Protein AF-A0A6A7VLB3-F1 (afdb_monomer_lite)

Structure (mmCIF, N/CA/C/O backbone):
data_AF-A0A6A7VLB3-F1
#
_entry.id   AF-A0A6A7VLB3-F1
#
loop_
_atom_site.group_PDB
_atom_site.id
_atom_site.type_symbol
_atom_site.label_atom_id
_atom_site.label_alt_id
_atom_site.label_comp_id
_atom_site.label_asym_id
_atom_site.label_entity_id
_atom_site.label_seq_id
_atom_site.pdbx_PDB_ins_code
_atom_site.Cartn_x
_atom_site.Cartn_y
_atom_site.Cartn_z
_atom_site.occupancy
_atom_site.B_iso_or_equiv
_atom_site.auth_seq_id
_atom_site.auth_comp_id
_atom_site.auth_asym_id
_atom_site.auth_atom_id
_atom_site.pdbx_PDB_model_num
ATOM 1 N N . MET A 1 1 ? 42.255 25.786 -32.259 1.00 39.03 1 MET A N 1
ATOM 2 C CA . MET A 1 1 ? 41.862 24.462 -32.783 1.00 39.03 1 MET A CA 1
ATOM 3 C C . MET A 1 1 ? 42.613 23.405 -31.991 1.00 39.03 1 MET A C 1
ATOM 5 O O . MET A 1 1 ? 43.789 23.193 -32.240 1.00 39.03 1 MET A O 1
ATOM 9 N N . ALA A 1 2 ? 41.969 22.838 -30.974 1.00 35.44 2 ALA A N 1
ATOM 10 C CA . ALA A 1 2 ? 42.473 21.702 -30.207 1.00 35.44 2 ALA A CA 1
ATOM 11 C C . ALA A 1 2 ? 41.486 20.549 -30.425 1.00 35.44 2 ALA A C 1
ATOM 13 O O . ALA A 1 2 ? 40.284 20.792 -30.507 1.00 35.44 2 ALA A O 1
ATOM 14 N N . ALA A 1 3 ? 42.020 19.347 -30.627 1.00 35.38 3 ALA A N 1
ATOM 15 C CA . ALA A 1 3 ? 41.351 18.173 -31.174 1.00 35.38 3 ALA A CA 1
ATOM 16 C C . ALA A 1 3 ? 39.937 17.922 -30.610 1.00 35.38 3 ALA A C 1
ATOM 18 O O . ALA A 1 3 ? 39.774 17.554 -29.449 1.00 35.38 3 ALA A O 1
ATOM 19 N N . GLN A 1 4 ? 38.926 18.060 -31.473 1.00 40.97 4 GLN A N 1
ATOM 20 C CA . GLN A 1 4 ? 37.639 17.384 -31.322 1.00 40.97 4 GLN A CA 1
ATOM 21 C C . GLN A 1 4 ? 37.931 15.878 -31.353 1.00 40.97 4 GLN A C 1
ATOM 23 O O . GLN A 1 4 ? 38.164 15.308 -32.418 1.00 40.97 4 GLN A O 1
ATOM 28 N N . GLN A 1 5 ? 37.986 15.229 -30.188 1.00 53.22 5 GLN A N 1
ATOM 29 C CA . GLN A 1 5 ? 37.805 13.779 -30.137 1.00 53.22 5 GLN A CA 1
ATOM 30 C C . GLN A 1 5 ? 36.470 13.474 -30.821 1.00 53.22 5 GLN A C 1
ATOM 32 O O . GLN A 1 5 ? 35.471 14.130 -30.527 1.00 53.22 5 GLN A O 1
ATOM 37 N N . ALA A 1 6 ? 36.466 12.536 -31.770 1.00 61.12 6 ALA A N 1
ATOM 38 C CA . ALA A 1 6 ? 35.252 12.137 -32.469 1.00 61.12 6 ALA A CA 1
ATOM 39 C C . ALA A 1 6 ? 34.168 11.781 -31.438 1.00 61.12 6 ALA A C 1
ATOM 41 O O . ALA A 1 6 ? 34.367 10.879 -30.633 1.00 61.12 6 ALA A O 1
ATOM 42 N N . SER A 1 7 ? 33.046 12.506 -31.426 1.00 76.00 7 SER A N 1
ATOM 43 C CA . SER A 1 7 ? 31.894 12.183 -30.572 1.00 76.00 7 SER A CA 1
ATOM 44 C C . SER A 1 7 ? 30.964 11.161 -31.226 1.00 76.00 7 SER A C 1
ATOM 46 O O . SER A 1 7 ? 30.091 10.614 -30.560 1.00 76.00 7 SER A O 1
ATOM 48 N N . SER A 1 8 ? 31.169 10.875 -32.514 1.00 86.44 8 SER A N 1
ATOM 49 C CA . SER A 1 8 ? 30.420 9.887 -33.281 1.00 86.44 8 SER A CA 1
ATOM 50 C C . SER A 1 8 ? 31.248 8.618 -33.461 1.00 86.44 8 SER A C 1
ATOM 52 O O . SER A 1 8 ? 32.363 8.662 -33.983 1.00 86.44 8 SER A O 1
ATOM 54 N N . PHE A 1 9 ? 30.692 7.493 -33.021 1.00 92.88 9 PHE A N 1
ATOM 55 C CA . PHE A 1 9 ? 31.268 6.159 -33.155 1.00 92.88 9 PHE A CA 1
ATOM 56 C C . PHE A 1 9 ? 30.286 5.250 -33.887 1.00 92.88 9 PHE A C 1
ATOM 58 O O . PHE A 1 9 ? 29.084 5.504 -33.914 1.00 92.88 9 PHE A O 1
ATOM 65 N N . VAL A 1 10 ? 30.794 4.160 -34.451 1.00 94.62 10 VAL A N 1
ATOM 66 C CA . VAL A 1 10 ? 29.963 3.054 -34.925 1.00 94.62 10 VAL A CA 1
ATOM 67 C C . VAL A 1 10 ? 30.229 1.870 -34.008 1.00 94.62 10 VAL A C 1
ATOM 69 O O . VAL A 1 10 ? 31.340 1.340 -33.991 1.00 94.62 10 VAL A O 1
ATOM 72 N N . PHE A 1 11 ? 29.222 1.486 -33.227 1.00 96.31 11 PHE A N 1
ATOM 73 C CA . PHE A 1 11 ? 29.283 0.311 -32.363 1.00 96.31 11 PHE A CA 1
ATOM 74 C C . PHE A 1 11 ? 28.680 -0.893 -33.072 1.00 96.31 11 PHE A C 1
ATOM 76 O O . PHE A 1 11 ? 27.760 -0.753 -33.878 1.00 96.31 11 PHE A O 1
ATOM 83 N N . SER A 1 12 ? 29.201 -2.080 -32.779 1.00 97.06 12 SER A N 1
ATOM 84 C CA . SER A 1 12 ? 28.728 -3.322 -33.392 1.00 97.06 12 SER A CA 1
ATOM 85 C C . SER A 1 12 ? 28.780 -4.497 -32.425 1.00 97.06 12 SER A C 1
ATOM 87 O O . SER A 1 12 ? 29.362 -4.414 -31.345 1.00 97.06 12 SER A O 1
ATOM 89 N N . GLY A 1 13 ? 28.198 -5.624 -32.812 1.00 97.50 13 GLY A N 1
ATOM 90 C CA . GLY A 1 13 ? 28.299 -6.845 -32.029 1.00 97.50 13 GLY A CA 1
ATOM 91 C C . GLY A 1 13 ? 27.290 -7.896 -32.437 1.00 97.50 13 GLY A C 1
ATOM 92 O O . GLY A 1 13 ? 26.743 -7.846 -33.541 1.00 97.50 13 GLY A O 1
ATOM 93 N N . LYS A 1 14 ? 27.058 -8.870 -31.554 1.00 98.38 14 LYS A N 1
ATOM 94 C CA . LYS A 1 14 ? 26.058 -9.924 -31.759 1.00 98.38 14 LYS A CA 1
ATOM 95 C C . LYS A 1 14 ? 25.090 -10.044 -30.593 1.00 98.38 14 LYS A C 1
ATOM 97 O O . LYS A 1 14 ? 25.489 -9.947 -29.442 1.00 98.38 14 LYS A O 1
ATOM 102 N N . VAL A 1 15 ? 23.834 -10.360 -30.878 1.00 98.75 15 VAL A N 1
ATOM 103 C CA . VAL A 1 15 ? 22.932 -10.976 -29.904 1.00 98.75 15 VAL A CA 1
ATOM 104 C C . VAL A 1 15 ? 22.951 -12.479 -30.157 1.00 98.75 15 VAL A C 1
ATOM 106 O O . VAL A 1 15 ? 22.655 -12.936 -31.263 1.00 98.75 15 VAL A O 1
ATOM 109 N N . LYS A 1 16 ? 23.354 -13.257 -29.154 1.00 98.44 16 LYS A N 1
ATOM 110 C CA . LYS A 1 16 ? 23.556 -14.705 -29.274 1.00 98.44 16 LYS A CA 1
ATOM 111 C C . LYS A 1 16 ? 23.031 -15.445 -28.054 1.00 98.44 16 LYS A C 1
ATOM 113 O O . LYS A 1 16 ? 22.911 -14.876 -26.974 1.00 98.44 16 LYS A O 1
ATOM 118 N N . ASP A 1 17 ? 22.708 -16.720 -28.218 1.00 97.75 17 ASP A N 1
ATOM 119 C CA . ASP A 1 17 ? 22.356 -17.563 -27.083 1.00 97.75 17 ASP A CA 1
ATOM 120 C C . ASP A 1 17 ? 23.602 -18.036 -26.309 1.00 97.75 17 ASP A C 1
ATOM 122 O O . ASP A 1 17 ? 24.740 -17.876 -26.759 1.00 97.75 17 ASP A O 1
ATOM 126 N N . ILE A 1 18 ? 23.397 -18.658 -25.145 1.00 97.44 18 ILE A N 1
ATOM 127 C CA . ILE A 1 18 ? 24.480 -19.236 -24.323 1.00 97.44 18 ILE A CA 1
ATOM 128 C C . ILE A 1 18 ? 25.306 -20.328 -25.035 1.00 97.44 18 ILE A C 1
ATOM 130 O O . ILE A 1 18 ? 26.364 -20.710 -24.542 1.00 97.44 18 ILE A O 1
ATOM 134 N N . LYS A 1 19 ? 24.846 -20.843 -26.186 1.00 96.50 19 LYS A N 1
ATOM 135 C CA . LYS A 1 19 ? 25.581 -21.797 -27.036 1.00 96.50 19 LYS A CA 1
ATOM 136 C C . LYS A 1 19 ? 26.331 -21.098 -28.176 1.00 96.50 19 LYS A C 1
ATOM 138 O O . LYS A 1 19 ? 26.948 -21.768 -29.000 1.00 96.50 19 LYS A O 1
ATOM 143 N N . GLY A 1 20 ? 26.274 -19.768 -28.239 1.00 96.62 20 GLY A N 1
ATOM 144 C CA . GLY A 1 20 ? 26.919 -18.944 -29.255 1.00 96.62 20 GLY A CA 1
ATOM 145 C C . GLY A 1 20 ? 26.132 -18.801 -30.560 1.00 96.62 20 GLY A C 1
ATOM 146 O O . GLY A 1 20 ? 26.648 -18.193 -31.497 1.00 96.62 20 GLY A O 1
ATOM 147 N N . LYS A 1 21 ? 24.898 -19.317 -30.653 1.00 97.69 21 LYS A N 1
ATOM 148 C CA . LYS A 1 21 ? 24.070 -19.174 -31.859 1.00 97.69 21 LYS A CA 1
ATOM 149 C C . LYS A 1 21 ? 23.486 -17.763 -31.926 1.00 97.69 21 LYS A C 1
ATOM 151 O O . LYS A 1 21 ? 22.831 -17.326 -30.985 1.00 97.69 21 LYS A O 1
ATOM 156 N N . GLY A 1 22 ? 23.680 -17.078 -33.052 1.00 98.38 22 GLY A N 1
ATOM 157 C CA . GLY A 1 22 ? 23.088 -15.762 -33.305 1.00 98.38 22 GLY A CA 1
ATOM 158 C C . GLY A 1 22 ? 21.557 -15.775 -33.270 1.00 98.38 22 GLY A C 1
ATOM 159 O O . GLY A 1 22 ? 20.923 -16.739 -33.708 1.00 98.38 22 GLY A O 1
ATOM 160 N N . ILE A 1 23 ? 20.972 -14.701 -32.742 1.00 98.56 23 ILE A N 1
ATOM 161 C CA . ILE A 1 23 ? 19.525 -14.516 -32.592 1.00 98.56 23 ILE A CA 1
ATOM 162 C C . ILE A 1 23 ? 19.098 -13.385 -33.525 1.00 98.56 23 ILE A C 1
ATOM 164 O O . ILE A 1 23 ? 19.522 -12.247 -33.347 1.00 98.56 23 ILE A O 1
ATOM 168 N N . ALA A 1 24 ? 18.280 -13.706 -34.525 1.00 98.38 24 ALA A N 1
ATOM 169 C CA . ALA A 1 24 ? 17.815 -12.761 -35.538 1.00 98.38 24 ALA A CA 1
ATOM 170 C C . ALA A 1 24 ? 16.607 -11.938 -35.070 1.00 98.38 24 ALA A C 1
ATOM 172 O O . ALA A 1 24 ? 15.829 -12.404 -34.237 1.00 98.38 24 ALA A O 1
ATOM 173 N N . GLY A 1 25 ? 16.429 -10.749 -35.651 1.00 98.25 25 GLY A N 1
ATOM 174 C CA . GLY A 1 25 ? 15.261 -9.894 -35.424 1.00 98.25 25 GLY A CA 1
ATOM 175 C C . GLY A 1 25 ? 15.205 -9.229 -34.046 1.00 98.25 25 GLY A C 1
ATOM 176 O O . GLY A 1 25 ? 14.179 -8.648 -33.700 1.00 98.25 25 GLY A O 1
ATOM 177 N N . VAL A 1 26 ? 16.276 -9.305 -33.251 1.00 98.75 26 VAL A N 1
ATOM 178 C CA . VAL A 1 26 ? 16.347 -8.636 -31.947 1.00 98.75 26 VAL A CA 1
ATOM 179 C C . VAL A 1 26 ? 16.522 -7.146 -32.181 1.00 98.75 26 VAL A C 1
ATOM 181 O O . VAL A 1 26 ? 17.458 -6.740 -32.870 1.00 98.75 26 VAL A O 1
ATOM 184 N N . VAL A 1 27 ? 15.632 -6.340 -31.609 1.00 98.75 27 VAL A N 1
ATOM 185 C CA . VAL A 1 27 ? 15.731 -4.881 -31.657 1.00 98.75 27 VAL A CA 1
ATOM 186 C C . VAL A 1 27 ? 16.874 -4.437 -30.747 1.00 98.75 27 VAL A C 1
ATOM 188 O O . VAL A 1 27 ? 16.901 -4.774 -29.563 1.00 98.75 27 VAL A O 1
ATOM 191 N N . VAL A 1 28 ? 17.821 -3.694 -31.313 1.00 98.75 28 VAL A N 1
ATOM 192 C CA . VAL A 1 28 ? 18.947 -3.059 -30.625 1.00 98.75 28 VAL A CA 1
ATOM 193 C C . VAL A 1 28 ? 18.815 -1.555 -30.817 1.00 98.75 28 VAL A C 1
ATOM 195 O O . VAL A 1 28 ? 18.634 -1.094 -31.945 1.00 98.75 28 VAL A O 1
ATOM 198 N N . ASN A 1 29 ? 18.915 -0.776 -29.743 1.00 98.25 29 ASN A N 1
ATOM 199 C CA . ASN A 1 29 ? 18.808 0.678 -29.815 1.00 98.25 29 ASN A CA 1
ATOM 200 C C . ASN A 1 29 ? 19.816 1.381 -28.903 1.00 98.25 29 ASN A C 1
ATOM 202 O O . ASN A 1 29 ? 20.297 0.805 -27.928 1.00 98.25 29 ASN A O 1
ATOM 206 N N . ASN A 1 30 ? 20.126 2.638 -29.213 1.00 96.94 30 ASN A N 1
ATOM 207 C CA . ASN A 1 30 ? 21.054 3.465 -28.433 1.00 96.94 30 ASN A CA 1
ATOM 208 C C . ASN A 1 30 ? 20.398 4.699 -27.780 1.00 96.94 30 ASN A C 1
ATOM 210 O O . ASN A 1 30 ? 21.075 5.675 -27.453 1.00 96.94 30 ASN A O 1
ATOM 214 N N . GLY A 1 31 ? 19.069 4.674 -27.632 1.00 95.12 31 GLY A N 1
ATOM 215 C CA . GLY A 1 31 ? 18.267 5.809 -27.163 1.00 95.12 31 GLY A CA 1
ATOM 216 C C . GLY A 1 31 ? 17.918 6.841 -28.245 1.00 95.12 31 GLY A C 1
ATOM 217 O O . GLY A 1 31 ? 17.114 7.730 -27.989 1.00 95.12 31 GLY A O 1
ATOM 218 N N . ARG A 1 32 ? 18.487 6.737 -29.455 1.00 94.00 32 ARG A N 1
ATOM 219 C CA . ARG A 1 32 ? 18.187 7.627 -30.598 1.00 94.00 32 ARG A CA 1
ATOM 220 C C . ARG A 1 32 ? 17.905 6.879 -31.895 1.00 94.00 32 ARG A C 1
ATOM 222 O O . ARG A 1 32 ? 17.080 7.308 -32.692 1.00 94.00 32 ARG A O 1
ATOM 229 N N . SER A 1 33 ? 18.595 5.768 -32.113 1.00 95.56 33 SER A N 1
ATOM 230 C CA . SER A 1 33 ? 18.516 4.963 -33.329 1.00 95.56 33 SER A CA 1
ATOM 231 C C . SER A 1 33 ? 18.292 3.497 -32.987 1.00 95.56 33 SER A C 1
ATOM 233 O O . SER A 1 33 ? 18.722 3.034 -31.929 1.00 95.56 33 SER A O 1
ATOM 235 N N . PHE A 1 34 ? 17.646 2.781 -33.907 1.00 98.38 34 PHE A N 1
ATOM 236 C CA . PHE A 1 34 ? 17.233 1.388 -33.765 1.00 98.38 34 PHE A CA 1
ATOM 237 C C . PHE A 1 34 ? 17.725 0.561 -34.957 1.00 98.38 34 PHE A C 1
ATOM 239 O O . PHE A 1 34 ? 17.803 1.057 -36.081 1.00 98.38 34 PHE A O 1
ATOM 246 N N . VAL A 1 35 ? 18.034 -0.711 -34.717 1.00 98.31 35 VAL A N 1
ATOM 247 C CA . VAL A 1 35 ? 18.340 -1.712 -35.746 1.00 98.31 35 VAL A CA 1
ATOM 248 C C . VAL A 1 35 ? 17.824 -3.076 -35.291 1.00 98.31 35 VAL A C 1
ATOM 250 O O . VAL A 1 35 ? 17.759 -3.344 -34.094 1.00 98.31 35 VAL A O 1
ATOM 253 N N . GLN A 1 36 ? 17.478 -3.959 -36.225 1.00 98.62 36 GLN A N 1
ATOM 254 C CA . GLN A 1 36 ? 17.228 -5.368 -35.921 1.00 98.62 36 GLN A CA 1
ATOM 255 C C . GLN A 1 36 ? 18.448 -6.212 -36.272 1.00 98.62 36 GLN A C 1
ATOM 257 O O . GLN A 1 36 ? 19.087 -5.997 -37.304 1.00 98.62 36 GLN A O 1
ATOM 262 N N . THR A 1 37 ? 18.763 -7.198 -35.435 1.00 98.81 37 THR A N 1
ATOM 263 C CA . THR A 1 37 ? 19.845 -8.134 -35.739 1.00 98.81 37 THR A CA 1
ATOM 264 C C . THR A 1 37 ? 19.563 -8.941 -37.006 1.00 98.81 37 THR A C 1
ATOM 266 O O . THR A 1 37 ? 18.436 -9.380 -37.255 1.00 98.81 37 THR A O 1
ATOM 269 N N . ASN A 1 38 ? 20.607 -9.191 -37.799 1.00 98.50 38 ASN A N 1
ATOM 270 C CA . ASN A 1 38 ? 20.507 -10.032 -38.995 1.00 98.50 38 ASN A CA 1
ATOM 271 C C . ASN A 1 38 ? 20.369 -11.534 -38.644 1.00 98.50 38 ASN A C 1
ATOM 273 O O . ASN A 1 38 ? 20.333 -11.928 -37.477 1.00 98.50 38 ASN A O 1
ATOM 277 N N . SER A 1 39 ? 20.350 -12.412 -39.653 1.00 97.81 39 SER A N 1
ATOM 278 C CA . SER A 1 39 ? 20.241 -13.871 -39.466 1.00 97.81 39 SER A CA 1
ATOM 279 C C . SER A 1 39 ? 21.375 -14.506 -38.644 1.00 97.81 39 SER A C 1
ATOM 281 O O . SER A 1 39 ? 21.207 -15.608 -38.123 1.00 97.81 39 SER A O 1
ATOM 283 N N . LEU A 1 40 ? 22.525 -13.835 -38.530 1.00 98.12 40 LEU A N 1
ATOM 284 C CA . LEU A 1 40 ? 23.681 -14.247 -37.725 1.00 98.12 40 LEU A CA 1
ATOM 285 C C . LEU A 1 40 ? 23.700 -13.591 -36.335 1.00 98.12 40 LEU A C 1
ATOM 287 O O . LEU A 1 40 ? 24.665 -13.770 -35.585 1.00 98.12 40 LEU A O 1
ATOM 291 N N . GLY A 1 41 ? 22.648 -12.847 -35.986 1.00 98.56 41 GLY A N 1
ATOM 292 C CA . GLY A 1 41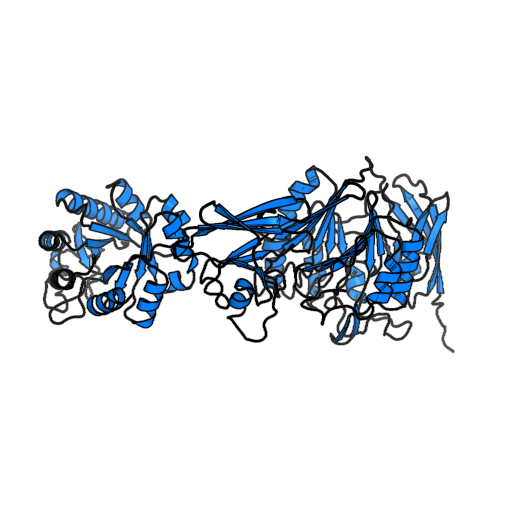 ? 22.529 -12.098 -34.743 1.00 98.56 41 GLY A CA 1
ATOM 293 C C . GLY A 1 41 ? 23.336 -10.804 -34.706 1.00 98.56 41 GLY A C 1
ATOM 294 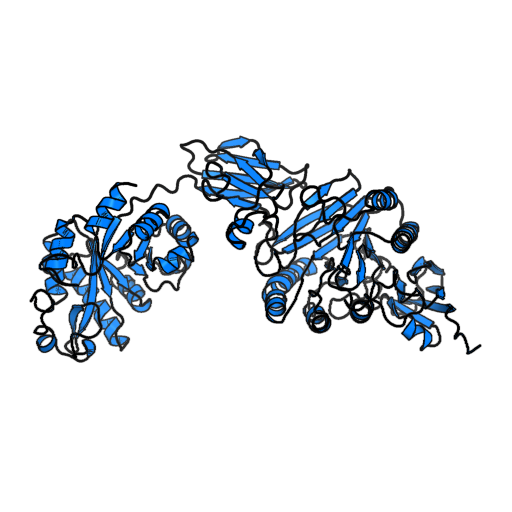O O . GLY A 1 41 ? 23.479 -10.229 -33.636 1.00 98.56 41 GLY A O 1
ATOM 295 N N . GLU A 1 42 ? 23.892 -10.348 -35.826 1.00 98.69 42 GLU A N 1
ATOM 296 C CA . GLU A 1 42 ? 24.782 -9.183 -35.864 1.00 98.69 42 GLU A CA 1
ATOM 297 C C . GLU A 1 42 ? 24.003 -7.870 -35.903 1.00 98.69 42 GLU A C 1
ATOM 299 O O . GLU A 1 42 ? 22.973 -7.777 -36.572 1.00 98.69 42 GLU A O 1
ATOM 304 N N . TRP A 1 43 ? 24.530 -6.855 -35.220 1.00 98.31 43 TRP A N 1
ATOM 305 C CA . TRP A 1 43 ? 24.014 -5.489 -35.210 1.00 98.31 43 TRP A CA 1
ATOM 306 C C . TRP A 1 43 ? 25.154 -4.478 -35.369 1.00 98.31 43 TRP A C 1
ATOM 308 O O . TRP A 1 43 ? 26.284 -4.728 -34.943 1.00 98.31 43 TRP A O 1
ATOM 318 N N . THR A 1 44 ? 24.826 -3.323 -35.950 1.00 97.75 44 THR A N 1
ATOM 319 C CA . THR A 1 44 ? 25.716 -2.164 -36.090 1.00 97.75 44 THR A CA 1
ATOM 320 C C . THR A 1 44 ? 24.887 -0.892 -35.942 1.00 97.75 44 THR A C 1
ATOM 322 O O . THR A 1 44 ? 23.844 -0.771 -36.582 1.00 97.75 44 THR A O 1
ATOM 325 N N . LEU A 1 45 ? 25.339 0.054 -35.116 1.00 95.69 45 LEU A N 1
ATOM 326 C CA . LEU A 1 45 ? 24.645 1.315 -34.850 1.00 95.69 45 LEU A CA 1
ATOM 327 C C . LEU A 1 45 ? 25.616 2.505 -34.874 1.00 95.69 45 LEU A C 1
ATOM 329 O O . LEU A 1 45 ? 26.626 2.473 -34.166 1.00 95.69 45 LEU A O 1
ATOM 333 N N . PRO A 1 46 ? 25.310 3.579 -35.624 1.00 94.31 46 PRO A N 1
ATOM 334 C CA . PRO A 1 46 ? 25.962 4.865 -35.420 1.00 94.31 46 PRO A CA 1
ATOM 335 C C . PRO A 1 46 ? 25.490 5.471 -34.093 1.00 94.31 46 PRO A C 1
ATOM 337 O O . PRO A 1 46 ? 24.299 5.465 -33.777 1.00 94.31 46 PRO A O 1
ATOM 340 N N . THR A 1 47 ? 26.422 5.998 -33.306 1.00 94.81 47 THR A N 1
ATOM 341 C CA . THR A 1 47 ? 26.160 6.499 -31.957 1.00 94.81 47 THR A CA 1
ATOM 342 C C . THR A 1 47 ? 26.878 7.817 -31.715 1.00 94.81 47 THR A C 1
ATOM 344 O O . THR A 1 47 ? 28.105 7.881 -31.736 1.00 94.81 47 THR A O 1
ATOM 347 N N . ASP A 1 48 ? 26.100 8.866 -31.438 1.00 93.38 48 ASP A N 1
ATOM 348 C CA . ASP A 1 48 ? 26.610 10.129 -30.904 1.00 93.38 48 ASP A CA 1
ATOM 349 C C . ASP A 1 48 ? 26.679 10.050 -29.375 1.00 93.38 48 ASP A C 1
ATOM 351 O O . ASP A 1 48 ? 25.656 10.055 -28.682 1.00 93.38 48 ASP A O 1
ATOM 355 N N . THR A 1 49 ? 27.897 9.978 -28.846 1.00 91.50 49 THR A N 1
ATOM 356 C CA . THR A 1 49 ? 28.175 9.809 -27.412 1.00 91.50 49 THR A CA 1
ATOM 357 C C . THR A 1 49 ? 27.773 11.028 -26.578 1.00 91.50 49 THR A C 1
ATOM 359 O O . THR A 1 49 ? 27.636 10.926 -25.352 1.00 91.50 49 THR A O 1
ATOM 362 N N . ASN A 1 50 ? 27.503 12.172 -27.218 1.00 90.94 50 ASN A N 1
ATOM 363 C CA . ASN A 1 50 ? 26.999 13.356 -26.531 1.00 90.94 50 ASN A CA 1
ATOM 364 C C . ASN A 1 50 ? 25.596 13.128 -25.955 1.00 90.94 50 ASN A C 1
ATOM 366 O O . ASN A 1 50 ? 25.333 13.564 -24.833 1.00 90.94 50 ASN A O 1
ATOM 370 N N . VAL A 1 51 ? 24.738 12.388 -26.666 1.00 90.81 51 VAL A N 1
ATOM 371 C CA . VAL A 1 51 ? 23.331 12.148 -26.288 1.00 90.81 51 VAL A CA 1
ATOM 372 C C . VAL A 1 51 ? 23.021 10.684 -25.985 1.00 90.81 51 VAL A C 1
ATOM 374 O O . VAL A 1 51 ? 22.166 10.406 -25.151 1.00 90.81 51 VAL A O 1
ATOM 377 N N . CYS A 1 52 ? 23.729 9.740 -26.603 1.00 94.69 52 CYS A N 1
ATOM 378 C CA . CYS A 1 52 ? 23.523 8.312 -26.384 1.00 94.69 52 CYS A CA 1
ATOM 379 C C . CYS A 1 52 ? 24.434 7.833 -25.251 1.00 94.69 52 CYS A C 1
ATOM 381 O O . CYS A 1 52 ? 25.659 7.930 -25.351 1.00 94.69 52 CYS A O 1
ATOM 383 N N . LYS A 1 53 ? 23.853 7.308 -24.167 1.00 95.69 53 LYS A N 1
ATOM 384 C CA . LYS A 1 53 ? 24.620 6.824 -23.000 1.00 95.69 53 LYS A CA 1
ATOM 385 C C . LYS A 1 53 ? 24.666 5.302 -22.885 1.00 95.69 53 LYS A C 1
ATOM 387 O O . LYS A 1 53 ? 25.544 4.775 -22.204 1.00 95.69 53 LYS A O 1
ATOM 392 N N . PHE A 1 54 ? 23.788 4.604 -23.600 1.00 97.69 54 PHE A N 1
ATOM 393 C CA . PHE A 1 54 ? 23.691 3.148 -23.597 1.00 97.69 54 PHE A CA 1
ATOM 394 C C . PHE A 1 54 ? 23.411 2.610 -24.994 1.00 97.69 54 PHE A C 1
ATOM 396 O O . PHE A 1 54 ? 22.834 3.309 -25.821 1.00 97.69 54 PHE A O 1
ATOM 403 N N . VAL A 1 55 ? 23.779 1.351 -25.212 1.00 98.38 55 VAL A N 1
ATOM 404 C CA . VAL A 1 55 ? 23.179 0.481 -26.228 1.00 98.38 55 VAL A CA 1
ATOM 405 C C . VAL A 1 55 ? 22.414 -0.606 -25.479 1.00 98.38 55 VAL A C 1
ATOM 407 O O . VAL A 1 55 ? 22.940 -1.167 -24.520 1.00 98.38 55 VAL A O 1
ATOM 410 N N . SER A 1 56 ? 21.179 -0.889 -25.876 1.00 98.44 56 SER A N 1
ATOM 411 C CA . SER A 1 56 ? 20.295 -1.849 -25.211 1.00 98.44 56 SER A CA 1
ATOM 412 C C . SER A 1 56 ? 19.521 -2.698 -26.209 1.00 98.44 56 SER A C 1
ATOM 414 O O . SER A 1 56 ? 19.437 -2.351 -27.389 1.00 98.44 56 SER A O 1
ATOM 416 N N . ILE A 1 57 ? 18.975 -3.816 -25.733 1.00 98.81 57 ILE A N 1
ATOM 417 C CA . ILE A 1 57 ? 18.158 -4.730 -26.530 1.00 98.81 57 ILE A CA 1
ATOM 418 C C . ILE A 1 57 ? 16.756 -4.883 -25.953 1.00 98.81 57 ILE A C 1
ATOM 420 O O . ILE A 1 57 ? 16.585 -4.975 -24.735 1.00 98.81 57 ILE A O 1
ATOM 424 N N . SER A 1 58 ? 15.774 -5.034 -26.837 1.00 98.62 58 SER A N 1
ATOM 425 C CA . SER A 1 58 ? 14.451 -5.525 -26.458 1.00 98.62 58 SER A CA 1
ATOM 426 C C . SER A 1 58 ? 14.502 -7.046 -26.407 1.00 98.62 58 SER A C 1
ATOM 428 O O . SER A 1 58 ? 14.511 -7.722 -27.440 1.00 98.62 58 SER A O 1
ATOM 430 N N . THR A 1 59 ? 14.590 -7.605 -25.196 1.00 98.50 59 THR A N 1
ATOM 431 C CA . THR A 1 59 ? 14.730 -9.061 -25.019 1.00 98.50 59 THR A CA 1
ATOM 432 C C . THR A 1 59 ? 13.549 -9.783 -25.690 1.00 98.50 59 THR A C 1
ATOM 434 O O . THR A 1 59 ? 12.401 -9.427 -25.414 1.00 98.50 59 THR A O 1
ATOM 437 N N . PRO A 1 60 ? 13.773 -10.777 -26.574 1.00 98.25 60 PRO A N 1
ATOM 438 C CA . PRO A 1 60 ? 12.674 -11.505 -27.207 1.00 98.25 60 PRO A CA 1
ATOM 439 C C . PRO A 1 60 ? 11.975 -12.438 -26.214 1.00 98.25 60 PRO A C 1
ATOM 441 O O . PRO A 1 60 ? 12.636 -13.075 -25.393 1.00 98.25 60 PRO A O 1
ATOM 444 N N . SER A 1 61 ? 10.659 -12.620 -26.350 1.00 97.56 61 SER A N 1
ATOM 445 C CA . SER A 1 61 ? 9.848 -13.389 -25.390 1.00 97.56 61 SER A CA 1
ATOM 446 C C . SER A 1 61 ? 10.254 -14.860 -25.259 1.00 97.56 61 SER A C 1
ATOM 448 O O . SER A 1 61 ? 10.017 -15.481 -24.224 1.00 97.56 61 SER A O 1
ATOM 450 N N . SER A 1 62 ? 10.939 -15.424 -26.261 1.00 97.69 62 SER A N 1
ATOM 451 C CA . SER A 1 62 ? 11.485 -16.785 -26.212 1.00 97.69 62 SER A CA 1
ATOM 452 C C . SER A 1 62 ? 12.749 -16.944 -25.355 1.00 97.69 62 SER A C 1
ATOM 454 O O . SER A 1 62 ? 13.264 -18.061 -25.232 1.00 97.69 62 SER A O 1
ATOM 456 N N . TYR A 1 63 ? 13.268 -15.857 -24.784 1.00 98.38 63 TYR A N 1
ATOM 457 C CA . TYR A 1 63 ? 14.467 -15.828 -23.949 1.00 98.38 63 TYR A CA 1
ATOM 458 C C . TYR A 1 63 ? 14.139 -15.336 -22.537 1.00 98.38 63 TYR A C 1
ATOM 460 O O . TYR A 1 63 ? 13.194 -14.578 -22.321 1.00 98.38 63 TYR A O 1
ATOM 468 N N . VAL A 1 64 ? 14.897 -15.837 -21.563 1.00 98.06 64 VAL A N 1
ATOM 469 C CA . VAL A 1 64 ? 14.809 -15.425 -20.161 1.00 98.06 64 VAL A CA 1
ATOM 470 C C . VAL A 1 64 ? 15.252 -13.968 -20.064 1.00 98.06 64 VAL A C 1
ATOM 472 O O . VAL A 1 64 ? 16.252 -13.589 -20.677 1.00 98.06 64 VAL A O 1
ATOM 475 N N . LEU A 1 65 ? 14.514 -13.155 -19.305 1.00 98.44 65 LEU A N 1
ATOM 476 C CA . LEU A 1 65 ? 14.881 -11.760 -19.071 1.00 98.44 65 LEU A CA 1
ATOM 477 C C . LEU A 1 65 ? 16.216 -11.705 -18.300 1.00 98.44 65 LEU A C 1
ATOM 479 O O . LEU A 1 65 ? 16.314 -12.322 -17.236 1.00 98.44 65 LEU A O 1
ATOM 483 N N . PRO A 1 66 ? 17.251 -11.006 -18.810 1.00 97.44 66 PRO A N 1
ATOM 484 C CA . PRO A 1 66 ? 18.545 -10.923 -18.141 1.00 97.44 66 PRO A CA 1
ATOM 485 C C . PRO A 1 66 ? 18.426 -10.321 -16.739 1.00 97.44 66 PRO A C 1
ATOM 487 O O . PRO A 1 66 ? 17.912 -9.214 -16.561 1.00 97.44 66 PRO A O 1
ATOM 490 N N . CYS A 1 67 ? 18.912 -11.047 -15.734 1.00 96.75 67 CYS A N 1
ATOM 491 C CA . CYS A 1 67 ? 18.751 -10.684 -14.333 1.00 96.75 67 CYS A CA 1
ATOM 492 C C . CYS A 1 67 ? 20.003 -11.012 -13.511 1.00 96.75 67 CYS A C 1
ATOM 494 O O . CYS A 1 67 ? 20.639 -12.051 -13.695 1.00 96.75 67 CYS A O 1
ATOM 496 N N . GLN A 1 68 ? 20.331 -10.142 -12.557 1.00 97.06 68 GLN A N 1
ATOM 497 C CA . GLN A 1 68 ? 21.352 -10.361 -11.540 1.00 97.06 68 GLN A CA 1
ATOM 498 C C . GLN A 1 68 ? 20.821 -9.884 -10.184 1.00 97.06 68 GLN A C 1
ATOM 500 O O . GLN A 1 68 ? 20.467 -8.716 -10.040 1.00 97.06 68 GLN A O 1
ATOM 505 N N . LYS A 1 69 ? 20.806 -10.772 -9.177 1.00 97.00 69 LYS A N 1
ATOM 506 C CA . LYS A 1 69 ? 20.288 -10.476 -7.823 1.00 97.00 69 LYS A CA 1
ATOM 507 C C . LYS A 1 69 ? 18.889 -9.843 -7.855 1.00 97.00 69 LYS A C 1
ATOM 509 O O . LYS A 1 69 ? 18.651 -8.805 -7.244 1.00 97.00 69 LYS A O 1
ATOM 514 N N . SER A 1 70 ? 17.998 -10.450 -8.639 1.00 98.00 70 SER A N 1
ATOM 515 C CA . SER A 1 70 ? 16.603 -10.020 -8.829 1.00 98.00 70 SER A CA 1
ATOM 516 C C . SER A 1 70 ? 16.415 -8.670 -9.536 1.00 98.00 70 SER A C 1
ATOM 518 O O . SER A 1 70 ? 15.280 -8.231 -9.710 1.00 98.00 70 SER A O 1
ATOM 520 N N . LEU A 1 71 ? 17.491 -8.011 -9.977 1.00 98.25 71 LEU A N 1
ATOM 521 C CA . LEU A 1 71 ? 17.446 -6.785 -10.776 1.00 98.25 71 LEU A CA 1
ATOM 522 C C . LEU A 1 71 ? 17.718 -7.101 -12.244 1.00 98.25 71 LEU A C 1
ATOM 524 O O . LEU A 1 71 ? 18.602 -7.903 -12.553 1.00 98.25 71 LEU A O 1
ATOM 528 N N . ALA A 1 72 ? 16.983 -6.466 -13.151 1.00 98.19 72 ALA A N 1
ATOM 529 C CA . ALA A 1 72 ? 17.216 -6.603 -14.581 1.00 98.19 72 ALA A CA 1
ATOM 530 C C . ALA A 1 72 ? 18.597 -6.037 -14.957 1.00 98.19 72 ALA A C 1
ATOM 532 O O . ALA A 1 72 ? 18.871 -4.854 -14.758 1.00 98.19 72 ALA A O 1
ATOM 533 N N . LYS A 1 73 ? 19.485 -6.892 -15.475 1.00 96.50 73 LYS A N 1
ATOM 534 C CA . LYS A 1 73 ? 20.865 -6.544 -15.855 1.00 96.50 73 LYS A CA 1
ATOM 535 C C . LYS A 1 73 ? 21.354 -7.442 -16.982 1.00 96.50 73 LYS A C 1
ATOM 537 O O . LYS A 1 73 ? 21.051 -8.628 -16.995 1.00 96.50 73 LYS A O 1
ATOM 542 N N . GLY A 1 74 ? 22.158 -6.884 -17.888 1.00 96.12 74 GLY A N 1
ATOM 543 C CA . GLY A 1 74 ? 22.726 -7.607 -19.036 1.00 96.12 74 GLY A CA 1
ATOM 544 C C . GLY A 1 74 ? 21.959 -7.432 -20.351 1.00 96.12 74 GLY A C 1
ATOM 545 O O . GLY A 1 74 ? 22.347 -8.014 -21.357 1.00 96.12 74 GLY A O 1
ATOM 546 N N . PHE A 1 75 ? 20.904 -6.612 -20.365 1.00 98.25 75 PHE A N 1
ATOM 547 C CA . PHE A 1 75 ? 20.192 -6.203 -21.585 1.00 98.25 75 PHE A CA 1
ATOM 548 C C . PHE A 1 75 ? 20.686 -4.855 -22.147 1.00 98.25 75 PHE A C 1
ATOM 550 O O . PHE A 1 75 ? 20.164 -4.370 -23.147 1.00 98.25 75 PHE A O 1
ATOM 557 N N . TYR A 1 76 ? 21.683 -4.239 -21.508 1.00 98.25 76 TYR A N 1
ATOM 558 C CA . TYR A 1 76 ? 22.299 -2.986 -21.933 1.00 98.25 76 TYR A CA 1
ATOM 559 C C . TYR A 1 76 ? 23.807 -2.994 -21.665 1.00 98.25 76 TYR A C 1
ATOM 561 O O . TYR A 1 76 ? 24.294 -3.726 -20.803 1.00 98.25 76 TYR A O 1
ATOM 569 N N . VAL A 1 77 ? 24.522 -2.122 -22.369 1.00 97.56 77 VAL A N 1
ATOM 570 C CA . VAL A 1 77 ? 25.932 -1.791 -22.150 1.00 97.56 77 VAL A CA 1
ATOM 571 C C . VAL A 1 77 ? 26.103 -0.276 -22.204 1.00 97.56 77 VAL A C 1
ATOM 573 O O . VAL A 1 77 ? 25.408 0.412 -22.961 1.00 97.56 77 VAL A O 1
ATOM 576 N N . ARG A 1 78 ? 27.001 0.275 -21.383 1.00 96.56 78 ARG A N 1
ATOM 577 C CA . ARG A 1 78 ? 27.273 1.713 -21.401 1.00 96.56 78 ARG A CA 1
ATOM 578 C C . ARG A 1 78 ? 28.135 2.094 -22.598 1.00 96.56 78 ARG A C 1
ATOM 580 O O . ARG A 1 78 ? 29.089 1.405 -22.951 1.00 96.56 78 ARG A O 1
ATOM 587 N N . VAL A 1 79 ? 27.846 3.251 -23.180 1.00 95.44 79 VAL A N 1
ATOM 588 C CA . VAL A 1 79 ? 28.607 3.780 -24.319 1.00 95.44 79 VAL A CA 1
ATOM 589 C C . VAL A 1 79 ? 30.059 4.094 -23.944 1.00 95.44 79 VAL A C 1
ATOM 591 O O . VAL A 1 79 ? 30.960 3.843 -24.735 1.00 95.44 79 VAL A O 1
ATOM 594 N N . ASP A 1 80 ? 30.327 4.581 -22.732 1.00 92.25 80 ASP A N 1
ATOM 595 C CA . ASP A 1 80 ? 31.701 4.859 -22.289 1.00 92.25 80 ASP A CA 1
ATOM 596 C C . ASP A 1 80 ? 32.528 3.591 -22.012 1.00 92.25 80 ASP A C 1
ATOM 598 O O . ASP A 1 80 ? 33.758 3.642 -22.054 1.00 92.25 80 ASP A O 1
ATOM 602 N N . GLU A 1 81 ? 31.874 2.458 -21.750 1.00 93.44 81 GLU A N 1
ATOM 603 C CA . GLU A 1 81 ? 32.508 1.137 -21.697 1.00 93.44 81 GLU A CA 1
ATOM 604 C C . GLU A 1 81 ? 32.786 0.614 -23.110 1.00 93.44 81 GLU A C 1
ATOM 606 O O . GLU A 1 81 ? 33.908 0.199 -23.389 1.00 93.44 81 GLU A O 1
ATOM 611 N N . LEU A 1 82 ? 31.825 0.745 -24.031 1.00 93.25 82 LEU A N 1
ATOM 612 C CA . LEU A 1 82 ? 31.989 0.383 -25.446 1.00 93.25 82 LEU A CA 1
ATOM 613 C C . LEU A 1 82 ? 33.157 1.108 -26.126 1.00 93.25 82 LEU A C 1
ATOM 615 O O . LEU A 1 82 ? 33.914 0.490 -26.871 1.00 93.25 82 LEU A O 1
ATOM 619 N N . VAL A 1 83 ? 33.328 2.408 -25.862 1.00 91.88 83 VAL A N 1
ATOM 620 C CA . VAL A 1 83 ? 34.462 3.187 -26.398 1.00 91.88 83 VAL A CA 1
ATOM 621 C C . VAL A 1 83 ? 35.804 2.611 -25.932 1.00 91.88 83 VAL A C 1
ATOM 623 O O . VAL A 1 83 ? 36.781 2.651 -26.678 1.00 91.88 83 VAL A O 1
ATOM 626 N N . LYS A 1 84 ? 35.866 2.066 -24.710 1.00 89.31 84 LYS A N 1
ATOM 627 C CA . LYS A 1 84 ? 37.079 1.436 -24.165 1.00 89.31 84 LYS A CA 1
ATOM 628 C C . LYS A 1 84 ? 37.280 0.018 -24.701 1.00 89.31 84 LYS A C 1
ATOM 630 O O . LYS A 1 84 ? 38.422 -0.395 -24.870 1.00 89.31 84 LYS A O 1
ATOM 635 N N . ASP A 1 85 ? 36.194 -0.698 -24.984 1.00 85.69 85 ASP A N 1
ATOM 636 C CA . ASP A 1 85 ? 36.187 -2.101 -25.415 1.00 85.69 85 ASP A CA 1
ATOM 637 C C . ASP A 1 85 ? 36.058 -2.255 -26.941 1.00 85.69 85 ASP A C 1
ATOM 639 O O . ASP A 1 85 ? 35.157 -2.906 -27.470 1.00 85.69 85 ASP A O 1
ATOM 643 N N . HIS A 1 86 ? 36.952 -1.592 -27.681 1.00 84.88 86 HIS A N 1
ATOM 644 C CA . HIS A 1 86 ? 37.074 -1.718 -29.142 1.00 84.88 86 HIS A CA 1
ATOM 645 C C . HIS A 1 86 ? 35.765 -1.525 -29.937 1.00 84.88 86 HIS A C 1
ATOM 647 O O . HIS A 1 86 ? 35.629 -2.057 -31.041 1.00 84.88 86 HIS A O 1
ATOM 653 N N . SER A 1 87 ? 34.807 -0.758 -29.405 1.00 89.88 87 SER A N 1
ATOM 654 C CA . SER A 1 87 ? 33.515 -0.484 -30.042 1.00 89.88 87 SER A CA 1
ATOM 655 C C . SER A 1 87 ? 32.663 -1.733 -30.327 1.00 89.88 87 SER A C 1
ATOM 657 O O . SER A 1 87 ? 31.835 -1.714 -31.249 1.00 89.88 87 SER A O 1
ATOM 659 N N . ARG A 1 88 ? 32.841 -2.819 -29.557 1.00 94.75 88 ARG A N 1
ATOM 660 C CA . ARG A 1 88 ? 32.120 -4.082 -29.765 1.00 94.75 88 ARG A CA 1
ATOM 661 C C . ARG A 1 88 ? 31.482 -4.625 -28.489 1.00 94.75 88 ARG A C 1
ATOM 663 O O . ARG A 1 88 ? 32.117 -4.646 -27.448 1.00 94.75 88 ARG A O 1
ATOM 670 N N . HIS A 1 89 ? 30.255 -5.140 -28.578 1.00 97.00 89 HIS A N 1
ATOM 671 C CA . HIS A 1 89 ? 29.624 -5.843 -27.456 1.00 97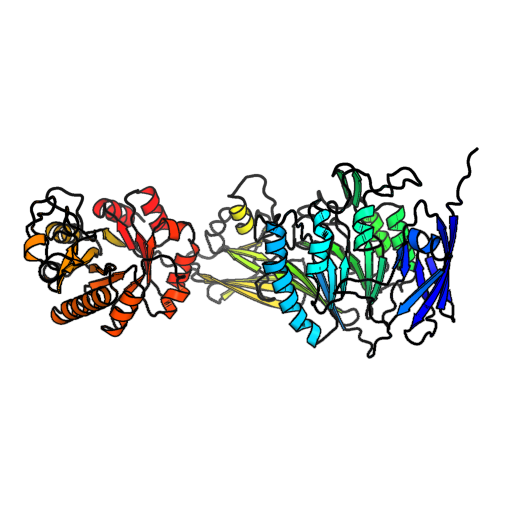.00 89 HIS A CA 1
ATOM 672 C C . HIS A 1 89 ? 28.681 -6.956 -27.904 1.00 97.00 89 HIS A C 1
ATOM 674 O O . HIS A 1 89 ? 27.820 -6.754 -28.756 1.00 97.00 89 HIS A O 1
ATOM 680 N N . ASP A 1 90 ? 28.800 -8.129 -27.287 1.00 97.75 90 ASP A N 1
ATOM 681 C CA . ASP A 1 90 ? 27.889 -9.238 -27.546 1.00 97.75 90 ASP A CA 1
ATOM 682 C C . ASP A 1 90 ? 26.895 -9.405 -26.386 1.00 97.75 90 ASP A C 1
ATOM 684 O O . ASP A 1 90 ? 27.298 -9.683 -25.258 1.00 97.75 90 ASP A O 1
ATOM 688 N N . PHE A 1 91 ? 25.598 -9.326 -26.680 1.00 98.50 91 PHE A N 1
ATOM 689 C CA . PHE A 1 91 ? 24.538 -9.665 -25.731 1.00 98.50 91 PHE A CA 1
ATOM 690 C C . PHE A 1 91 ? 24.309 -11.178 -25.732 1.00 98.50 91 PHE A C 1
ATOM 692 O O . PHE A 1 91 ? 24.116 -11.785 -26.790 1.00 98.50 91 PHE A O 1
ATOM 699 N N . ILE A 1 92 ? 24.315 -11.794 -24.549 1.00 98.38 92 ILE A N 1
ATOM 700 C CA . ILE A 1 92 ? 24.165 -13.244 -24.386 1.00 98.38 92 ILE A CA 1
ATOM 701 C C . ILE A 1 92 ? 22.847 -13.538 -23.673 1.00 98.38 92 ILE A C 1
ATOM 703 O O . ILE A 1 92 ? 22.641 -13.086 -22.550 1.00 98.38 92 ILE A O 1
ATOM 707 N N . LEU A 1 93 ? 21.971 -14.316 -24.310 1.00 98.50 93 LEU A N 1
ATOM 708 C CA . LEU A 1 93 ? 20.642 -14.639 -23.790 1.00 98.50 93 LEU A CA 1
ATOM 709 C C . LEU A 1 93 ? 20.467 -16.138 -23.520 1.00 98.50 93 LEU A C 1
ATOM 711 O O . LEU A 1 93 ? 20.869 -16.997 -24.309 1.00 98.50 93 LEU A O 1
ATOM 715 N N . GLU A 1 94 ? 19.792 -16.474 -22.423 1.00 98.00 94 GLU A N 1
ATOM 716 C CA . GLU A 1 94 ? 19.365 -17.846 -22.151 1.00 98.00 94 GLU A CA 1
ATOM 717 C C . GLU A 1 94 ? 18.003 -18.108 -22.795 1.00 98.00 94 GLU A C 1
ATOM 719 O O . GLU A 1 94 ? 17.033 -17.387 -22.564 1.00 98.00 94 GLU A O 1
ATOM 724 N N . LYS A 1 95 ? 17.907 -19.152 -23.622 1.00 97.62 95 LYS A N 1
ATOM 725 C CA . LYS A 1 95 ? 16.630 -19.544 -24.226 1.00 97.62 95 LYS A CA 1
ATOM 726 C C . LYS A 1 95 ? 15.721 -20.165 -23.165 1.00 97.62 95 LYS A C 1
ATOM 728 O O . LYS A 1 95 ? 16.156 -21.046 -22.423 1.00 97.62 95 LYS A O 1
ATOM 733 N N . ARG A 1 96 ? 14.442 -19.779 -23.138 1.00 96.69 96 ARG A N 1
ATOM 734 C CA . ARG A 1 96 ? 13.464 -20.376 -22.217 1.00 96.69 96 ARG A CA 1
ATOM 735 C C . ARG A 1 96 ? 13.322 -21.872 -22.481 1.00 96.69 96 ARG A C 1
ATOM 737 O O . ARG A 1 96 ? 13.196 -22.306 -23.627 1.00 96.69 96 ARG A O 1
ATOM 744 N N . LYS A 1 97 ? 13.281 -22.661 -21.405 1.00 94.38 97 LYS A N 1
ATOM 745 C CA . LYS A 1 97 ? 13.037 -24.113 -21.477 1.00 94.38 97 LYS A CA 1
ATOM 746 C C . LYS A 1 97 ? 11.609 -24.431 -21.920 1.00 94.38 97 LYS A C 1
ATOM 748 O O . LYS A 1 97 ? 11.389 -25.408 -22.627 1.00 94.38 97 LYS A O 1
ATOM 753 N N . LYS A 1 98 ? 10.652 -23.597 -21.508 1.00 93.38 98 LYS A N 1
ATOM 754 C CA . LYS A 1 98 ? 9.236 -23.682 -21.864 1.00 93.38 98 LYS A CA 1
ATOM 755 C C . LYS A 1 98 ? 8.734 -22.279 -22.189 1.00 93.38 98 LYS A C 1
ATOM 757 O O . LYS A 1 98 ? 8.952 -21.362 -21.403 1.00 93.38 98 LYS A O 1
ATOM 762 N N . LEU A 1 99 ? 8.088 -22.125 -23.340 1.00 94.88 99 LEU A N 1
ATOM 763 C CA . LEU A 1 99 ? 7.387 -20.890 -23.682 1.00 94.88 99 LEU A CA 1
ATOM 764 C C . LEU A 1 99 ? 6.088 -20.813 -22.875 1.00 94.88 99 LEU A C 1
ATOM 766 O O . LEU A 1 99 ? 5.406 -21.824 -22.694 1.00 94.88 99 LEU A O 1
ATOM 770 N N . SER A 1 100 ? 5.776 -19.623 -22.378 1.00 95.94 100 SER A N 1
ATOM 771 C CA . SER A 1 100 ? 4.555 -19.336 -21.636 1.00 95.94 100 SER A CA 1
ATOM 772 C C . SER A 1 100 ? 4.102 -17.933 -21.989 1.00 95.94 100 SER A C 1
ATOM 774 O O . SER A 1 100 ? 4.908 -17.006 -21.963 1.00 95.94 100 SER A O 1
ATOM 776 N N . ASP A 1 101 ? 2.810 -17.796 -22.257 1.00 97.56 101 ASP A N 1
ATOM 777 C CA . ASP A 1 101 ? 2.149 -16.497 -22.364 1.00 97.56 101 ASP A CA 1
ATOM 778 C C . ASP A 1 101 ? 1.560 -16.046 -21.020 1.00 97.56 101 ASP A C 1
ATOM 780 O O . ASP A 1 101 ? 0.936 -14.992 -20.942 1.00 97.56 101 ASP A O 1
ATOM 784 N N . LYS A 1 102 ? 1.752 -16.856 -19.966 1.00 98.44 102 LYS A N 1
ATOM 785 C CA . LYS A 1 102 ? 1.272 -16.590 -18.611 1.00 98.44 102 LYS A CA 1
ATOM 786 C C . LYS A 1 102 ? 2.411 -16.211 -17.680 1.00 98.44 102 LYS A C 1
ATOM 788 O O . LYS A 1 102 ? 3.387 -16.965 -17.586 1.00 98.44 102 LYS A O 1
ATOM 793 N N . PHE A 1 103 ? 2.251 -15.102 -16.968 1.00 98.62 103 PHE A N 1
ATOM 794 C CA . PHE A 1 103 ? 3.196 -14.587 -15.977 1.00 98.62 103 PHE A CA 1
ATOM 795 C C . PHE A 1 103 ? 2.486 -13.617 -15.025 1.00 98.62 103 PHE A C 1
ATOM 797 O O . PHE A 1 103 ? 1.368 -13.185 -15.298 1.00 98.62 103 PHE A O 1
ATOM 804 N N . TYR A 1 104 ? 3.137 -13.282 -13.914 1.00 98.81 104 TYR A N 1
ATOM 805 C CA . TYR A 1 104 ? 2.686 -12.214 -13.025 1.00 98.81 104 TYR A CA 1
ATOM 806 C C . TYR A 1 104 ? 3.541 -10.967 -13.238 1.00 98.81 104 TYR A C 1
ATOM 808 O O . TYR A 1 104 ? 4.771 -11.061 -13.310 1.00 98.81 104 TYR A O 1
ATOM 816 N N . TYR A 1 105 ? 2.893 -9.808 -13.312 1.00 98.88 105 TYR A N 1
ATOM 817 C CA . TYR A 1 105 ? 3.544 -8.506 -13.378 1.00 98.88 105 TYR A CA 1
ATOM 818 C C . TYR A 1 105 ? 3.265 -7.714 -12.101 1.00 98.88 105 TYR A C 1
ATOM 820 O O . TYR A 1 105 ? 2.115 -7.607 -11.687 1.00 98.88 105 TYR A O 1
ATOM 828 N N . ILE A 1 106 ? 4.297 -7.174 -11.458 1.00 98.88 106 ILE A N 1
ATOM 829 C CA . ILE A 1 106 ? 4.161 -6.384 -10.230 1.00 98.88 106 ILE A CA 1
ATOM 830 C C . ILE A 1 106 ? 4.654 -4.965 -10.478 1.00 98.88 106 ILE A C 1
ATOM 832 O O . ILE A 1 106 ? 5.798 -4.766 -10.879 1.00 98.88 106 ILE A O 1
ATOM 836 N N . ALA A 1 107 ? 3.826 -3.975 -10.173 1.00 98.75 107 ALA A N 1
ATOM 837 C CA . ALA A 1 107 ? 4.200 -2.574 -10.289 1.00 98.75 107 ALA A CA 1
ATOM 838 C C . ALA A 1 107 ? 4.245 -1.908 -8.907 1.00 98.75 107 ALA A C 1
ATOM 840 O O . ALA A 1 107 ? 3.296 -1.990 -8.122 1.00 98.75 107 ALA A O 1
ATOM 841 N N . ILE A 1 108 ? 5.390 -1.292 -8.596 1.00 98.75 108 ILE A N 1
ATOM 842 C CA . ILE A 1 108 ? 5.709 -0.751 -7.267 1.00 98.75 108 ILE A CA 1
ATOM 843 C C . ILE A 1 108 ? 6.034 0.735 -7.404 1.00 98.75 108 ILE A C 1
ATOM 845 O O . ILE A 1 108 ? 7.109 1.096 -7.879 1.00 98.75 108 ILE A O 1
ATOM 849 N N . SER A 1 109 ? 5.127 1.602 -6.974 1.00 97.88 109 SER A N 1
ATOM 850 C CA . SER A 1 109 ? 5.340 3.052 -6.997 1.00 97.88 109 SER A CA 1
ATOM 851 C C . SER A 1 109 ? 5.996 3.538 -5.701 1.00 97.88 109 SER A C 1
ATOM 853 O O . SER A 1 109 ? 5.714 3.027 -4.615 1.00 97.88 109 SER A O 1
ATOM 855 N N . ASP A 1 110 ? 6.889 4.519 -5.833 1.00 98.50 110 ASP A N 1
ATOM 856 C CA . ASP A 1 110 ? 7.351 5.415 -4.771 1.00 98.50 110 ASP A CA 1
ATOM 857 C C . ASP A 1 110 ? 7.772 4.727 -3.451 1.00 98.50 110 ASP A C 1
ATOM 859 O O . ASP A 1 110 ? 7.183 4.976 -2.388 1.00 98.50 110 ASP A O 1
ATOM 863 N N . PRO A 1 111 ? 8.822 3.875 -3.452 1.00 98.19 111 PRO A N 1
ATOM 864 C CA . PRO A 1 111 ? 9.468 3.448 -2.210 1.00 98.19 111 PRO A CA 1
ATOM 865 C C . PRO A 1 111 ? 9.990 4.629 -1.377 1.00 98.19 111 PRO A C 1
ATOM 867 O O . PRO A 1 111 ? 10.007 4.546 -0.149 1.00 98.19 111 PRO A O 1
ATOM 870 N N . GLN A 1 112 ? 10.431 5.712 -2.033 1.00 97.25 112 GLN A N 1
ATOM 871 C CA . GLN A 1 112 ? 10.851 6.997 -1.459 1.00 97.25 112 GLN A CA 1
ATOM 872 C C . GLN A 1 112 ? 11.651 6.885 -0.159 1.00 97.25 112 GLN A C 1
ATOM 874 O O . GLN A 1 112 ? 11.391 7.549 0.850 1.00 97.25 112 GLN A O 1
ATOM 879 N N . VAL A 1 113 ? 12.667 6.028 -0.167 1.00 97.94 113 VAL A N 1
ATOM 880 C CA . VAL A 1 113 ? 13.497 5.835 1.017 1.00 97.94 113 VAL A CA 1
ATOM 881 C C . VAL A 1 113 ? 14.410 7.047 1.198 1.00 97.94 113 VAL A C 1
ATOM 883 O O . VAL A 1 113 ? 15.270 7.317 0.359 1.00 97.94 113 VAL A O 1
ATOM 886 N N . LYS A 1 114 ? 14.238 7.806 2.286 1.00 97.19 114 LYS A N 1
ATOM 887 C CA . LYS A 1 114 ? 15.003 9.044 2.515 1.00 97.19 114 LYS A CA 1
ATOM 888 C C . LYS A 1 114 ? 16.214 8.861 3.421 1.00 97.19 114 LYS A C 1
ATOM 890 O O . LYS A 1 114 ? 17.183 9.613 3.313 1.00 97.19 114 LYS A O 1
ATOM 895 N N . ASN A 1 115 ? 16.139 7.927 4.360 1.00 97.56 115 ASN A N 1
ATOM 896 C CA . ASN A 1 115 ? 17.108 7.747 5.439 1.00 97.56 115 ASN A CA 1
ATOM 897 C C . ASN A 1 115 ? 17.081 6.294 5.954 1.00 97.56 115 ASN A C 1
ATOM 899 O O . ASN A 1 115 ? 16.306 5.469 5.474 1.00 97.56 115 ASN A O 1
ATOM 903 N N . GLU A 1 116 ? 17.922 5.990 6.944 1.00 97.25 116 GLU A N 1
ATOM 904 C CA . GLU A 1 116 ? 18.042 4.651 7.537 1.00 97.25 116 GLU A CA 1
ATOM 905 C C . GLU A 1 116 ? 16.736 4.142 8.171 1.00 97.25 116 GLU A C 1
ATOM 907 O O . GLU A 1 116 ? 16.409 2.962 8.045 1.00 97.25 116 GLU A O 1
ATOM 912 N N . HIS A 1 117 ? 15.952 5.018 8.810 1.00 97.19 117 HIS A N 1
ATOM 913 C CA . HIS A 1 117 ? 14.657 4.642 9.379 1.00 97.19 117 HIS A CA 1
ATOM 914 C C . HIS A 1 117 ? 13.692 4.175 8.282 1.00 97.19 117 HIS A C 1
ATOM 916 O O . HIS A 1 117 ? 13.101 3.101 8.396 1.00 97.19 117 HIS A O 1
ATOM 922 N N . ASP A 1 118 ? 13.583 4.936 7.194 1.00 98.19 118 ASP A N 1
ATOM 923 C CA . ASP A 1 118 ? 12.714 4.583 6.069 1.00 98.19 118 ASP A CA 1
ATOM 924 C C . ASP A 1 118 ? 13.214 3.308 5.373 1.00 98.19 118 ASP A C 1
ATOM 926 O O . ASP A 1 118 ? 12.419 2.444 5.015 1.00 98.19 118 ASP A O 1
ATOM 930 N N . MET A 1 119 ? 14.537 3.127 5.267 1.00 98.44 119 MET A N 1
ATOM 931 C CA . MET A 1 119 ? 15.142 1.918 4.699 1.00 98.44 119 MET A CA 1
ATOM 932 C C . MET A 1 119 ? 14.834 0.679 5.542 1.00 98.44 119 MET A C 1
ATOM 934 O O . MET A 1 119 ? 14.564 -0.402 5.010 1.00 98.44 119 MET A O 1
ATOM 938 N N . LYS A 1 120 ? 14.832 0.827 6.871 1.00 98.06 120 LYS A N 1
ATOM 939 C CA . LYS A 1 120 ? 14.428 -0.238 7.788 1.00 98.06 120 LYS A CA 1
ATOM 940 C C . LYS A 1 120 ? 12.968 -0.621 7.563 1.00 98.06 120 LYS A C 1
ATOM 942 O O . LYS A 1 120 ? 12.687 -1.813 7.453 1.00 98.06 120 LYS A O 1
ATOM 947 N N . ARG A 1 121 ? 12.063 0.357 7.450 1.00 97.56 121 ARG A N 1
ATOM 948 C CA . ARG A 1 121 ? 10.642 0.108 7.159 1.00 97.56 121 ARG A CA 1
ATOM 949 C C . ARG A 1 121 ? 10.451 -0.551 5.794 1.00 97.56 121 ARG A C 1
ATOM 951 O O . ARG A 1 121 ? 9.835 -1.608 5.728 1.00 97.56 121 ARG A O 1
ATOM 958 N N . TRP A 1 122 ? 11.083 -0.029 4.743 1.00 98.31 122 TRP A N 1
ATOM 959 C CA . TRP A 1 122 ? 11.094 -0.630 3.405 1.00 98.31 122 TRP A CA 1
ATOM 960 C C . TRP A 1 122 ? 11.482 -2.113 3.434 1.00 98.31 122 TRP A C 1
ATOM 962 O O . TRP A 1 122 ? 10.766 -2.958 2.898 1.00 98.31 122 TRP A O 1
ATOM 972 N N . LYS A 1 123 ? 12.579 -2.456 4.120 1.00 98.38 123 LYS A N 1
ATOM 973 C CA . LYS A 1 123 ? 13.058 -3.841 4.231 1.00 98.38 123 LYS A CA 1
ATOM 974 C C . LYS A 1 123 ? 12.148 -4.735 5.080 1.00 98.38 123 LYS A C 1
ATOM 976 O O . LYS A 1 123 ? 11.951 -5.900 4.740 1.00 98.38 123 LYS A O 1
ATOM 981 N N . GLN A 1 124 ? 11.653 -4.228 6.209 1.00 97.38 124 GLN A N 1
ATOM 982 C CA . GLN A 1 124 ? 10.950 -5.034 7.217 1.00 97.38 124 GLN A CA 1
ATOM 983 C C . GLN A 1 124 ? 9.442 -5.148 6.976 1.00 97.38 124 GLN A C 1
ATOM 985 O O . GLN A 1 124 ? 8.843 -6.122 7.435 1.00 97.38 124 GLN A O 1
ATOM 990 N N . GLU A 1 125 ? 8.855 -4.192 6.257 1.00 96.94 125 GLU A N 1
ATOM 991 C CA . GLU A 1 125 ? 7.431 -4.128 5.928 1.00 96.94 125 GLU A CA 1
ATOM 992 C C . GLU A 1 125 ? 7.229 -4.521 4.455 1.00 96.94 125 GLU A C 1
ATOM 994 O O . GLU A 1 125 ? 6.847 -5.657 4.172 1.00 96.94 125 GLU A O 1
ATOM 999 N N . SER A 1 126 ? 7.564 -3.633 3.513 1.00 97.69 126 SER A N 1
ATOM 1000 C CA . SER A 1 126 ? 7.230 -3.787 2.087 1.00 97.69 126 SER A CA 1
ATOM 1001 C C . SER A 1 126 ? 7.984 -4.926 1.396 1.00 97.69 126 SER A C 1
ATOM 1003 O O . SER A 1 126 ? 7.360 -5.795 0.795 1.00 97.69 126 SER A O 1
ATOM 1005 N N . ILE A 1 127 ? 9.317 -4.982 1.505 1.00 98.50 127 ILE A N 1
ATOM 1006 C CA . ILE A 1 127 ? 10.131 -6.054 0.901 1.00 98.50 127 ILE A CA 1
ATOM 1007 C C . ILE A 1 127 ? 9.826 -7.409 1.534 1.00 98.50 127 ILE A C 1
ATOM 1009 O O . ILE A 1 127 ? 9.812 -8.426 0.841 1.00 98.50 127 ILE A O 1
ATOM 1013 N N . ARG A 1 128 ? 9.570 -7.444 2.847 1.00 98.25 128 ARG A N 1
ATOM 1014 C CA . ARG A 1 128 ? 9.209 -8.682 3.543 1.00 98.25 128 ARG A CA 1
ATOM 1015 C C . ARG A 1 128 ? 7.873 -9.232 3.042 1.00 98.25 128 ARG A C 1
ATOM 1017 O O . ARG A 1 128 ? 7.800 -10.430 2.765 1.00 98.25 128 ARG A O 1
ATOM 1024 N N . ASP A 1 129 ? 6.853 -8.380 2.922 1.00 98.44 129 ASP A N 1
ATOM 1025 C CA . ASP A 1 129 ? 5.548 -8.750 2.359 1.00 98.44 129 ASP A CA 1
ATOM 1026 C C . ASP A 1 129 ? 5.683 -9.194 0.897 1.00 98.44 129 ASP A C 1
ATOM 1028 O O . ASP A 1 129 ? 5.282 -10.309 0.558 1.00 98.44 129 ASP A O 1
ATOM 1032 N N . LEU A 1 130 ? 6.347 -8.380 0.067 1.00 98.56 130 LEU A N 1
ATOM 1033 C CA . LEU A 1 130 ? 6.588 -8.664 -1.347 1.00 98.56 130 LEU A CA 1
ATOM 1034 C C . LEU A 1 130 ? 7.290 -10.008 -1.538 1.00 98.56 130 LEU A C 1
ATOM 1036 O O . LEU A 1 130 ? 6.849 -10.824 -2.341 1.00 98.56 130 LEU A O 1
ATOM 1040 N N . LYS A 1 131 ? 8.352 -10.279 -0.771 1.00 98.25 131 LYS A N 1
ATOM 1041 C CA . LYS A 1 131 ? 9.069 -11.556 -0.836 1.00 98.25 131 LYS A CA 1
ATOM 1042 C C . LYS A 1 131 ? 8.154 -12.732 -0.505 1.00 98.25 131 LYS A C 1
ATOM 1044 O O . LYS A 1 131 ? 8.143 -13.708 -1.250 1.00 98.25 131 LYS A O 1
ATOM 1049 N N . GLY A 1 132 ? 7.379 -12.634 0.578 1.00 97.50 132 GLY A N 1
ATOM 1050 C CA . GLY A 1 132 ? 6.444 -13.689 0.975 1.00 97.50 132 GLY A CA 1
ATOM 1051 C C . GLY A 1 132 ? 5.377 -13.964 -0.088 1.00 97.50 132 GLY A C 1
ATOM 1052 O O . GLY A 1 132 ? 5.067 -15.122 -0.376 1.00 97.50 132 GLY A O 1
ATOM 1053 N N . TYR A 1 133 ? 4.857 -12.910 -0.719 1.00 98.12 133 TYR A N 1
ATOM 1054 C CA . TYR A 1 133 ? 3.852 -13.041 -1.769 1.00 98.12 133 TYR A CA 1
ATOM 1055 C C . TYR A 1 133 ? 4.446 -13.588 -3.078 1.00 98.12 133 TYR A C 1
ATOM 1057 O O . TYR A 1 133 ? 3.928 -14.556 -3.639 1.00 98.12 133 TYR A O 1
ATOM 1065 N N . VAL A 1 134 ? 5.598 -13.071 -3.516 1.00 98.56 134 VAL A N 1
ATOM 1066 C CA . VAL A 1 134 ? 6.325 -13.563 -4.701 1.00 98.56 134 VAL A CA 1
ATOM 1067 C C . VAL A 1 134 ? 6.761 -15.020 -4.537 1.00 98.56 134 VAL A C 1
ATOM 1069 O O . VAL A 1 134 ? 6.707 -15.784 -5.500 1.00 98.56 134 VAL A O 1
ATOM 1072 N N . ASP A 1 135 ? 7.135 -15.464 -3.335 1.00 97.88 135 ASP A N 1
ATOM 1073 C CA . ASP A 1 135 ? 7.440 -16.876 -3.063 1.00 97.88 135 ASP A CA 1
ATOM 1074 C C . ASP A 1 135 ? 6.236 -17.809 -3.286 1.00 97.88 135 ASP A C 1
ATOM 1076 O O . ASP A 1 135 ? 6.430 -19.012 -3.494 1.00 97.88 135 ASP A O 1
ATOM 1080 N N . THR A 1 136 ? 5.012 -17.273 -3.252 1.00 97.06 136 THR A N 1
ATOM 1081 C CA . THR A 1 136 ? 3.782 -17.991 -3.613 1.00 97.06 136 THR A CA 1
ATOM 1082 C C . THR A 1 136 ? 3.586 -17.978 -5.128 1.00 97.06 136 THR A C 1
ATOM 1084 O O . THR A 1 136 ? 3.533 -19.045 -5.738 1.00 97.06 136 THR A O 1
ATOM 1087 N N . LEU A 1 137 ? 3.592 -16.792 -5.749 1.00 98.19 137 LEU A N 1
ATOM 1088 C CA . LEU A 1 137 ? 3.376 -16.619 -7.194 1.00 98.19 137 LEU A CA 1
ATOM 1089 C C . LEU A 1 137 ? 4.412 -17.367 -8.054 1.00 98.19 137 LEU A C 1
ATOM 1091 O O . LEU A 1 137 ? 4.070 -18.046 -9.024 1.00 98.19 137 LEU A O 1
ATOM 1095 N N . SER A 1 138 ? 5.686 -17.297 -7.658 1.00 97.44 138 SER A N 1
ATOM 1096 C CA . SER A 1 138 ? 6.822 -17.875 -8.392 1.00 97.44 138 SER A CA 1
ATOM 1097 C C . SER A 1 138 ? 6.835 -19.407 -8.443 1.00 97.44 138 SER A C 1
ATOM 1099 O O . SER A 1 138 ? 7.628 -19.994 -9.180 1.00 97.44 138 SER A O 1
ATOM 1101 N N . ARG A 1 139 ? 5.969 -20.079 -7.671 1.00 97.00 139 ARG A N 1
ATOM 1102 C CA . ARG A 1 139 ? 5.772 -21.537 -7.761 1.00 97.00 139 ARG A CA 1
ATOM 1103 C C . ARG A 1 139 ? 4.951 -21.927 -8.982 1.00 97.00 139 ARG A C 1
ATOM 1105 O O . ARG A 1 139 ? 5.079 -23.051 -9.458 1.00 97.00 139 ARG A O 1
ATOM 1112 N N . GLU A 1 140 ? 4.115 -21.016 -9.466 1.00 96.12 140 GLU A N 1
ATOM 1113 C CA . GLU A 1 140 ? 3.211 -21.269 -10.581 1.00 96.12 140 GLU A CA 1
ATOM 1114 C C . GLU A 1 140 ? 3.768 -20.727 -11.893 1.00 96.12 140 GLU A C 1
ATOM 1116 O O . GLU A 1 140 ? 3.719 -21.409 -12.920 1.00 96.12 140 GLU A O 1
ATOM 1121 N N . ARG A 1 141 ? 4.258 -19.480 -11.874 1.00 96.88 141 ARG A N 1
ATOM 1122 C CA . ARG A 1 141 ? 4.614 -18.726 -13.081 1.00 96.88 141 ARG A CA 1
ATOM 1123 C C . ARG A 1 141 ? 5.790 -17.795 -12.819 1.00 96.88 141 ARG A C 1
ATOM 1125 O O . ARG A 1 141 ? 6.136 -17.498 -11.681 1.00 96.88 141 ARG A O 1
ATOM 1132 N N . GLU A 1 142 ? 6.409 -17.331 -13.895 1.00 97.69 142 GLU A N 1
ATOM 1133 C CA . GLU A 1 142 ? 7.428 -16.286 -13.823 1.00 97.69 142 GLU A CA 1
ATOM 1134 C C . GLU A 1 142 ? 6.829 -14.993 -13.259 1.00 97.69 142 GLU A C 1
ATOM 1136 O O . GLU A 1 142 ? 5.692 -14.643 -13.577 1.00 97.69 142 GLU A O 1
ATOM 1141 N N . VAL A 1 143 ? 7.606 -14.299 -12.426 1.00 98.75 143 VAL A N 1
ATOM 1142 C CA . VAL A 1 143 ? 7.233 -13.007 -11.850 1.00 98.75 143 VAL A CA 1
ATOM 1143 C C . VAL A 1 143 ? 8.199 -11.950 -12.368 1.00 98.75 143 VAL A C 1
ATOM 1145 O O . VAL A 1 143 ? 9.421 -12.074 -12.223 1.00 98.75 143 VAL A O 1
ATOM 1148 N N . VAL A 1 144 ? 7.645 -10.908 -12.971 1.00 98.75 144 VAL A N 1
ATOM 1149 C CA . VAL A 1 144 ? 8.373 -9.718 -13.413 1.00 98.75 144 VAL A CA 1
ATOM 1150 C C . VAL A 1 144 ? 7.847 -8.536 -12.624 1.00 98.75 144 VAL A C 1
ATOM 1152 O O . VAL A 1 144 ? 6.656 -8.458 -12.340 1.00 98.75 144 VAL A O 1
ATOM 1155 N N . ALA A 1 145 ? 8.732 -7.629 -12.240 1.00 98.75 145 ALA A N 1
ATOM 1156 C CA . ALA A 1 145 ? 8.358 -6.432 -11.517 1.00 98.75 145 ALA A CA 1
ATOM 1157 C C . ALA A 1 145 ? 8.960 -5.191 -12.172 1.00 98.75 145 ALA A C 1
ATOM 1159 O O . ALA A 1 145 ? 10.021 -5.268 -12.792 1.00 98.75 145 ALA A O 1
ATOM 1160 N N . ASN A 1 146 ? 8.310 -4.047 -11.996 1.00 98.69 146 ASN A N 1
ATOM 1161 C CA . ASN A 1 146 ? 8.865 -2.751 -12.343 1.00 98.69 146 ASN A CA 1
ATOM 1162 C C . ASN A 1 146 ? 8.550 -1.737 -11.244 1.00 98.69 146 ASN A C 1
ATOM 1164 O O . ASN A 1 146 ? 7.407 -1.601 -10.804 1.00 98.69 146 ASN A O 1
ATOM 1168 N N . THR A 1 147 ? 9.574 -1.037 -10.772 1.00 98.50 147 THR A N 1
ATOM 1169 C CA . THR A 1 147 ? 9.370 0.100 -9.874 1.00 98.50 147 THR A CA 1
ATOM 1170 C C . THR A 1 147 ? 9.072 1.335 -10.714 1.00 98.50 147 THR A C 1
ATOM 1172 O O . THR A 1 147 ? 9.658 1.517 -11.778 1.00 98.50 147 THR A O 1
ATOM 1175 N N . LEU A 1 148 ? 8.158 2.187 -10.263 1.00 98.69 148 LEU A N 1
ATOM 1176 C CA . LEU A 1 148 ? 7.658 3.323 -11.042 1.00 98.69 148 LEU A CA 1
ATOM 1177 C C . LEU A 1 148 ? 8.333 4.642 -10.660 1.00 98.69 148 LEU A C 1
ATOM 1179 O O . LEU A 1 148 ? 7.711 5.690 -10.732 1.00 98.69 148 LEU A O 1
ATOM 1183 N N . GLY A 1 149 ? 9.604 4.593 -10.254 1.00 97.88 149 GLY A N 1
ATOM 1184 C CA . GLY A 1 149 ? 10.387 5.770 -9.879 1.00 97.88 149 GLY A CA 1
ATOM 1185 C C . GLY A 1 149 ? 10.282 6.153 -8.406 1.00 97.88 149 GLY A C 1
ATOM 1186 O O . GLY A 1 149 ? 9.615 5.490 -7.607 1.00 97.88 149 GLY A O 1
ATOM 1187 N N . ASP A 1 150 ? 11.014 7.209 -8.061 1.00 98.31 150 ASP A N 1
ATOM 1188 C CA . ASP A 1 150 ? 11.170 7.747 -6.715 1.00 98.31 150 ASP A CA 1
ATOM 1189 C C . ASP A 1 150 ? 11.674 6.685 -5.734 1.00 98.31 150 ASP A C 1
ATOM 1191 O O . ASP A 1 150 ? 11.103 6.406 -4.674 1.00 98.31 150 ASP A O 1
ATOM 1195 N N . LEU A 1 151 ? 12.787 6.061 -6.118 1.00 98.12 151 LEU A N 1
ATOM 1196 C CA . LEU A 1 151 ? 13.357 4.912 -5.421 1.00 98.12 151 LEU A CA 1
ATOM 1197 C C . LEU A 1 151 ? 13.952 5.340 -4.072 1.00 98.12 151 LEU A C 1
ATOM 1199 O O . LEU A 1 151 ? 13.719 4.702 -3.038 1.00 98.12 151 LEU A O 1
ATOM 1203 N N . VAL A 1 152 ? 14.705 6.447 -4.075 1.00 94.75 152 VAL A N 1
ATOM 1204 C CA . VAL A 1 152 ? 15.295 7.056 -2.874 1.00 94.75 152 VAL A CA 1
ATOM 1205 C C . VAL A 1 152 ? 15.100 8.572 -2.921 1.00 94.75 152 VAL A C 1
ATOM 1207 O O . VAL A 1 152 ? 15.453 9.222 -3.893 1.00 94.75 152 VAL A O 1
ATOM 1210 N N . PHE A 1 153 ? 14.547 9.159 -1.862 1.00 95.31 153 PHE A N 1
ATOM 1211 C CA . PHE A 1 153 ? 14.069 10.551 -1.814 1.00 95.31 153 PHE A CA 1
ATOM 1212 C C . PHE A 1 153 ? 15.223 11.579 -1.905 1.00 95.31 153 PHE A C 1
ATOM 1214 O O . PHE A 1 153 ? 15.691 12.089 -0.885 1.00 95.31 153 PHE A O 1
ATOM 1221 N N . ASP A 1 154 ? 15.760 11.837 -3.102 1.00 95.75 154 ASP A N 1
ATOM 1222 C CA . ASP A 1 154 ? 17.005 12.580 -3.375 1.00 95.75 154 ASP A CA 1
ATOM 1223 C C . ASP A 1 154 ? 18.273 12.009 -2.687 1.00 95.75 154 ASP A C 1
ATOM 1225 O O . ASP A 1 154 ? 19.365 12.583 -2.786 1.00 95.75 154 ASP A O 1
ATOM 1229 N N . SER A 1 155 ? 18.148 10.896 -1.959 1.00 96.00 155 SER A N 1
ATOM 1230 C CA . SER A 1 155 ? 19.179 10.301 -1.097 1.00 96.00 155 SER A CA 1
ATOM 1231 C C . SER A 1 155 ? 19.940 9.203 -1.831 1.00 96.00 155 SER A C 1
ATOM 1233 O O . SER A 1 155 ? 19.987 8.051 -1.405 1.00 96.00 155 SER A O 1
ATOM 1235 N N . MET A 1 156 ? 20.540 9.553 -2.966 1.00 93.94 156 MET A N 1
ATOM 1236 C CA . MET A 1 156 ? 21.158 8.591 -3.888 1.00 93.94 156 MET A CA 1
ATOM 1237 C C . MET A 1 156 ? 22.236 7.696 -3.279 1.00 93.94 156 MET A C 1
ATOM 1239 O O . MET A 1 156 ? 22.466 6.589 -3.758 1.00 93.94 156 MET A O 1
ATOM 1243 N N . ASN A 1 157 ? 22.876 8.132 -2.195 1.00 95.50 157 ASN A N 1
ATOM 1244 C CA . ASN A 1 157 ? 23.795 7.296 -1.425 1.00 95.50 157 ASN A CA 1
ATOM 1245 C C . ASN A 1 157 ? 23.144 5.991 -0.918 1.00 95.50 157 ASN A C 1
ATOM 1247 O O . ASN A 1 157 ? 23.863 5.052 -0.588 1.00 95.50 157 ASN A O 1
ATOM 1251 N N . LEU A 1 158 ? 21.810 5.915 -0.885 1.00 97.56 158 LEU A N 1
ATOM 1252 C CA . LEU A 1 158 ? 21.042 4.734 -0.498 1.00 97.56 158 LEU A CA 1
ATOM 1253 C C . LEU A 1 158 ? 20.777 3.755 -1.654 1.00 97.56 158 LEU A C 1
ATOM 1255 O O . LEU A 1 158 ? 20.326 2.645 -1.381 1.00 97.56 158 LEU A O 1
ATOM 1259 N N . TYR A 1 159 ? 21.084 4.085 -2.919 1.00 97.62 159 TYR A N 1
ATOM 1260 C CA . TYR A 1 159 ? 20.812 3.187 -4.056 1.00 97.62 159 TYR A CA 1
ATOM 1261 C C . TYR A 1 159 ? 21.447 1.806 -3.911 1.00 97.62 159 TYR A C 1
ATOM 1263 O O . TYR A 1 159 ? 20.825 0.814 -4.276 1.00 97.62 159 TYR A O 1
ATOM 1271 N N . GLY A 1 160 ? 22.663 1.715 -3.364 1.00 97.81 160 GLY A N 1
ATOM 1272 C CA . GLY A 1 160 ? 23.315 0.420 -3.151 1.00 97.81 160 GLY A CA 1
ATOM 1273 C C . GLY A 1 160 ? 22.539 -0.468 -2.179 1.00 97.81 160 GLY A C 1
ATOM 1274 O O . GLY A 1 160 ? 22.335 -1.652 -2.442 1.00 97.81 160 GLY A O 1
ATOM 1275 N N . GLU A 1 161 ? 22.059 0.115 -1.082 1.00 98.19 161 GLU A N 1
ATOM 1276 C CA . GLU A 1 161 ? 21.277 -0.601 -0.077 1.00 98.19 161 GLU A CA 1
ATOM 1277 C C . GLU A 1 161 ? 19.855 -0.918 -0.567 1.00 98.19 161 GLU A C 1
ATOM 1279 O O . GLU A 1 161 ? 19.352 -2.017 -0.324 1.00 98.19 161 GLU A O 1
ATOM 1284 N N . TYR A 1 162 ? 19.242 0.009 -1.306 1.00 98.50 162 TYR A N 1
ATOM 1285 C CA . TYR A 1 162 ? 17.968 -0.191 -1.990 1.00 98.50 162 TYR A CA 1
ATOM 1286 C C . TYR A 1 162 ? 18.053 -1.349 -2.994 1.00 98.50 162 TYR A C 1
ATOM 1288 O O . TYR A 1 162 ? 17.284 -2.303 -2.905 1.00 98.50 162 TYR A O 1
ATOM 1296 N N . ALA A 1 163 ? 19.037 -1.330 -3.894 1.00 98.19 163 ALA A N 1
ATOM 1297 C CA . ALA A 1 163 ? 19.249 -2.377 -4.890 1.00 98.19 163 ALA A CA 1
ATOM 1298 C C . ALA A 1 163 ? 19.471 -3.750 -4.234 1.00 98.19 163 ALA A C 1
ATOM 1300 O O . ALA A 1 163 ? 18.898 -4.749 -4.662 1.00 98.19 163 ALA A O 1
ATOM 1301 N N . ALA A 1 164 ? 20.255 -3.797 -3.152 1.00 98.25 164 ALA A N 1
ATOM 1302 C CA . ALA A 1 164 ? 20.499 -5.024 -2.399 1.00 98.25 164 ALA A CA 1
ATOM 1303 C C . ALA A 1 164 ? 19.244 -5.574 -1.697 1.00 98.25 164 ALA A C 1
ATOM 1305 O O . ALA A 1 164 ? 19.205 -6.761 -1.382 1.00 98.25 164 ALA A O 1
ATOM 1306 N N . SER A 1 165 ? 18.216 -4.751 -1.455 1.00 98.25 165 SER A N 1
ATOM 1307 C CA . SER A 1 165 ? 16.988 -5.195 -0.781 1.00 98.25 165 SER A CA 1
ATOM 1308 C C . SER A 1 165 ? 16.163 -6.200 -1.596 1.00 98.25 165 SER A C 1
ATOM 1310 O O . SER A 1 165 ? 15.409 -6.970 -1.007 1.00 98.25 165 SER A O 1
ATOM 1312 N N . PHE A 1 166 ? 16.350 -6.252 -2.919 1.00 98.25 166 PHE A N 1
ATOM 1313 C CA . PHE A 1 166 ? 15.683 -7.217 -3.797 1.00 98.25 166 PHE A CA 1
ATOM 1314 C C . PHE A 1 166 ? 16.382 -8.583 -3.863 1.00 98.25 166 PHE A C 1
ATOM 1316 O O . PHE A 1 166 ? 15.815 -9.535 -4.409 1.00 98.25 166 PHE A O 1
ATOM 1323 N N . ASP A 1 167 ? 17.606 -8.706 -3.338 1.00 97.56 167 ASP A N 1
ATOM 1324 C CA . ASP A 1 167 ? 18.398 -9.930 -3.460 1.00 97.56 167 ASP A CA 1
ATOM 1325 C C . ASP A 1 167 ? 17.661 -11.135 -2.842 1.00 97.56 167 ASP A C 1
ATOM 1327 O O . ASP A 1 167 ? 17.131 -11.088 -1.728 1.00 97.56 167 ASP A O 1
ATOM 1331 N N . GLY A 1 168 ? 17.598 -12.232 -3.596 1.00 95.75 168 GLY A N 1
ATOM 1332 C CA . GLY A 1 168 ? 16.918 -13.462 -3.191 1.00 95.75 168 GLY A CA 1
ATOM 1333 C C . GLY A 1 168 ? 15.387 -13.458 -3.304 1.00 95.75 168 GLY A C 1
ATOM 1334 O O . GLY A 1 168 ? 14.766 -14.417 -2.842 1.00 95.75 168 GLY A O 1
ATOM 1335 N N . ILE A 1 169 ? 14.767 -12.432 -3.897 1.00 98.12 169 ILE A N 1
ATOM 1336 C CA . ILE A 1 169 ? 13.353 -12.466 -4.308 1.00 98.12 169 ILE A CA 1
ATOM 1337 C C . ILE A 1 169 ? 13.250 -13.115 -5.697 1.00 98.12 169 ILE A C 1
ATOM 1339 O O . ILE A 1 169 ? 13.976 -12.751 -6.615 1.00 98.12 169 ILE A O 1
ATOM 1343 N N . LYS A 1 170 ? 12.346 -14.082 -5.887 1.00 97.88 170 LYS A N 1
ATOM 1344 C CA . LYS A 1 170 ? 12.210 -14.844 -7.146 1.00 97.88 170 LYS A CA 1
ATOM 1345 C C . LYS A 1 170 ? 11.445 -14.082 -8.237 1.00 97.88 170 LYS A C 1
ATOM 1347 O O . LYS A 1 170 ? 10.421 -14.552 -8.727 1.00 97.88 170 LYS A O 1
ATOM 1352 N N . MET A 1 171 ? 11.951 -12.914 -8.612 1.00 98.12 171 MET A N 1
ATOM 1353 C CA . MET A 1 171 ? 11.412 -12.081 -9.686 1.00 98.12 171 MET A CA 1
ATOM 1354 C C . MET A 1 171 ? 12.528 -11.338 -10.425 1.00 98.12 171 MET A C 1
ATOM 1356 O O . MET A 1 171 ? 13.612 -11.140 -9.877 1.00 98.12 171 MET A O 1
ATOM 1360 N N . THR A 1 172 ? 12.252 -10.895 -11.652 1.00 98.69 172 THR A N 1
ATOM 1361 C CA . THR A 1 172 ? 13.130 -9.954 -12.370 1.00 98.69 172 THR A CA 1
ATOM 1362 C C . THR A 1 172 ? 12.564 -8.546 -12.248 1.00 98.69 172 THR A C 1
ATOM 1364 O O . THR A 1 172 ? 11.470 -8.290 -12.741 1.00 98.69 172 THR A O 1
ATOM 1367 N N . THR A 1 173 ? 13.299 -7.644 -11.598 1.00 98.69 173 THR A N 1
ATOM 1368 C CA . THR A 1 173 ? 12.831 -6.289 -11.274 1.00 98.69 173 THR A CA 1
ATOM 1369 C C . THR A 1 173 ? 13.516 -5.248 -12.150 1.00 98.69 173 THR A C 1
ATOM 1371 O O . THR A 1 173 ? 14.729 -5.037 -12.057 1.00 98.69 173 THR A O 1
ATOM 1374 N N . PHE A 1 174 ? 12.726 -4.583 -12.976 1.00 98.81 174 PHE A N 1
ATOM 1375 C CA . PHE A 1 174 ? 13.088 -3.418 -13.768 1.00 98.81 174 PHE A CA 1
ATOM 1376 C C . PHE A 1 174 ? 12.817 -2.128 -12.978 1.00 98.81 174 PHE A C 1
ATOM 1378 O O . PHE A 1 174 ? 12.180 -2.160 -11.922 1.00 98.81 174 PHE A O 1
ATOM 1385 N N . GLN A 1 175 ? 13.373 -1.006 -13.432 1.00 98.44 175 GLN A N 1
ATOM 1386 C CA . GLN A 1 175 ? 13.316 0.263 -12.706 1.00 98.44 175 GLN A CA 1
ATOM 1387 C C . GLN A 1 175 ? 12.905 1.398 -13.642 1.00 98.44 175 GLN A C 1
ATOM 1389 O O . GLN A 1 175 ? 13.450 1.528 -14.737 1.00 98.44 175 GLN A O 1
ATOM 1394 N N . CYS A 1 176 ? 11.976 2.236 -13.200 1.00 98.56 176 CYS A N 1
ATOM 1395 C CA . CYS A 1 176 ? 11.692 3.544 -13.784 1.00 98.56 176 CYS A CA 1
ATOM 1396 C C . CYS A 1 176 ? 12.409 4.628 -12.965 1.00 98.56 176 CYS A C 1
ATOM 1398 O O . CYS A 1 176 ? 12.771 4.397 -11.809 1.00 98.56 176 CYS A O 1
ATOM 1400 N N . ILE A 1 177 ? 12.675 5.780 -13.575 1.00 98.44 177 ILE A N 1
ATOM 1401 C CA . ILE A 1 177 ? 13.276 6.941 -12.911 1.00 98.44 177 ILE A CA 1
ATOM 1402 C C . ILE A 1 177 ? 12.164 7.916 -12.507 1.00 98.44 177 ILE A C 1
ATOM 1404 O O . ILE A 1 177 ? 11.325 8.260 -13.338 1.00 98.44 177 ILE A O 1
ATOM 1408 N N . GLY A 1 178 ? 12.154 8.358 -11.249 1.00 98.06 178 GLY A N 1
ATOM 1409 C CA . GLY A 1 178 ? 11.235 9.387 -10.757 1.00 98.06 178 GLY A CA 1
ATOM 1410 C C . GLY A 1 178 ? 11.896 10.743 -10.546 1.00 98.06 178 GLY A C 1
ATOM 1411 O O . GLY A 1 178 ? 13.109 10.905 -10.715 1.00 98.06 178 GLY A O 1
ATOM 1412 N N . ASN A 1 179 ? 11.109 11.756 -10.182 1.00 97.50 179 ASN A N 1
ATOM 1413 C CA . ASN A 1 179 ? 11.616 13.122 -10.027 1.00 97.50 179 ASN A CA 1
ATOM 1414 C C . ASN A 1 179 ? 12.624 13.287 -8.874 1.00 97.50 179 ASN A C 1
ATOM 1416 O O . ASN A 1 179 ? 13.386 14.258 -8.870 1.00 97.50 179 ASN A O 1
ATOM 1420 N N . HIS A 1 180 ? 12.664 12.354 -7.920 1.00 97.56 180 HIS A N 1
ATOM 1421 C CA . HIS A 1 180 ? 13.644 12.316 -6.830 1.00 97.56 180 HIS A CA 1
ATOM 1422 C C . HIS A 1 180 ? 14.910 11.504 -7.146 1.00 97.56 180 HIS A C 1
ATOM 1424 O O . HIS A 1 180 ? 15.847 11.479 -6.344 1.00 97.56 180 HIS A O 1
ATOM 1430 N N . ASP A 1 181 ? 14.985 10.904 -8.333 1.00 97.75 181 ASP A N 1
ATOM 1431 C CA . ASP A 1 181 ? 16.090 10.033 -8.736 1.00 97.75 181 ASP A CA 1
ATOM 1432 C C . ASP A 1 181 ? 17.160 10.752 -9.591 1.00 97.75 181 ASP A C 1
ATOM 1434 O O . ASP A 1 181 ? 18.116 10.122 -10.064 1.00 97.75 181 ASP A O 1
ATOM 1438 N N . PHE A 1 182 ? 17.047 12.082 -9.741 1.00 97.75 182 PHE A N 1
ATOM 1439 C CA . PHE A 1 182 ? 17.982 12.954 -10.470 1.00 97.75 182 PHE A CA 1
ATOM 1440 C C . PHE A 1 182 ? 18.986 13.650 -9.554 1.00 97.75 182 PHE A C 1
ATOM 1442 O O . PHE A 1 182 ? 18.657 14.149 -8.474 1.00 97.75 182 PHE A O 1
ATOM 1449 N N . ASP A 1 183 ? 20.247 13.711 -9.988 1.00 95.81 183 ASP A N 1
ATOM 1450 C CA . ASP A 1 183 ? 21.304 14.407 -9.267 1.00 95.81 183 ASP A CA 1
ATOM 1451 C C . ASP A 1 183 ? 20.971 15.896 -9.249 1.00 95.81 183 ASP A C 1
ATOM 1453 O O . ASP A 1 183 ? 21.196 16.611 -10.222 1.00 95.81 183 ASP A O 1
ATOM 1457 N N . LYS A 1 184 ? 20.444 16.360 -8.113 1.00 94.69 184 LYS A N 1
ATOM 1458 C CA . LYS A 1 184 ? 19.894 17.710 -7.917 1.00 94.69 184 LYS A CA 1
ATOM 1459 C C . LYS A 1 184 ? 20.817 18.870 -8.297 1.00 94.69 184 LYS A C 1
ATOM 1461 O O . LYS A 1 184 ? 20.367 20.016 -8.332 1.00 94.69 184 LYS A O 1
ATOM 1466 N N . ARG A 1 185 ? 22.111 18.606 -8.491 1.00 93.88 185 ARG A N 1
ATOM 1467 C CA . ARG A 1 185 ? 23.107 19.594 -8.927 1.00 93.88 185 ARG A CA 1
ATOM 1468 C C . ARG A 1 185 ? 23.003 19.916 -10.415 1.00 93.88 185 ARG A C 1
ATOM 1470 O O . ARG A 1 185 ? 23.497 20.963 -10.820 1.00 93.88 185 ARG A O 1
ATOM 1477 N N . TYR A 1 186 ? 22.407 19.030 -11.205 1.00 97.00 186 TYR A N 1
ATOM 1478 C CA . TYR A 1 186 ? 22.380 19.106 -12.659 1.00 97.00 186 TYR A CA 1
ATOM 1479 C C . TYR A 1 186 ? 20.948 19.020 -13.177 1.00 97.00 186 TYR A C 1
ATOM 1481 O O . TYR A 1 186 ? 20.051 18.528 -12.496 1.00 97.00 186 TYR A O 1
ATOM 1489 N N . GLN A 1 187 ? 20.748 19.519 -14.389 1.00 97.94 187 GLN A N 1
ATOM 1490 C CA . GLN A 1 187 ? 19.528 19.284 -15.155 1.00 97.94 187 GLN A CA 1
ATOM 1491 C C . GLN A 1 187 ? 19.615 17.893 -15.791 1.00 97.94 187 GLN A C 1
ATOM 1493 O O . GLN A 1 187 ? 20.696 17.288 -15.807 1.00 97.94 187 GLN A O 1
ATOM 1498 N N . ASP A 1 188 ? 18.506 17.369 -16.296 1.00 97.00 188 ASP A N 1
ATOM 1499 C CA . ASP A 1 188 ? 18.551 16.135 -17.070 1.00 97.00 188 ASP A CA 1
ATOM 1500 C C . ASP A 1 188 ? 19.395 16.284 -18.347 1.00 97.00 188 ASP A C 1
ATOM 1502 O O . ASP A 1 188 ? 19.731 17.385 -18.791 1.00 97.00 188 ASP A O 1
ATOM 1506 N N . LEU A 1 189 ? 19.775 15.155 -18.942 1.00 95.50 189 LEU A N 1
ATOM 1507 C CA . LEU A 1 189 ? 20.630 15.143 -20.126 1.00 95.50 189 LEU A CA 1
ATOM 1508 C C . LEU A 1 189 ? 20.036 15.949 -21.294 1.00 95.50 189 LEU A C 1
ATOM 1510 O O . LEU A 1 189 ? 20.797 16.479 -22.099 1.00 95.50 189 LEU A O 1
ATOM 1514 N N . HIS A 1 190 ? 18.706 16.035 -21.382 1.00 94.50 190 HIS A N 1
ATOM 1515 C CA . HIS A 1 190 ? 18.004 16.790 -22.416 1.00 94.50 190 HIS A CA 1
ATOM 1516 C C . HIS A 1 190 ? 18.258 18.299 -22.309 1.00 94.50 190 HIS A C 1
ATOM 1518 O O . HIS A 1 190 ? 18.501 18.940 -23.331 1.00 94.50 190 HIS A O 1
ATOM 1524 N N . ASN A 1 191 ? 18.250 18.853 -21.094 1.00 96.12 191 ASN A N 1
ATOM 1525 C CA . ASN A 1 191 ? 18.428 20.290 -20.884 1.00 96.12 191 ASN A CA 1
ATOM 1526 C C . ASN A 1 191 ? 19.892 20.724 -20.704 1.00 96.12 191 ASN A C 1
ATOM 1528 O O . ASN A 1 191 ? 20.212 21.914 -20.764 1.00 96.12 191 ASN A O 1
ATOM 1532 N N . MET A 1 192 ? 20.804 19.785 -20.461 1.00 95.44 192 MET A N 1
ATOM 1533 C CA . MET A 1 192 ? 22.218 20.109 -20.317 1.00 95.44 192 MET A CA 1
ATOM 1534 C C . MET A 1 192 ? 22.885 20.470 -21.654 1.00 95.44 192 MET A C 1
ATOM 1536 O O . MET A 1 192 ? 22.537 19.961 -22.717 1.00 95.44 192 MET A O 1
ATOM 1540 N N . THR A 1 193 ? 23.942 21.288 -21.593 1.00 93.75 193 THR A N 1
ATOM 1541 C CA . THR A 1 193 ? 24.795 21.569 -22.756 1.00 93.75 193 THR A CA 1
ATOM 1542 C C . THR A 1 193 ? 25.326 20.275 -23.371 1.00 93.75 193 THR A C 1
ATOM 1544 O O . THR A 1 193 ? 25.918 19.441 -22.679 1.00 93.75 193 THR A O 1
ATOM 1547 N N . LEU A 1 194 ? 25.162 20.137 -24.687 1.00 90.88 194 LEU A N 1
ATOM 1548 C CA . LEU A 1 194 ? 25.599 18.973 -25.450 1.00 90.88 194 LEU A CA 1
ATOM 1549 C C . LEU A 1 194 ? 27.066 18.611 -25.152 1.00 90.88 194 LEU A C 1
ATOM 1551 O O . LEU A 1 194 ? 27.949 19.468 -25.185 1.00 90.88 194 LEU A O 1
ATOM 1555 N N . GLY A 1 195 ? 27.319 17.331 -24.866 1.00 84.88 195 GLY A N 1
ATOM 1556 C CA . GLY A 1 195 ? 28.663 16.816 -24.577 1.00 84.88 195 GLY A CA 1
ATOM 1557 C C . GLY A 1 195 ? 29.157 17.043 -23.143 1.00 84.88 195 GLY A C 1
ATOM 1558 O O . GLY A 1 195 ? 30.296 16.696 -22.833 1.00 84.88 195 GLY A O 1
ATOM 1559 N N . THR A 1 196 ? 28.324 17.582 -22.245 1.00 90.00 196 THR A N 1
ATOM 1560 C CA . THR A 1 196 ? 28.669 17.686 -20.820 1.00 90.00 196 THR A CA 1
ATOM 1561 C C . THR A 1 196 ? 29.029 16.315 -20.210 1.00 90.00 196 THR A C 1
ATOM 1563 O O . THR A 1 196 ? 28.375 15.307 -20.506 1.00 90.00 196 THR A O 1
ATOM 1566 N N . PRO A 1 197 ? 30.032 16.242 -19.311 1.00 88.12 197 PRO A N 1
ATOM 1567 C CA . PRO A 1 197 ? 30.348 15.011 -18.586 1.00 88.12 197 PRO A CA 1
ATOM 1568 C C . PRO A 1 197 ? 29.387 14.732 -17.419 1.00 88.12 197 PRO A C 1
ATOM 1570 O O . PRO A 1 197 ? 29.450 13.654 -16.831 1.00 88.12 197 PRO A O 1
ATOM 1573 N N . VAL A 1 198 ? 28.533 15.697 -17.060 1.00 93.62 198 VAL A N 1
ATOM 1574 C CA . VAL A 1 198 ? 27.631 15.635 -15.902 1.00 93.62 198 VAL A CA 1
ATOM 1575 C C . VAL A 1 198 ? 26.201 15.977 -16.294 1.00 93.62 198 VAL A C 1
ATOM 1577 O O . VAL A 1 198 ? 25.985 16.900 -17.072 1.00 93.62 198 VAL A O 1
ATOM 1580 N N . TYR A 1 199 ? 25.237 15.235 -15.758 1.00 96.56 199 TYR A N 1
ATOM 1581 C CA . TYR A 1 199 ? 23.800 15.383 -16.013 1.00 96.56 199 TYR A CA 1
ATOM 1582 C C . TYR A 1 199 ? 23.009 14.657 -14.909 1.00 96.56 199 TYR A C 1
ATOM 1584 O O . TYR A 1 199 ? 23.581 13.855 -14.166 1.00 96.56 199 TYR A O 1
ATOM 1592 N N . GLY A 1 200 ? 21.716 14.944 -14.768 1.00 97.12 200 GLY A N 1
ATOM 1593 C CA . GLY A 1 200 ? 20.884 14.507 -13.642 1.00 97.12 200 GLY A CA 1
ATOM 1594 C C . GLY A 1 200 ? 20.764 12.985 -13.506 1.00 97.12 200 GLY A C 1
ATOM 1595 O O . GLY A 1 200 ? 20.901 12.447 -12.410 1.00 97.12 200 GLY A O 1
ATOM 1596 N N . GLU A 1 201 ? 20.601 12.263 -14.611 1.00 97.25 201 GLU A N 1
ATOM 1597 C CA . GLU A 1 201 ? 20.401 10.806 -14.617 1.00 97.25 201 GLU A CA 1
ATOM 1598 C C . GLU A 1 201 ? 21.689 10.012 -14.322 1.00 97.25 201 GLU A C 1
ATOM 1600 O O . GLU A 1 201 ? 21.650 8.804 -14.088 1.00 97.25 201 GLU A O 1
ATOM 1605 N N . GLN A 1 202 ? 22.859 10.664 -14.320 1.00 95.25 202 GLN A N 1
ATOM 1606 C CA . GLN A 1 202 ? 24.166 9.995 -14.354 1.00 95.25 202 GLN A CA 1
ATOM 1607 C C . GLN A 1 202 ? 24.406 8.995 -13.218 1.00 95.25 202 GLN A C 1
ATOM 1609 O O . GLN A 1 202 ? 25.198 8.062 -13.373 1.00 95.25 202 GLN A O 1
ATOM 1614 N N . TYR A 1 203 ? 23.799 9.221 -12.050 1.00 95.94 203 TYR A N 1
ATOM 1615 C CA . TYR A 1 203 ? 23.982 8.353 -10.894 1.00 95.94 203 TYR A CA 1
ATOM 1616 C C . TYR A 1 203 ? 22.993 7.186 -10.924 1.00 95.94 203 TYR A C 1
ATOM 1618 O O . TYR A 1 203 ? 23.417 6.054 -10.713 1.00 95.94 203 TYR A O 1
ATOM 1626 N N . TYR A 1 204 ? 21.735 7.431 -11.308 1.00 97.88 204 TYR A N 1
ATOM 1627 C CA . TYR A 1 204 ? 20.748 6.389 -11.614 1.00 97.88 204 TYR A CA 1
ATOM 1628 C C . TYR A 1 204 ? 21.290 5.397 -12.658 1.00 97.88 204 TYR A C 1
ATOM 1630 O O . TYR A 1 204 ? 21.329 4.186 -12.426 1.00 97.88 204 TYR A O 1
ATOM 1638 N N . HIS A 1 205 ? 21.856 5.924 -13.749 1.00 97.31 205 HIS A N 1
ATOM 1639 C CA . HIS A 1 205 ? 22.486 5.163 -14.832 1.00 97.31 205 HIS A CA 1
ATOM 1640 C C . HIS A 1 205 ? 23.540 4.148 -14.355 1.00 97.31 205 HIS A C 1
ATOM 1642 O O . HIS A 1 205 ? 23.698 3.085 -14.956 1.00 97.31 205 HIS A O 1
ATOM 1648 N N . ARG A 1 206 ? 24.270 4.442 -13.269 1.00 94.94 206 ARG A N 1
ATOM 1649 C CA . ARG A 1 206 ? 25.305 3.539 -12.729 1.00 94.94 206 ARG A CA 1
ATOM 1650 C C . ARG A 1 206 ? 24.720 2.286 -12.084 1.00 94.94 206 ARG A C 1
ATOM 1652 O O . ARG A 1 206 ? 25.398 1.263 -12.052 1.00 94.94 206 ARG A O 1
ATOM 1659 N N . PHE A 1 207 ? 23.502 2.371 -11.556 1.00 96.12 207 PHE A N 1
ATOM 1660 C CA . PHE A 1 207 ? 22.861 1.271 -10.839 1.00 96.12 207 PHE A CA 1
ATOM 1661 C C . PHE A 1 207 ? 21.887 0.495 -11.721 1.00 96.12 207 PHE A C 1
ATOM 1663 O O . PHE A 1 207 ? 21.891 -0.739 -11.665 1.00 96.12 207 PHE A O 1
ATOM 1670 N N . PHE A 1 208 ? 21.100 1.210 -12.530 1.00 97.62 208 PHE A N 1
ATOM 1671 C CA . PHE A 1 208 ? 19.887 0.668 -13.147 1.00 97.62 208 PHE A CA 1
ATOM 1672 C C . PHE A 1 208 ? 19.870 0.721 -14.682 1.00 97.62 208 PHE A C 1
ATOM 1674 O O . PHE A 1 208 ? 19.037 0.061 -15.292 1.00 97.62 208 PHE A O 1
ATOM 1681 N N . GLY A 1 209 ? 20.823 1.418 -15.312 1.00 97.44 209 GLY A N 1
ATOM 1682 C CA . GLY A 1 209 ? 20.950 1.453 -16.771 1.00 97.44 209 GLY A CA 1
ATOM 1683 C C . GLY A 1 209 ? 20.159 2.587 -17.438 1.00 97.44 209 GLY A C 1
ATOM 1684 O O . GLY A 1 209 ? 20.066 3.667 -16.851 1.00 97.44 209 GLY A O 1
ATOM 1685 N N . PRO A 1 210 ? 19.678 2.401 -18.683 1.00 98.06 210 PRO A N 1
ATOM 1686 C CA . PRO A 1 210 ? 18.969 3.441 -19.428 1.00 98.06 210 PRO A CA 1
ATOM 1687 C C . PRO A 1 210 ? 17.605 3.772 -18.806 1.00 98.06 210 PRO A C 1
ATOM 1689 O O . PRO A 1 210 ? 16.983 2.928 -18.171 1.00 98.06 210 PRO A O 1
ATOM 1692 N N . VAL A 1 211 ? 17.128 4.998 -19.034 1.00 97.94 211 VAL A N 1
ATOM 1693 C CA . VAL A 1 211 ? 15.812 5.473 -18.557 1.00 97.94 211 VAL A CA 1
ATOM 1694 C C . VAL A 1 211 ? 14.656 5.142 -19.505 1.00 97.94 211 VAL A C 1
ATOM 1696 O O . VAL A 1 211 ? 13.514 5.090 -19.063 1.00 97.94 211 VAL A O 1
ATOM 1699 N N . ASN A 1 212 ? 14.968 4.869 -20.777 1.00 98.62 212 ASN A N 1
ATOM 1700 C CA . ASN A 1 212 ? 14.024 4.377 -21.776 1.00 98.62 212 ASN A CA 1
ATOM 1701 C C . ASN A 1 212 ? 14.503 3.010 -22.270 1.00 98.62 212 ASN A C 1
ATOM 1703 O O . ASN A 1 212 ? 15.652 2.882 -22.709 1.00 98.62 212 ASN A O 1
ATOM 1707 N N . TYR A 1 213 ? 13.656 1.991 -22.170 1.00 98.81 213 TYR A N 1
ATOM 1708 C CA . TYR A 1 213 ? 13.951 0.637 -22.643 1.00 98.81 213 TYR A CA 1
ATOM 1709 C C . TYR A 1 213 ? 12.669 -0.180 -22.798 1.00 98.81 213 TYR A C 1
ATOM 1711 O O . TYR A 1 213 ? 11.620 0.174 -22.260 1.00 98.81 213 TYR A O 1
ATOM 1719 N N . SER A 1 214 ? 12.771 -1.305 -23.503 1.00 98.81 214 SER A N 1
ATOM 1720 C CA . SER A 1 214 ? 11.660 -2.231 -23.693 1.00 98.81 214 SER A CA 1
ATOM 1721 C C . SER A 1 214 ? 12.105 -3.690 -23.637 1.00 98.81 214 SER A C 1
ATOM 1723 O O . SER A 1 214 ? 13.295 -4.006 -23.708 1.00 98.81 214 SER A O 1
ATOM 1725 N N . TYR A 1 215 ? 11.154 -4.605 -23.468 1.00 98.88 215 TYR A N 1
ATOM 1726 C CA . TYR A 1 215 ? 11.363 -6.050 -23.561 1.00 98.88 215 TYR A CA 1
ATOM 1727 C C . TYR A 1 215 ? 10.048 -6.773 -23.851 1.00 98.88 215 TYR A C 1
ATOM 1729 O O . TYR A 1 215 ? 8.963 -6.230 -23.670 1.00 98.88 215 TYR A O 1
ATOM 1737 N N . ASN A 1 216 ? 10.144 -8.028 -24.287 1.00 98.75 216 ASN A N 1
ATOM 1738 C CA . ASN A 1 216 ? 8.984 -8.859 -24.584 1.00 98.75 216 ASN A CA 1
ATOM 1739 C C . ASN A 1 216 ? 8.904 -10.033 -23.605 1.00 98.75 216 ASN A C 1
ATOM 1741 O O . ASN A 1 216 ? 9.899 -10.723 -23.364 1.00 98.75 216 ASN A O 1
ATOM 1745 N N . ILE A 1 217 ? 7.708 -10.306 -23.087 1.00 98.19 217 ILE A N 1
ATOM 1746 C CA . ILE A 1 217 ? 7.415 -11.483 -22.261 1.00 98.19 217 ILE A CA 1
ATOM 1747 C C . ILE A 1 217 ? 6.014 -12.009 -22.589 1.00 98.19 217 ILE A C 1
ATOM 1749 O O . ILE A 1 217 ? 5.045 -11.257 -22.633 1.00 98.19 217 ILE A O 1
ATOM 1753 N N . GLY A 1 218 ? 5.908 -13.311 -22.871 1.00 97.06 218 GLY A N 1
ATOM 1754 C CA . GLY A 1 218 ? 4.682 -13.877 -23.436 1.00 97.06 218 GLY A CA 1
ATOM 1755 C C . GLY A 1 218 ? 4.275 -13.141 -24.717 1.00 97.06 218 GLY A C 1
ATOM 1756 O O . GLY A 1 218 ? 5.078 -13.030 -25.650 1.00 97.06 218 GLY A O 1
ATOM 1757 N N . LYS A 1 219 ? 3.054 -12.594 -24.719 1.00 97.88 219 LYS A N 1
ATOM 1758 C CA . LYS A 1 219 ? 2.502 -11.737 -25.784 1.00 97.88 219 LYS A CA 1
ATOM 1759 C C . LYS A 1 219 ? 2.575 -10.236 -25.486 1.00 97.88 219 LYS A C 1
ATOM 1761 O O . LYS A 1 219 ? 2.076 -9.445 -26.281 1.00 97.88 219 LYS A O 1
ATOM 1766 N N . VAL A 1 220 ? 3.169 -9.850 -24.359 1.00 98.69 220 VAL A N 1
ATOM 1767 C CA . VAL A 1 220 ? 3.199 -8.463 -23.892 1.00 98.69 220 VAL A CA 1
ATOM 1768 C C . VAL A 1 220 ? 4.512 -7.804 -24.280 1.00 98.69 220 VAL A C 1
ATOM 1770 O O . VAL A 1 220 ? 5.595 -8.356 -24.049 1.00 98.69 220 VAL A O 1
ATOM 1773 N N . HIS A 1 221 ? 4.397 -6.603 -24.838 1.00 98.88 221 HIS A N 1
ATOM 1774 C CA . HIS A 1 221 ? 5.515 -5.690 -25.002 1.00 98.88 221 HIS A CA 1
ATOM 1775 C C . HIS A 1 221 ? 5.541 -4.719 -23.818 1.00 98.88 221 HIS A C 1
ATOM 1777 O O . HIS A 1 221 ? 4.568 -4.015 -23.561 1.00 98.88 221 HIS A O 1
ATOM 1783 N N . VAL A 1 222 ? 6.627 -4.713 -23.053 1.00 98.94 222 VAL A N 1
ATOM 1784 C CA . VAL A 1 222 ? 6.764 -3.853 -21.876 1.00 98.94 222 VAL A CA 1
ATOM 1785 C C . VAL A 1 222 ? 7.744 -2.744 -22.196 1.00 98.94 222 VAL A C 1
ATOM 1787 O O . VAL A 1 222 ? 8.870 -3.020 -22.603 1.00 98.94 222 VAL A O 1
ATOM 1790 N N . VAL A 1 223 ? 7.319 -1.509 -21.964 1.00 98.94 223 VAL A N 1
ATOM 1791 C CA . VAL A 1 223 ? 8.100 -0.291 -22.149 1.00 98.94 223 VAL A CA 1
ATOM 1792 C C . VAL A 1 223 ? 8.248 0.404 -20.801 1.00 98.94 223 VAL A C 1
ATOM 1794 O O . VAL A 1 223 ? 7.301 0.461 -20.014 1.00 98.94 223 VAL A O 1
ATOM 1797 N N . THR A 1 224 ? 9.426 0.953 -20.535 1.00 98.88 224 THR A N 1
ATOM 1798 C CA . THR A 1 224 ? 9.638 1.943 -19.477 1.00 98.88 224 THR A CA 1
ATOM 1799 C C . THR A 1 224 ? 10.121 3.226 -20.130 1.00 98.88 224 THR A C 1
ATOM 1801 O O . THR A 1 224 ? 11.048 3.185 -20.940 1.00 98.88 224 THR A O 1
ATOM 1804 N N . LEU A 1 225 ? 9.484 4.346 -19.791 1.00 98.62 225 LEU A N 1
ATOM 1805 C CA . LEU A 1 225 ? 9.721 5.648 -20.407 1.00 98.62 225 LEU A CA 1
ATOM 1806 C C . LEU A 1 225 ? 9.879 6.730 -19.334 1.00 98.62 225 LEU A C 1
ATOM 1808 O O . LEU A 1 225 ? 9.063 6.836 -18.415 1.00 98.62 225 LEU A O 1
ATOM 1812 N N . LYS A 1 226 ? 10.911 7.569 -19.467 1.00 97.88 226 LYS A N 1
ATOM 1813 C CA . LYS A 1 226 ? 11.056 8.785 -18.660 1.00 97.88 226 LYS A CA 1
ATOM 1814 C C . LYS A 1 226 ? 9.983 9.801 -19.059 1.00 97.88 226 LYS A C 1
ATOM 1816 O O . LYS A 1 226 ? 9.920 10.211 -20.214 1.00 97.88 226 LYS A O 1
ATOM 1821 N N . ASN A 1 227 ? 9.204 10.276 -18.090 1.00 98.12 227 ASN A N 1
ATOM 1822 C CA . ASN A 1 227 ? 8.212 11.340 -18.294 1.00 98.12 227 ASN A CA 1
ATOM 1823 C C . ASN A 1 227 ? 8.384 12.539 -17.345 1.00 98.12 227 ASN A C 1
ATOM 1825 O O . ASN A 1 227 ? 7.447 13.298 -17.100 1.00 98.12 227 ASN A O 1
ATOM 1829 N N . ILE A 1 228 ? 9.601 12.707 -16.821 1.00 98.12 228 ILE A N 1
ATOM 1830 C CA . ILE A 1 228 ? 10.013 13.854 -16.016 1.00 98.12 228 ILE A CA 1
ATOM 1831 C C . ILE A 1 228 ? 11.066 14.644 -16.790 1.00 98.12 228 ILE A C 1
ATOM 1833 O O . ILE A 1 228 ? 12.180 14.162 -17.015 1.00 98.12 228 ILE A O 1
ATOM 1837 N N . ASN A 1 229 ? 10.727 15.882 -17.142 1.00 97.69 229 ASN A N 1
ATOM 1838 C CA . ASN A 1 229 ? 11.657 16.867 -17.672 1.00 97.69 229 ASN A CA 1
ATOM 1839 C C . ASN A 1 229 ? 12.294 17.624 -16.493 1.00 97.69 229 ASN A C 1
ATOM 1841 O O . ASN A 1 229 ? 11.702 18.545 -15.922 1.00 97.69 229 ASN A O 1
ATOM 1845 N N . TYR A 1 230 ? 13.484 17.188 -16.072 1.00 98.00 230 TYR A N 1
ATOM 1846 C CA . TYR A 1 230 ? 14.133 17.699 -14.865 1.00 98.00 230 TYR A CA 1
ATOM 1847 C C . TYR A 1 230 ? 15.021 18.910 -15.169 1.00 98.00 230 TYR A C 1
ATOM 1849 O O . TYR A 1 230 ? 16.061 18.794 -15.817 1.00 98.00 230 TYR A O 1
ATOM 1857 N N . VAL A 1 231 ? 14.666 20.071 -14.615 1.00 96.69 231 VAL A N 1
ATOM 1858 C CA . VAL A 1 231 ? 15.339 21.357 -14.885 1.00 96.69 231 VAL A CA 1
ATOM 1859 C C . VAL A 1 231 ? 16.350 21.749 -13.797 1.00 96.69 231 VAL A C 1
ATOM 1861 O O . VAL A 1 231 ? 16.819 22.887 -13.738 1.00 96.69 231 VAL A O 1
ATOM 1864 N N . GLY A 1 232 ? 16.720 20.800 -12.933 1.00 94.06 232 GLY A N 1
ATOM 1865 C CA . GLY A 1 232 ? 17.726 20.979 -11.888 1.00 94.06 232 GLY A CA 1
ATOM 1866 C C . GLY A 1 232 ? 17.165 21.490 -10.562 1.00 94.06 232 GLY A C 1
ATOM 1867 O O . GLY A 1 232 ? 16.044 21.984 -10.469 1.00 94.06 232 GLY A O 1
ATOM 1868 N N . HIS A 1 233 ? 17.960 21.378 -9.495 1.00 93.44 233 HIS A N 1
ATOM 1869 C CA . HIS A 1 233 ? 17.628 21.908 -8.166 1.00 93.44 233 HIS A CA 1
ATOM 1870 C C . HIS A 1 233 ? 16.257 21.463 -7.621 1.00 93.44 233 HIS A C 1
ATOM 1872 O O . HIS A 1 233 ? 15.572 22.244 -6.960 1.00 93.44 233 HIS A O 1
ATOM 1878 N N . LYS A 1 234 ? 15.880 20.200 -7.870 1.00 93.94 234 LYS A N 1
ATOM 1879 C CA . LYS A 1 234 ? 14.581 19.600 -7.500 1.00 93.94 234 LYS A CA 1
ATOM 1880 C C . LYS A 1 234 ? 13.366 20.222 -8.184 1.00 93.94 234 LYS A C 1
ATOM 1882 O O . LYS A 1 234 ? 12.248 20.050 -7.712 1.00 93.94 234 LYS A O 1
ATOM 1887 N N . LYS A 1 235 ? 13.582 20.950 -9.275 1.00 96.12 235 LYS A N 1
ATOM 1888 C CA . LYS A 1 235 ? 12.519 21.464 -10.129 1.00 96.12 235 LYS A CA 1
ATOM 1889 C C . LYS A 1 235 ? 12.413 20.590 -11.364 1.00 96.12 235 LYS A C 1
ATOM 1891 O O . LYS A 1 235 ? 13.424 20.163 -11.924 1.00 96.12 235 LYS A O 1
ATOM 1896 N N . TYR A 1 236 ? 11.186 20.357 -11.786 1.00 96.88 236 TYR A N 1
ATOM 1897 C CA . TYR A 1 236 ? 10.871 19.546 -12.943 1.00 96.88 236 TYR A CA 1
ATOM 1898 C C . TYR A 1 236 ? 9.547 19.992 -13.548 1.00 96.88 236 TYR A C 1
ATOM 1900 O O . TYR A 1 236 ? 8.830 20.820 -12.983 1.00 96.88 236 TYR A O 1
ATOM 1908 N N . ILE A 1 237 ? 9.292 19.464 -14.734 1.00 97.12 237 ILE A N 1
ATOM 1909 C CA . ILE A 1 237 ? 8.024 19.531 -15.429 1.00 97.12 237 ILE A CA 1
ATOM 1910 C C . ILE A 1 237 ? 7.614 18.087 -15.708 1.00 97.12 237 ILE A C 1
ATOM 1912 O O . ILE A 1 237 ? 8.401 17.307 -16.247 1.00 97.12 237 ILE A O 1
ATOM 1916 N N . GLU A 1 238 ? 6.387 17.744 -15.355 1.00 97.38 238 GLU A N 1
ATOM 1917 C CA . GLU A 1 238 ? 5.718 16.503 -15.718 1.00 97.38 238 GLU A CA 1
ATOM 1918 C C . GLU A 1 238 ? 5.450 16.561 -17.227 1.00 97.38 238 GLU A C 1
ATOM 1920 O O . GLU A 1 238 ? 4.489 17.167 -17.702 1.00 97.38 238 GLU A O 1
ATOM 1925 N N . ALA A 1 239 ? 6.387 16.042 -18.013 1.00 97.25 239 ALA A N 1
ATOM 1926 C CA . ALA A 1 239 ? 6.338 16.088 -19.464 1.00 97.25 239 ALA A CA 1
ATOM 1927 C C . ALA A 1 239 ? 7.278 15.044 -20.058 1.00 97.25 239 ALA A C 1
ATOM 1929 O O . ALA A 1 239 ? 8.416 14.870 -19.613 1.00 97.25 239 ALA A O 1
ATOM 1930 N N . ILE A 1 240 ? 6.812 14.410 -21.126 1.00 98.06 240 ILE A N 1
ATOM 1931 C CA . ILE A 1 240 ? 7.639 13.572 -21.992 1.00 98.06 240 ILE A CA 1
ATOM 1932 C C . ILE A 1 240 ? 8.357 14.510 -22.970 1.00 98.06 240 ILE A C 1
ATOM 1934 O O . ILE A 1 240 ? 7.726 15.396 -23.540 1.00 98.06 240 ILE A O 1
ATOM 1938 N N . THR A 1 241 ? 9.666 14.378 -23.165 1.00 96.75 241 THR A N 1
ATOM 1939 C CA . THR A 1 241 ? 10.348 15.207 -24.176 1.00 96.75 241 THR A CA 1
ATOM 1940 C C . THR A 1 241 ? 10.023 14.695 -25.583 1.00 96.75 241 THR A C 1
ATOM 1942 O O . THR A 1 241 ? 9.784 13.500 -25.750 1.00 96.75 241 THR A O 1
ATOM 1945 N N . ASP A 1 242 ? 10.073 15.545 -26.616 1.00 95.94 242 ASP A N 1
ATOM 1946 C CA . ASP A 1 242 ? 9.874 15.108 -28.017 1.00 95.94 242 ASP A CA 1
ATOM 1947 C C . ASP A 1 242 ? 10.798 13.935 -28.373 1.00 95.94 242 ASP A C 1
ATOM 1949 O O . ASP A 1 242 ? 10.405 12.936 -28.964 1.00 95.94 242 ASP A O 1
ATOM 1953 N N . ALA A 1 243 ? 12.033 14.037 -27.891 1.00 95.12 243 ALA A N 1
ATOM 1954 C CA . ALA A 1 243 ? 13.079 13.035 -27.962 1.00 95.12 243 ALA A CA 1
ATOM 1955 C C . ALA A 1 243 ? 12.673 11.662 -27.389 1.00 95.12 243 ALA A C 1
ATOM 1957 O O . ALA A 1 243 ? 13.039 10.632 -27.959 1.00 95.12 243 ALA A O 1
ATOM 1958 N N . ASP A 1 244 ? 11.990 11.653 -26.245 1.00 97.69 244 ASP A N 1
ATOM 1959 C CA . ASP A 1 244 ? 11.533 10.439 -25.565 1.00 97.69 244 ASP A CA 1
ATOM 1960 C C . ASP A 1 244 ? 10.249 9.896 -26.219 1.00 97.69 244 ASP A C 1
ATOM 1962 O O . ASP A 1 244 ? 10.090 8.683 -26.368 1.00 97.69 244 ASP A O 1
ATOM 1966 N N . LEU A 1 245 ? 9.366 10.778 -26.701 1.00 98.12 245 LEU A N 1
ATOM 1967 C CA . LEU A 1 245 ? 8.164 10.390 -27.440 1.00 98.12 245 LEU A CA 1
ATOM 1968 C C . LEU A 1 245 ? 8.501 9.766 -28.806 1.00 98.12 245 LEU A C 1
ATOM 1970 O O . LEU A 1 245 ? 7.898 8.766 -29.196 1.00 98.12 245 LEU A O 1
ATOM 1974 N N . ASP A 1 246 ? 9.489 10.308 -29.518 1.00 98.00 246 ASP A N 1
ATOM 1975 C CA . ASP A 1 246 ? 10.005 9.728 -30.762 1.00 98.00 246 ASP A CA 1
ATOM 1976 C C . ASP A 1 246 ? 10.650 8.361 -30.516 1.00 98.00 246 ASP A C 1
ATOM 1978 O O . ASP A 1 246 ? 10.474 7.433 -31.311 1.00 98.00 246 ASP A O 1
ATOM 1982 N N . TRP A 1 247 ? 11.355 8.207 -29.390 1.00 98.56 247 TRP A N 1
ATOM 1983 C CA . TRP A 1 247 ? 11.891 6.913 -28.977 1.00 98.56 247 TRP A CA 1
ATOM 1984 C C . TRP A 1 247 ? 10.766 5.887 -28.778 1.00 98.56 247 TRP A C 1
ATOM 1986 O O . TRP A 1 247 ? 10.859 4.791 -29.330 1.00 98.56 247 TRP A O 1
ATOM 1996 N N . LEU A 1 248 ? 9.680 6.258 -28.082 1.00 98.75 248 LEU A N 1
ATOM 1997 C CA . LEU A 1 248 ? 8.510 5.391 -27.887 1.00 98.75 248 LEU A CA 1
ATOM 1998 C C . LEU A 1 248 ? 7.879 4.989 -29.228 1.00 98.75 248 LEU A C 1
ATOM 2000 O O . LEU A 1 248 ? 7.634 3.809 -29.467 1.00 98.75 248 LEU A O 1
ATOM 2004 N N . LYS A 1 249 ? 7.646 5.954 -30.127 1.00 98.62 249 LYS A N 1
ATOM 2005 C CA . LYS A 1 249 ? 7.059 5.693 -31.453 1.00 98.62 249 LYS A CA 1
ATOM 2006 C C . LYS A 1 249 ? 7.924 4.742 -32.286 1.00 98.62 249 LYS A C 1
ATOM 2008 O O . LYS A 1 249 ? 7.391 3.859 -32.957 1.00 98.62 249 LYS A O 1
ATOM 2013 N N . HIS A 1 250 ? 9.249 4.898 -32.243 1.00 98.50 250 HIS A N 1
ATOM 2014 C CA . HIS A 1 250 ? 10.171 3.999 -32.937 1.00 98.50 250 HIS A CA 1
ATOM 2015 C C . HIS A 1 250 ? 10.204 2.598 -32.324 1.00 98.50 250 HIS A C 1
ATOM 2017 O O . HIS A 1 250 ? 10.180 1.626 -33.075 1.00 98.50 250 HIS A O 1
ATOM 2023 N N . ASP A 1 251 ? 10.217 2.475 -30.999 1.00 98.75 251 ASP A N 1
ATOM 2024 C CA . ASP A 1 251 ? 10.173 1.177 -30.320 1.00 98.75 251 ASP A CA 1
ATOM 2025 C C . ASP A 1 251 ? 8.884 0.410 -30.667 1.00 98.75 251 ASP A C 1
ATOM 2027 O O . ASP A 1 251 ? 8.933 -0.722 -31.157 1.00 98.75 251 ASP A O 1
ATOM 2031 N N . LEU A 1 252 ? 7.734 1.087 -30.573 1.00 98.69 252 LEU A N 1
ATOM 2032 C CA . LEU A 1 252 ? 6.434 0.530 -30.948 1.00 98.69 252 LEU A CA 1
ATOM 2033 C C . LEU A 1 252 ? 6.336 0.178 -32.438 1.00 98.69 252 LEU A C 1
ATOM 2035 O O . LEU A 1 252 ? 5.588 -0.725 -32.794 1.00 98.69 252 LEU A O 1
ATOM 2039 N N . SER A 1 253 ? 7.114 0.807 -33.325 1.00 98.25 253 SER A N 1
ATOM 2040 C CA . SER A 1 253 ? 7.098 0.468 -34.759 1.00 98.25 253 SER A CA 1
ATOM 2041 C C . SER A 1 253 ? 7.528 -0.977 -35.062 1.00 98.25 253 SER A C 1
ATOM 2043 O O . SER A 1 253 ? 7.196 -1.509 -36.124 1.00 98.25 253 SER A O 1
ATOM 2045 N N . PHE A 1 254 ? 8.223 -1.633 -34.125 1.00 98.25 254 PHE A N 1
ATOM 2046 C CA . PHE A 1 254 ? 8.592 -3.050 -34.207 1.00 98.25 254 PHE A CA 1
ATOM 2047 C C . PHE A 1 254 ? 7.536 -3.992 -33.608 1.00 98.25 254 PHE A C 1
ATOM 2049 O O . PHE A 1 254 ? 7.692 -5.215 -33.679 1.00 98.25 254 PHE A O 1
ATOM 2056 N N . VAL A 1 255 ? 6.471 -3.448 -33.017 1.00 98.25 255 VAL A N 1
ATOM 2057 C CA . VAL A 1 255 ? 5.412 -4.188 -32.330 1.00 98.25 255 VAL A CA 1
ATOM 2058 C C . VAL A 1 255 ? 4.181 -4.271 -33.238 1.00 98.25 255 VAL A C 1
ATOM 2060 O O . VAL A 1 255 ? 3.747 -3.262 -33.793 1.00 98.25 255 VAL A O 1
ATOM 2063 N N . PRO A 1 256 ? 3.569 -5.455 -33.420 1.00 97.75 256 PRO A N 1
ATOM 2064 C CA . PRO A 1 256 ? 2.336 -5.558 -34.190 1.00 97.75 256 PRO A CA 1
ATOM 2065 C C . PRO A 1 256 ? 1.218 -4.706 -33.576 1.00 97.75 256 PRO A C 1
ATOM 2067 O O . PRO A 1 256 ? 0.986 -4.760 -32.366 1.00 97.75 256 PRO A O 1
ATOM 2070 N N . LYS A 1 257 ? 0.473 -3.976 -34.410 1.00 97.81 257 LYS A N 1
ATOM 2071 C CA . LYS A 1 257 ? -0.737 -3.261 -33.975 1.00 97.81 257 LYS A CA 1
ATOM 2072 C C . LYS A 1 257 ? -1.726 -4.217 -33.293 1.00 97.81 257 LYS A C 1
ATOM 2074 O O . LYS A 1 257 ? -1.848 -5.378 -33.687 1.00 97.81 257 LYS A O 1
ATOM 2079 N N . GLY A 1 258 ? -2.423 -3.730 -32.271 1.00 96.75 258 GLY A N 1
ATOM 2080 C CA . GLY A 1 258 ? -3.365 -4.478 -31.435 1.00 96.75 258 GLY A CA 1
ATOM 2081 C C . GLY A 1 258 ? -2.717 -5.311 -30.322 1.00 96.75 258 GLY A C 1
ATOM 2082 O O . GLY A 1 258 ? -3.443 -5.942 -29.550 1.00 96.75 258 GLY A O 1
ATOM 2083 N N . SER A 1 259 ? -1.380 -5.326 -30.228 1.00 97.81 259 SER A N 1
ATOM 2084 C CA . SER A 1 259 ? -0.654 -6.002 -29.143 1.00 97.81 259 SER A CA 1
ATOM 2085 C C . SER A 1 259 ? -0.952 -5.376 -27.780 1.00 97.81 259 SER A C 1
ATOM 2087 O O . SER A 1 259 ? -1.255 -4.185 -27.692 1.00 97.81 259 SER A O 1
ATOM 2089 N N . LEU A 1 260 ? -0.826 -6.186 -26.725 1.00 98.56 260 LEU A N 1
ATOM 2090 C CA . LEU A 1 260 ? -0.875 -5.718 -25.344 1.00 98.56 260 LEU A CA 1
ATOM 2091 C C . LEU A 1 260 ? 0.463 -5.059 -24.978 1.00 98.56 260 LEU A C 1
ATOM 2093 O O . LEU A 1 260 ? 1.523 -5.680 -25.108 1.00 98.56 260 LEU A O 1
ATOM 2097 N N . VAL A 1 261 ? 0.402 -3.812 -24.518 1.00 98.81 261 VAL A N 1
ATOM 2098 C CA . VAL A 1 261 ? 1.547 -2.992 -24.122 1.00 98.81 261 VAL A CA 1
ATOM 2099 C C . VAL A 1 261 ? 1.400 -2.578 -22.662 1.00 98.81 261 VAL A C 1
ATOM 2101 O O . VAL A 1 261 ? 0.374 -2.030 -22.262 1.00 98.81 261 VAL A O 1
ATOM 2104 N N . PHE A 1 262 ? 2.441 -2.806 -21.865 1.00 98.88 262 PHE A N 1
ATOM 2105 C CA . PHE A 1 262 ? 2.568 -2.181 -20.547 1.00 98.88 262 PHE A CA 1
ATOM 2106 C C . PHE A 1 262 ? 3.535 -1.011 -20.660 1.00 98.88 262 PHE A C 1
ATOM 2108 O O . PHE A 1 262 ? 4.691 -1.213 -21.028 1.00 98.88 262 PHE A O 1
ATOM 2115 N N . LEU A 1 263 ? 3.073 0.196 -20.344 1.00 98.94 263 LEU A N 1
ATOM 2116 C CA . LEU A 1 263 ? 3.892 1.403 -20.367 1.00 98.94 263 LEU A CA 1
ATOM 2117 C C . LEU A 1 263 ? 4.130 1.888 -18.937 1.00 98.94 263 LEU A C 1
ATOM 2119 O O . LEU A 1 263 ? 3.229 2.419 -18.299 1.00 98.94 263 LEU A O 1
ATOM 2123 N N . ASN A 1 264 ? 5.351 1.725 -18.444 1.00 98.94 264 ASN A N 1
ATOM 2124 C CA . ASN A 1 264 ? 5.759 2.180 -17.122 1.00 98.94 264 ASN A CA 1
ATOM 2125 C C . ASN A 1 264 ? 6.318 3.594 -17.190 1.00 98.94 264 ASN A C 1
ATOM 2127 O O . ASN A 1 264 ? 7.269 3.855 -17.932 1.00 98.94 264 ASN A O 1
ATOM 2131 N N . MET A 1 265 ? 5.779 4.476 -16.361 1.00 98.62 265 MET A N 1
ATOM 2132 C CA . MET A 1 265 ? 6.248 5.846 -16.202 1.00 98.62 265 MET A CA 1
ATOM 2133 C C . MET A 1 265 ? 6.157 6.266 -14.734 1.00 98.62 265 MET A C 1
ATOM 2135 O O . MET A 1 265 ? 5.628 5.528 -13.905 1.00 98.62 265 MET A O 1
ATOM 2139 N N . HIS A 1 266 ? 6.681 7.446 -14.405 1.00 98.38 266 HIS A N 1
ATOM 2140 C CA . HIS A 1 266 ? 6.627 7.954 -13.041 1.00 98.38 266 HIS A CA 1
ATOM 2141 C C . HIS A 1 266 ? 5.433 8.884 -12.812 1.00 98.38 266 HIS A C 1
ATOM 2143 O O . HIS A 1 266 ? 4.547 8.544 -12.032 1.00 98.38 266 HIS A O 1
ATOM 2149 N N . ALA A 1 267 ? 5.376 10.030 -13.499 1.00 97.69 267 ALA A N 1
ATOM 2150 C CA . ALA A 1 267 ? 4.256 10.963 -13.359 1.00 97.69 267 ALA A CA 1
ATOM 2151 C C . ALA A 1 267 ? 2.965 10.385 -13.950 1.00 97.69 267 ALA A C 1
ATOM 2153 O O . ALA A 1 267 ? 3.005 9.638 -14.932 1.00 97.69 267 ALA A O 1
ATOM 2154 N N . ALA A 1 268 ? 1.836 10.759 -13.355 1.00 96.44 268 ALA A N 1
ATOM 2155 C CA . ALA A 1 268 ? 0.511 10.409 -13.842 1.00 96.44 268 ALA A CA 1
ATOM 2156 C C . ALA A 1 268 ? 0.225 11.053 -15.203 1.00 96.44 268 ALA A C 1
ATOM 2158 O O . ALA A 1 268 ? 0.901 11.999 -15.606 1.00 96.44 268 ALA A O 1
ATOM 2159 N N . VAL A 1 269 ? -0.798 10.584 -15.907 1.00 96.88 269 VAL A N 1
ATOM 2160 C CA . VAL A 1 269 ? -1.213 11.146 -17.197 1.00 96.88 269 VAL A CA 1
ATOM 2161 C C . VAL A 1 269 ? -2.635 11.686 -17.148 1.00 96.88 269 VAL A C 1
ATOM 2163 O O . VAL A 1 269 ? -2.881 12.788 -17.635 1.00 96.88 269 VAL A O 1
ATOM 2166 N N . TRP A 1 270 ? -3.564 10.955 -16.531 1.00 96.44 270 TRP A N 1
ATOM 2167 C CA . TRP A 1 270 ? -4.991 11.266 -16.591 1.00 96.44 270 TRP A CA 1
ATOM 2168 C C . TRP A 1 270 ? -5.699 11.171 -15.235 1.00 96.44 270 TRP A C 1
ATOM 2170 O O . TRP A 1 270 ? -6.909 10.930 -15.189 1.00 96.44 270 TRP A O 1
ATOM 2180 N N . ASN A 1 271 ? -5.000 11.391 -14.114 1.00 93.62 271 ASN A N 1
ATOM 2181 C CA . ASN A 1 271 ? -5.682 11.475 -12.821 1.00 93.62 271 ASN A CA 1
ATOM 2182 C C . ASN A 1 271 ? -6.734 12.585 -12.844 1.00 93.62 271 ASN A C 1
ATOM 2184 O O . ASN A 1 271 ? -6.440 13.731 -13.187 1.00 93.62 271 ASN A O 1
ATOM 2188 N N . SER A 1 272 ? -7.954 12.247 -12.430 1.00 88.38 272 SER A N 1
ATOM 2189 C CA . SER A 1 272 ? -9.076 13.192 -12.410 1.00 88.38 272 SER A CA 1
ATOM 2190 C C . SER A 1 272 ? -9.212 13.953 -11.090 1.00 88.38 272 SER A C 1
ATOM 2192 O O . SER A 1 272 ? -9.765 15.047 -11.076 1.00 88.38 272 SER A O 1
ATOM 2194 N N . THR A 1 273 ? -8.761 13.370 -9.973 1.00 82.69 273 THR A N 1
ATOM 2195 C CA . THR A 1 273 ? -8.923 13.965 -8.630 1.00 82.69 273 THR A CA 1
ATOM 2196 C C . THR A 1 273 ? -7.676 14.735 -8.183 1.00 82.69 273 THR A C 1
ATOM 2198 O O . THR A 1 273 ? -7.782 15.702 -7.441 1.00 82.69 273 THR A O 1
ATOM 2201 N N . GLU A 1 274 ? -6.500 14.340 -8.674 1.00 75.00 274 GLU A N 1
ATOM 2202 C CA . GLU A 1 274 ? -5.188 14.942 -8.384 1.00 75.00 274 GLU A CA 1
ATOM 2203 C C . GLU A 1 274 ? -4.457 15.248 -9.704 1.00 75.00 274 GLU A C 1
ATOM 2205 O O . GLU A 1 274 ? -3.374 14.735 -9.981 1.00 75.00 274 GLU A O 1
ATOM 2210 N N . GLY A 1 275 ? -5.097 16.052 -10.559 1.00 81.81 275 GLY A N 1
ATOM 2211 C CA . GLY A 1 275 ? -4.614 16.326 -11.916 1.00 81.81 275 GLY A CA 1
ATOM 2212 C C . GLY A 1 275 ? -3.396 17.253 -12.005 1.00 81.81 275 GLY A C 1
ATOM 2213 O O . GLY A 1 275 ? -2.775 17.324 -13.060 1.00 81.81 275 GLY A O 1
ATOM 2214 N N . GLU A 1 276 ? -3.022 17.950 -10.923 1.00 82.44 276 GLU A N 1
ATOM 2215 C CA . GLU A 1 276 ? -1.865 18.867 -10.918 1.00 82.44 276 GLU A CA 1
ATOM 2216 C C . GLU A 1 276 ? -0.523 18.157 -11.172 1.00 82.44 276 GLU A C 1
ATOM 2218 O O . GLU A 1 276 ? 0.413 18.8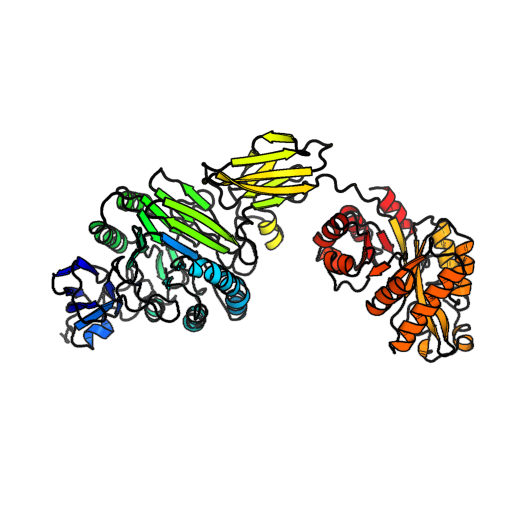00 -11.633 1.00 82.44 276 GLU A O 1
ATOM 2223 N N . GLY A 1 277 ? -0.438 16.845 -10.914 1.00 85.94 277 GLY A N 1
ATOM 2224 C CA . GLY A 1 277 ? 0.746 16.014 -11.176 1.00 85.94 277 GLY A CA 1
ATOM 2225 C C . GLY A 1 277 ? 0.686 15.213 -12.482 1.00 85.94 277 GLY A C 1
ATOM 2226 O O . GLY A 1 277 ? 1.466 14.273 -12.648 1.00 85.94 277 GLY A O 1
ATOM 2227 N N . ASN A 1 278 ? -0.262 15.520 -13.375 1.00 96.06 278 ASN A N 1
ATOM 2228 C CA . ASN A 1 278 ? -0.353 14.867 -14.679 1.00 96.06 278 ASN A CA 1
ATOM 2229 C C . ASN A 1 278 ? 0.675 15.440 -15.661 1.00 96.06 278 ASN A C 1
ATOM 2231 O O . ASN A 1 278 ? 0.970 16.638 -15.651 1.00 96.06 278 ASN A O 1
ATOM 2235 N N . VAL A 1 279 ? 1.163 14.601 -16.576 1.00 96.81 279 VAL A N 1
ATOM 2236 C CA . VAL A 1 279 ? 2.011 15.069 -17.671 1.00 96.81 279 VAL A CA 1
ATOM 2237 C C . VAL A 1 279 ? 1.261 16.030 -18.591 1.00 96.81 279 VAL A C 1
ATOM 2239 O O . VAL A 1 279 ? 0.080 15.858 -18.891 1.00 96.81 279 VAL A O 1
ATOM 2242 N N . ARG A 1 280 ? 1.973 17.041 -19.088 1.00 95.75 280 ARG A N 1
ATOM 2243 C CA . ARG A 1 280 ? 1.393 18.109 -19.920 1.00 95.75 280 ARG A CA 1
ATOM 2244 C C . ARG A 1 280 ? 1.022 17.679 -21.338 1.00 95.75 280 ARG A C 1
ATOM 2246 O O . ARG A 1 280 ? 0.234 18.365 -21.975 1.00 95.75 280 ARG A O 1
ATOM 2253 N N . ASN A 1 281 ? 1.598 16.587 -21.827 1.00 95.62 281 ASN A N 1
ATOM 2254 C CA . ASN A 1 281 ? 1.464 16.093 -23.198 1.00 95.62 281 ASN A CA 1
ATOM 2255 C C . ASN A 1 281 ? 0.767 14.726 -23.263 1.00 95.62 281 ASN A C 1
ATOM 2257 O O . ASN A 1 281 ? 1.228 13.773 -23.897 1.00 95.62 281 ASN A O 1
ATOM 2261 N N . ALA A 1 282 ? -0.348 14.627 -22.538 1.00 96.56 282 ALA A N 1
ATOM 2262 C CA . ALA A 1 282 ? -1.184 13.436 -22.471 1.00 96.56 282 ALA A CA 1
ATOM 2263 C C . ALA A 1 282 ? -1.821 13.070 -23.827 1.00 96.56 282 ALA A C 1
ATOM 2265 O O . ALA A 1 282 ? -1.968 11.887 -24.134 1.00 96.56 282 ALA A O 1
ATOM 2266 N N . GLU A 1 283 ? -2.179 14.064 -24.649 1.00 96.50 283 GLU A N 1
ATOM 2267 C CA . GLU A 1 283 ? -2.789 13.843 -25.968 1.00 96.50 283 GLU A CA 1
ATOM 2268 C C . GLU A 1 283 ? -1.789 13.238 -26.959 1.00 96.50 283 GLU A C 1
ATOM 2270 O O . GLU A 1 283 ? -2.103 12.270 -27.654 1.00 96.50 283 GLU A O 1
ATOM 2275 N N . GLU A 1 284 ? -0.558 13.749 -26.988 1.00 98.00 284 GLU A N 1
ATOM 2276 C CA . GLU A 1 284 ? 0.507 13.238 -27.848 1.00 98.00 284 GLU A CA 1
ATOM 2277 C C . GLU A 1 284 ? 0.920 11.817 -27.456 1.00 98.00 284 GLU A C 1
ATOM 2279 O O . GLU A 1 284 ? 1.246 11.000 -28.326 1.00 98.00 284 GLU A O 1
ATOM 2284 N N . LEU A 1 285 ? 0.876 11.504 -26.156 1.00 98.38 285 LEU A N 1
ATOM 2285 C CA . LEU A 1 285 ? 1.064 10.141 -25.678 1.00 98.38 285 LEU A CA 1
ATOM 2286 C C . LEU A 1 285 ? -0.079 9.228 -26.140 1.00 98.38 285 LEU A C 1
ATOM 2288 O O . LEU A 1 285 ? 0.189 8.147 -26.663 1.00 98.38 285 LEU A O 1
ATOM 2292 N N . ALA A 1 286 ? -1.338 9.649 -25.988 1.00 98.00 286 ALA A N 1
ATOM 2293 C CA . ALA A 1 286 ? -2.486 8.865 -26.442 1.00 98.00 286 ALA A CA 1
ATOM 2294 C C . ALA A 1 286 ? -2.416 8.574 -27.954 1.00 98.00 286 ALA A C 1
ATOM 2296 O O . ALA A 1 286 ? -2.643 7.438 -28.375 1.00 98.00 286 ALA A O 1
ATOM 2297 N N . ASP A 1 287 ? -2.020 9.556 -28.773 1.00 97.81 287 ASP A N 1
ATOM 2298 C CA . ASP A 1 287 ? -1.851 9.369 -30.220 1.00 97.81 287 ASP A CA 1
ATOM 2299 C C . ASP A 1 287 ? -0.755 8.345 -30.561 1.00 97.81 287 ASP A C 1
ATOM 2301 O O . ASP A 1 287 ? -0.938 7.526 -31.466 1.00 97.81 287 ASP A O 1
ATOM 2305 N N . ALA A 1 288 ? 0.352 8.333 -29.810 1.00 98.06 288 ALA A N 1
ATOM 2306 C CA . ALA A 1 288 ? 1.418 7.343 -29.983 1.00 98.06 288 ALA A CA 1
ATOM 2307 C C . ALA A 1 288 ? 0.972 5.908 -29.631 1.00 98.06 288 ALA A C 1
ATOM 2309 O O . ALA A 1 288 ? 1.552 4.943 -30.132 1.00 98.06 288 ALA A O 1
ATOM 2310 N N . LEU A 1 289 ? -0.057 5.766 -28.790 1.00 98.44 289 LEU A N 1
ATOM 2311 C CA . LEU A 1 289 ? -0.533 4.493 -28.243 1.00 98.44 289 LEU A CA 1
ATOM 2312 C C . LEU A 1 289 ? -1.800 3.946 -28.923 1.00 98.44 289 LEU A C 1
ATOM 2314 O O . LEU A 1 289 ? -2.122 2.776 -28.733 1.00 98.44 289 LEU A O 1
ATOM 2318 N N . LYS A 1 290 ? -2.496 4.748 -29.740 1.00 97.31 290 LYS A N 1
ATOM 2319 C CA . LYS A 1 290 ? -3.845 4.460 -30.278 1.00 97.31 290 LYS A CA 1
ATOM 2320 C C . LYS A 1 290 ? -4.014 3.145 -31.050 1.00 97.31 290 LYS A C 1
ATOM 2322 O O . LYS A 1 290 ? -5.135 2.680 -31.230 1.00 97.31 290 LYS A O 1
ATOM 2327 N N . ASP A 1 291 ? -2.917 2.584 -31.552 1.00 97.69 291 ASP A N 1
ATOM 2328 C CA . ASP A 1 291 ? -2.902 1.344 -32.332 1.00 97.69 291 ASP A CA 1
ATOM 2329 C C . ASP A 1 291 ? -2.711 0.086 -31.455 1.00 97.69 291 ASP A C 1
ATOM 2331 O O . ASP A 1 291 ? -2.561 -1.009 -32.002 1.00 97.69 291 ASP A O 1
ATOM 2335 N N . TYR A 1 292 ? -2.689 0.207 -30.121 1.00 98.38 292 TYR A N 1
ATOM 2336 C CA . TYR A 1 292 ? -2.366 -0.872 -29.177 1.00 98.38 292 TYR A CA 1
ATOM 2337 C C . TYR A 1 292 ? -3.376 -0.963 -28.025 1.00 98.38 292 TYR A C 1
ATOM 2339 O O . TYR A 1 292 ? -4.087 -0.009 -27.727 1.00 98.38 292 TYR A O 1
ATOM 2347 N N . GLN A 1 293 ? -3.404 -2.113 -27.345 1.00 98.19 293 GLN A N 1
ATOM 2348 C CA . GLN A 1 293 ? -4.087 -2.261 -26.056 1.00 98.19 293 GLN A CA 1
ATOM 2349 C C . GLN A 1 293 ? -3.080 -1.936 -24.957 1.00 98.19 293 GLN A C 1
ATOM 2351 O O . GLN A 1 293 ? -2.090 -2.649 -24.819 1.00 98.19 293 GLN A O 1
ATOM 2356 N N . VAL A 1 294 ? -3.286 -0.863 -24.202 1.00 98.56 294 VAL A N 1
ATOM 2357 C CA . VAL A 1 294 ? -2.265 -0.289 -23.328 1.00 98.56 294 VAL A CA 1
ATOM 2358 C C . VAL A 1 294 ? -2.746 -0.154 -21.893 1.00 98.56 294 VAL A C 1
ATOM 2360 O O . VAL A 1 294 ? -3.780 0.450 -21.611 1.00 98.56 294 VAL A O 1
ATOM 2363 N N . HIS A 1 295 ? -1.916 -0.661 -20.984 1.00 98.56 295 HIS A N 1
ATOM 2364 C CA . HIS A 1 295 ? -1.970 -0.339 -19.565 1.00 98.56 295 HIS A CA 1
ATOM 2365 C C . HIS A 1 295 ? -0.781 0.553 -19.221 1.00 98.56 295 HIS A C 1
ATOM 2367 O O . HIS A 1 295 ? 0.374 0.120 -19.253 1.00 98.56 295 HIS A O 1
ATOM 2373 N N . VAL A 1 296 ? -1.071 1.809 -18.909 1.00 98.75 296 VAL A N 1
ATOM 2374 C CA . VAL A 1 296 ? -0.098 2.778 -18.420 1.00 98.75 296 VAL A CA 1
ATOM 2375 C C . VAL A 1 296 ? -0.003 2.633 -16.903 1.00 98.75 296 VAL A C 1
ATOM 2377 O O . VAL A 1 296 ? -1.014 2.652 -16.211 1.00 98.75 296 VAL A O 1
ATOM 2380 N N . LEU A 1 297 ? 1.200 2.439 -16.379 1.00 98.81 297 LEU A N 1
ATOM 2381 C CA . LEU A 1 297 ? 1.469 2.211 -14.961 1.00 98.81 297 LEU A CA 1
ATOM 2382 C C . LEU A 1 297 ? 2.281 3.399 -14.440 1.00 98.81 297 LEU A C 1
ATOM 2384 O O . LEU A 1 297 ? 3.412 3.601 -14.887 1.00 98.81 297 LEU A O 1
ATOM 2388 N N . THR A 1 298 ? 1.699 4.184 -13.530 1.00 98.50 298 THR A N 1
ATOM 2389 C CA . THR A 1 298 ? 2.270 5.443 -13.006 1.00 98.50 298 THR A CA 1
ATOM 2390 C C . THR A 1 298 ? 2.300 5.475 -11.472 1.00 98.50 298 THR A C 1
ATOM 2392 O O . THR A 1 298 ? 1.732 4.606 -10.808 1.00 98.50 298 THR A O 1
ATOM 2395 N N . GLY A 1 299 ? 3.020 6.437 -10.892 1.00 96.44 299 GLY A N 1
ATOM 2396 C CA . GLY A 1 299 ? 3.184 6.640 -9.449 1.00 96.44 299 GLY A CA 1
ATOM 2397 C C . GLY A 1 299 ? 3.088 8.123 -9.085 1.00 96.44 299 GLY A C 1
ATOM 2398 O O . GLY A 1 299 ? 2.097 8.771 -9.418 1.00 96.44 299 GLY A O 1
ATOM 2399 N N . HIS A 1 300 ? 4.111 8.668 -8.415 1.00 96.31 300 HIS A N 1
ATOM 2400 C CA . HIS A 1 300 ? 4.347 10.101 -8.171 1.00 96.31 300 HIS A CA 1
ATOM 2401 C C . HIS A 1 300 ? 3.392 10.792 -7.183 1.00 96.31 300 HIS A C 1
ATOM 2403 O O . HIS A 1 300 ? 3.809 11.466 -6.242 1.00 96.31 300 HIS A O 1
ATOM 2409 N N . THR A 1 301 ? 2.083 10.634 -7.359 1.00 94.31 301 THR A N 1
ATOM 2410 C CA . THR A 1 301 ? 1.074 11.418 -6.631 1.00 94.31 301 THR A CA 1
ATOM 2411 C C . THR A 1 301 ? 0.775 10.887 -5.227 1.00 94.31 301 THR A C 1
ATOM 2413 O O . THR A 1 301 ? 0.088 11.568 -4.460 1.00 94.31 301 THR A O 1
ATOM 2416 N N . HIS A 1 302 ? 1.274 9.694 -4.868 1.00 95.69 302 HIS A N 1
ATOM 2417 C CA . HIS A 1 302 ? 0.897 8.941 -3.656 1.00 95.69 302 HIS A CA 1
ATOM 2418 C C . HIS A 1 302 ? -0.620 8.751 -3.531 1.00 95.69 302 HIS A C 1
ATOM 2420 O O . HIS A 1 302 ? -1.201 8.817 -2.440 1.00 95.69 302 HIS A O 1
ATOM 2426 N N . TYR A 1 303 ? -1.269 8.554 -4.668 1.00 94.75 303 TYR A N 1
ATOM 2427 C CA . TYR A 1 303 ? -2.702 8.378 -4.816 1.00 94.75 303 TYR A CA 1
ATOM 2428 C C . TYR A 1 303 ? -2.943 7.057 -5.556 1.00 94.75 303 TYR A C 1
ATOM 2430 O O . TYR A 1 303 ? -2.094 6.646 -6.332 1.00 94.75 303 TYR A O 1
ATOM 2438 N N . PHE A 1 304 ? -4.044 6.349 -5.304 1.00 95.75 304 PHE A N 1
ATOM 2439 C CA . PHE A 1 304 ? -4.393 5.168 -6.096 1.00 95.75 304 PHE A CA 1
ATOM 2440 C C . PHE A 1 304 ? -5.624 5.489 -6.935 1.00 95.75 304 PHE A C 1
ATOM 2442 O O . PHE A 1 304 ? -6.652 5.875 -6.381 1.00 95.75 304 PHE A O 1
ATOM 2449 N N . GLN A 1 305 ? -5.498 5.412 -8.259 1.00 94.81 305 GLN A N 1
ATOM 2450 C CA . GLN A 1 305 ? -6.595 5.706 -9.176 1.00 94.81 305 GLN A CA 1
ATOM 2451 C C . GLN A 1 305 ? -6.466 4.892 -10.464 1.00 94.81 305 GLN A C 1
ATOM 2453 O O . GLN A 1 305 ? -5.422 4.901 -11.116 1.00 94.81 305 GLN A O 1
ATOM 2458 N N . ASN A 1 306 ? -7.556 4.228 -10.845 1.00 95.94 306 ASN A N 1
ATOM 2459 C CA . ASN A 1 306 ? -7.710 3.628 -12.163 1.00 95.94 306 ASN A CA 1
ATOM 2460 C C . ASN A 1 306 ? -8.434 4.622 -13.079 1.00 95.94 306 ASN A C 1
ATOM 2462 O O . ASN A 1 306 ? -9.577 5.003 -12.811 1.00 95.94 306 ASN A O 1
ATOM 2466 N N . ASN A 1 307 ? -7.786 5.021 -14.171 1.00 95.56 307 ASN A N 1
ATOM 2467 C CA . ASN A 1 307 ? -8.343 5.929 -15.163 1.00 95.56 307 ASN A CA 1
ATOM 2468 C C . ASN A 1 307 ? -8.623 5.154 -16.459 1.00 95.56 307 ASN A C 1
ATOM 2470 O O . ASN A 1 307 ? -7.709 4.647 -17.106 1.00 95.56 307 ASN A O 1
ATOM 2474 N N . VAL A 1 308 ? -9.897 5.043 -16.839 1.00 95.75 308 VAL A N 1
ATOM 2475 C CA . VAL A 1 308 ? -10.323 4.376 -18.081 1.00 95.75 308 VAL A CA 1
ATOM 2476 C C . VAL A 1 308 ? -10.542 5.445 -19.146 1.00 95.75 308 VAL A C 1
ATOM 2478 O O . VAL A 1 308 ? -11.525 6.178 -19.061 1.00 95.75 308 VAL A O 1
ATOM 2481 N N . MET A 1 309 ? -9.625 5.557 -20.113 1.00 95.50 309 MET A N 1
ATOM 2482 C CA . MET A 1 309 ? -9.755 6.524 -21.212 1.00 95.50 309 MET A CA 1
ATOM 2483 C C . MET A 1 309 ? -10.716 5.996 -22.272 1.00 95.50 309 MET A C 1
ATOM 2485 O O . MET A 1 309 ? -11.656 6.678 -22.674 1.00 95.50 309 MET A O 1
ATOM 2489 N N . ASP A 1 310 ? -10.500 4.747 -22.680 1.00 93.62 310 ASP A N 1
ATOM 2490 C CA . ASP A 1 310 ? -11.366 4.004 -23.585 1.00 93.62 310 ASP A CA 1
ATOM 2491 C C . ASP A 1 310 ? -11.170 2.483 -23.396 1.00 93.62 310 ASP A C 1
ATOM 2493 O O . ASP A 1 310 ? -10.602 2.028 -22.403 1.00 93.62 310 ASP A O 1
ATOM 2497 N N . ALA A 1 311 ? -11.689 1.676 -24.327 1.00 90.81 311 ALA A N 1
ATOM 2498 C CA . ALA A 1 311 ? -11.600 0.216 -24.269 1.00 90.81 311 ALA A CA 1
ATOM 2499 C C . ALA A 1 311 ? -10.177 -0.344 -24.471 1.00 90.81 311 ALA A C 1
ATOM 2501 O O . ALA A 1 311 ? -9.939 -1.511 -24.167 1.00 90.81 311 ALA A O 1
ATOM 2502 N N . GLN A 1 312 ? -9.261 0.454 -25.020 1.00 94.06 312 GLN A N 1
ATOM 2503 C CA . GLN A 1 312 ? -7.887 0.084 -25.345 1.00 94.06 312 GLN A CA 1
ATOM 2504 C C . GLN A 1 312 ? -6.865 0.758 -24.426 1.00 94.06 312 GLN A C 1
ATOM 2506 O O . GLN A 1 312 ? -5.792 0.196 -24.261 1.00 94.06 312 GLN A O 1
ATOM 2511 N N . LEU A 1 313 ? -7.166 1.915 -23.829 1.00 97.69 313 LEU A N 1
ATOM 2512 C CA . LEU A 1 313 ? -6.218 2.691 -23.028 1.00 97.69 313 LEU A CA 1
ATOM 2513 C C . LEU A 1 313 ? -6.698 2.880 -21.584 1.00 97.69 313 LEU A C 1
ATOM 2515 O O . LEU A 1 313 ? -7.699 3.551 -21.309 1.00 97.69 313 LEU A O 1
ATOM 2519 N N . LEU A 1 314 ? -5.940 2.302 -20.653 1.00 97.56 314 LEU A N 1
ATOM 2520 C CA . LEU A 1 314 ? -6.144 2.444 -19.216 1.00 97.56 314 LEU A CA 1
ATOM 2521 C C . LEU A 1 314 ? -4.865 2.931 -18.544 1.00 97.56 314 LEU A C 1
ATOM 2523 O O . LEU A 1 314 ? -3.770 2.502 -18.897 1.00 97.56 314 LEU A O 1
ATOM 2527 N N . GLU A 1 315 ? -5.010 3.775 -17.531 1.00 98.00 315 GLU A N 1
ATOM 2528 C CA . GLU A 1 315 ? -3.936 4.113 -16.603 1.00 98.00 315 GLU A CA 1
ATOM 2529 C C . GLU A 1 315 ? -4.246 3.578 -15.206 1.00 98.00 315 GLU A C 1
ATOM 2531 O O . GLU A 1 315 ? -5.358 3.717 -14.695 1.00 98.00 315 GLU A O 1
ATOM 2536 N N . HIS A 1 316 ? -3.221 3.017 -14.576 1.00 97.81 316 HIS A N 1
ATOM 2537 C CA . HIS A 1 316 ? -3.175 2.694 -13.162 1.00 97.81 316 HIS A CA 1
ATOM 2538 C C . HIS A 1 316 ? -2.147 3.613 -12.503 1.00 97.81 316 HIS A C 1
ATOM 2540 O O . HIS A 1 316 ? -0.946 3.335 -12.545 1.00 97.81 316 HIS A O 1
ATOM 2546 N N . ASN A 1 317 ? -2.612 4.693 -11.876 1.00 97.44 317 ASN A N 1
ATOM 2547 C CA . ASN A 1 317 ? -1.772 5.476 -10.982 1.00 97.44 317 ASN A CA 1
ATOM 2548 C C . ASN A 1 317 ? -1.722 4.753 -9.645 1.00 97.44 317 ASN A C 1
ATOM 2550 O O . ASN A 1 317 ? -2.704 4.764 -8.906 1.00 97.44 317 ASN A O 1
ATOM 2554 N N . ILE A 1 318 ? -0.604 4.105 -9.345 1.00 96.69 318 ILE A N 1
ATOM 2555 C CA . ILE A 1 318 ? -0.457 3.167 -8.235 1.00 96.69 318 ILE A CA 1
ATOM 2556 C C . ILE A 1 318 ? -0.212 3.922 -6.926 1.00 96.69 318 ILE A C 1
ATOM 2558 O O . ILE A 1 318 ? 0.620 4.822 -6.855 1.00 96.69 318 ILE A O 1
ATOM 2562 N N . GLY A 1 319 ? -0.906 3.521 -5.856 1.00 95.31 319 GLY A N 1
ATOM 2563 C CA . GLY A 1 319 ? -0.622 4.035 -4.517 1.00 95.31 319 GLY A CA 1
ATOM 2564 C C . GLY A 1 319 ? 0.798 3.672 -4.071 1.00 95.31 319 GLY A C 1
ATOM 2565 O O . GLY A 1 319 ? 1.219 2.525 -4.221 1.00 95.31 319 GLY A O 1
ATOM 2566 N N . ALA A 1 320 ? 1.505 4.623 -3.464 1.00 97.88 320 ALA A N 1
ATOM 2567 C CA . ALA A 1 320 ? 2.902 4.489 -3.072 1.00 97.88 320 ALA A CA 1
ATOM 2568 C C . ALA A 1 320 ? 3.143 3.349 -2.069 1.00 97.88 320 ALA A C 1
ATOM 2570 O O . ALA A 1 320 ? 2.402 3.166 -1.092 1.00 97.88 320 ALA A O 1
ATOM 2571 N N . ALA A 1 321 ? 4.260 2.643 -2.243 1.00 98.38 321 ALA A N 1
ATOM 2572 C CA . ALA A 1 321 ? 4.724 1.602 -1.331 1.00 98.38 321 ALA A CA 1
ATOM 2573 C C . ALA A 1 321 ? 5.104 2.155 0.055 1.00 98.38 321 ALA A C 1
ATOM 2575 O O . ALA A 1 321 ? 5.064 1.426 1.051 1.00 98.38 321 ALA A O 1
ATOM 2576 N N . CYS A 1 322 ? 5.425 3.450 0.139 1.00 98.06 322 CYS A N 1
ATOM 2577 C CA . CYS A 1 322 ? 5.688 4.152 1.394 1.00 98.06 322 CYS A CA 1
ATOM 2578 C C . CYS A 1 322 ? 4.446 4.788 2.052 1.00 98.06 322 CYS A C 1
ATOM 2580 O O . CYS A 1 322 ? 4.576 5.421 3.107 1.00 98.06 322 CYS A O 1
ATOM 2582 N N . GLY A 1 323 ? 3.259 4.677 1.439 1.00 97.19 323 GLY A N 1
ATOM 2583 C CA . GLY A 1 323 ? 2.078 5.447 1.840 1.00 97.19 323 GLY A CA 1
ATOM 2584 C C . GLY A 1 323 ? 2.333 6.953 1.711 1.00 97.19 323 GLY A C 1
ATOM 2585 O O . GLY A 1 323 ? 3.052 7.403 0.822 1.00 97.19 323 GLY A O 1
ATOM 2586 N N . ALA A 1 324 ? 1.799 7.770 2.622 1.00 94.25 324 ALA A N 1
ATOM 2587 C CA . ALA A 1 324 ? 2.101 9.204 2.653 1.00 94.25 324 ALA A CA 1
ATOM 2588 C C . ALA A 1 324 ? 3.492 9.501 3.267 1.00 94.25 324 ALA A C 1
ATOM 2590 O O . ALA A 1 324 ? 3.579 10.010 4.395 1.00 94.25 324 ALA A O 1
ATOM 2591 N N . TRP A 1 325 ? 4.563 9.212 2.513 1.00 96.00 325 TRP A N 1
ATOM 2592 C CA . TRP A 1 325 ? 5.980 9.495 2.819 1.00 96.00 325 TRP A CA 1
ATOM 2593 C C . TRP A 1 325 ? 6.515 8.833 4.091 1.00 96.00 325 TRP A C 1
ATOM 2595 O O . TRP A 1 325 ? 7.134 9.506 4.920 1.00 96.00 325 TRP A O 1
ATOM 2605 N N . TRP A 1 326 ? 6.206 7.554 4.319 1.00 96.00 326 TRP A N 1
ATOM 2606 C CA . TRP A 1 326 ? 6.563 6.840 5.555 1.00 96.00 326 TRP A CA 1
ATOM 2607 C C . TRP A 1 326 ? 6.034 7.506 6.844 1.00 96.00 326 TRP A C 1
ATOM 2609 O O . TRP A 1 326 ? 6.438 7.145 7.949 1.00 96.00 326 TRP A O 1
ATOM 2619 N N . LYS A 1 327 ? 5.096 8.459 6.737 1.00 92.56 327 LYS A N 1
ATOM 2620 C CA . LYS A 1 327 ? 4.421 9.110 7.877 1.00 92.56 327 LYS A CA 1
ATOM 2621 C C . LYS A 1 327 ? 3.010 8.577 8.117 1.00 92.56 327 LYS A C 1
ATOM 2623 O O . LYS A 1 327 ? 2.366 8.988 9.073 1.00 92.56 327 LYS A O 1
ATOM 2628 N N . SER A 1 328 ? 2.522 7.713 7.235 1.00 92.25 328 SER A N 1
ATOM 2629 C CA . SER A 1 328 ? 1.227 7.046 7.333 1.00 92.25 328 SER A CA 1
ATOM 2630 C C . SER A 1 328 ? 1.316 5.671 6.676 1.00 92.25 328 SER A C 1
ATOM 2632 O O . SER A 1 328 ? 2.136 5.483 5.780 1.00 92.25 328 SER A O 1
ATOM 2634 N N . GLN A 1 329 ? 0.474 4.734 7.115 1.00 92.19 329 GLN A N 1
ATOM 2635 C CA . GLN A 1 329 ? 0.283 3.435 6.454 1.00 92.19 329 GLN A CA 1
ATOM 2636 C C . GLN A 1 329 ? -0.737 3.507 5.307 1.00 92.19 329 GLN A C 1
ATOM 2638 O O . GLN A 1 329 ? -0.996 2.510 4.644 1.00 92.19 329 GLN A O 1
ATOM 2643 N N . VAL A 1 330 ? -1.325 4.683 5.067 1.00 97.31 330 VAL A N 1
ATOM 2644 C CA . VAL A 1 330 ? -2.190 4.937 3.914 1.00 97.31 330 VAL A CA 1
ATOM 2645 C C . VAL A 1 330 ? -1.603 6.020 3.014 1.00 97.31 330 VAL A C 1
ATOM 2647 O O . VAL A 1 330 ? -0.893 6.930 3.457 1.00 97.31 330 VAL A O 1
ATOM 2650 N N . ASN A 1 331 ? -1.911 5.892 1.733 1.00 97.56 331 ASN A N 1
ATOM 2651 C CA . ASN A 1 331 ? -1.746 6.876 0.680 1.00 97.56 331 ASN A CA 1
ATOM 2652 C C . ASN A 1 331 ? -2.687 8.071 0.888 1.00 97.56 331 ASN A C 1
ATOM 2654 O O . ASN A 1 331 ? -3.589 8.034 1.728 1.00 97.56 331 ASN A O 1
ATOM 2658 N N . ARG A 1 332 ? -2.497 9.142 0.109 1.00 95.81 332 ARG A N 1
ATOM 2659 C CA . ARG A 1 332 ? -3.302 10.377 0.209 1.00 95.81 332 ARG A CA 1
ATOM 2660 C C . ARG A 1 332 ? -4.789 10.147 -0.068 1.00 95.81 332 ARG A C 1
ATOM 2662 O O . ARG A 1 332 ? -5.624 10.896 0.415 1.00 95.81 332 ARG A O 1
ATOM 2669 N N . CYS A 1 333 ? -5.106 9.095 -0.814 1.00 95.81 333 CYS A N 1
ATOM 2670 C CA . CYS A 1 333 ? -6.464 8.665 -1.125 1.00 95.81 333 CYS A CA 1
ATOM 2671 C C . CYS A 1 333 ? -7.091 7.718 -0.078 1.00 95.81 333 CYS A C 1
ATOM 2673 O O . CYS A 1 333 ? -8.222 7.267 -0.249 1.00 95.81 333 CYS A O 1
ATOM 2675 N N . GLY A 1 334 ? -6.356 7.354 0.980 1.00 97.06 334 GLY A N 1
ATOM 2676 C CA . GLY A 1 334 ? -6.806 6.401 2.001 1.00 97.06 334 GLY A CA 1
ATOM 2677 C C . GLY A 1 334 ? -6.527 4.924 1.709 1.00 97.06 334 GLY A C 1
ATOM 2678 O O . GLY A 1 334 ? -6.608 4.103 2.635 1.00 97.06 334 GLY A O 1
ATOM 2679 N N . ALA A 1 335 ? -6.137 4.583 0.473 1.00 97.50 335 ALA A N 1
ATOM 2680 C CA . ALA A 1 335 ? -5.642 3.251 0.127 1.00 97.50 335 ALA A CA 1
ATOM 2681 C C . ALA A 1 335 ? -4.415 2.908 0.992 1.00 97.50 335 ALA A C 1
ATOM 2683 O O . ALA A 1 335 ? -3.557 3.775 1.171 1.00 97.50 335 ALA A O 1
ATOM 2684 N N . PRO A 1 336 ? -4.278 1.692 1.540 1.00 97.75 336 PRO A N 1
ATOM 2685 C CA . PRO A 1 336 ? -3.065 1.292 2.254 1.00 97.75 336 PRO A CA 1
ATOM 2686 C C . PRO A 1 336 ? -1.817 1.409 1.372 1.00 97.75 336 PRO A C 1
ATOM 2688 O O . PRO A 1 336 ? -1.920 1.471 0.151 1.00 97.75 336 PRO A O 1
ATOM 2691 N N . ASN A 1 337 ? -0.630 1.419 1.967 1.00 97.50 337 ASN A N 1
ATOM 2692 C CA . ASN A 1 337 ? 0.606 1.261 1.209 1.00 97.50 337 ASN A CA 1
ATOM 2693 C C . ASN A 1 337 ? 0.727 -0.161 0.629 1.00 97.50 337 ASN A C 1
ATOM 2695 O O . ASN A 1 337 ? 0.379 -1.150 1.278 1.00 97.50 337 ASN A O 1
ATOM 2699 N N . GLY A 1 338 ? 1.241 -0.300 -0.591 1.00 97.81 338 GLY A N 1
ATOM 2700 C CA . GLY A 1 338 ? 1.186 -1.575 -1.309 1.00 97.81 338 GLY A CA 1
ATOM 2701 C C . GLY A 1 338 ? 1.763 -1.515 -2.716 1.00 97.81 338 GLY A C 1
ATOM 2702 O O . GLY A 1 338 ? 2.575 -0.647 -3.029 1.00 97.81 338 GLY A O 1
ATOM 2703 N N . TYR A 1 339 ? 1.359 -2.474 -3.543 1.00 98.56 339 TYR A N 1
ATOM 2704 C CA . TYR A 1 339 ? 1.780 -2.617 -4.936 1.00 98.56 339 TYR A CA 1
ATOM 2705 C C . TYR A 1 339 ? 0.662 -3.252 -5.771 1.00 98.56 339 TYR A C 1
ATOM 2707 O O . TYR A 1 339 ? -0.183 -3.978 -5.243 1.00 98.56 339 TYR A O 1
ATOM 2715 N N . LEU A 1 340 ? 0.653 -2.987 -7.077 1.00 98.56 340 LEU A N 1
ATOM 2716 C CA . LEU A 1 340 ? -0.292 -3.607 -8.006 1.00 98.56 340 LEU A CA 1
ATOM 2717 C C . LEU A 1 340 ? 0.261 -4.953 -8.472 1.00 98.56 340 LEU A C 1
ATOM 2719 O O . LEU A 1 340 ? 1.446 -5.065 -8.793 1.00 98.56 340 LEU A O 1
ATOM 2723 N N . VAL A 1 341 ? -0.600 -5.963 -8.534 1.00 98.50 341 VAL A N 1
ATOM 2724 C CA . VAL A 1 341 ? -0.277 -7.288 -9.064 1.00 98.50 341 VAL A CA 1
ATOM 2725 C C . VAL A 1 341 ? -1.188 -7.544 -10.248 1.00 98.50 341 VAL A C 1
ATOM 2727 O O . VAL A 1 341 ? -2.399 -7.410 -10.117 1.00 98.50 341 VAL A O 1
ATOM 2730 N N . MET A 1 342 ? -0.617 -7.921 -11.385 1.00 98.56 342 MET A N 1
ATOM 2731 C CA . MET A 1 342 ? -1.347 -8.214 -12.609 1.00 98.56 342 MET A CA 1
ATOM 2732 C C . MET A 1 342 ? -1.103 -9.672 -13.017 1.00 98.56 342 MET A C 1
ATOM 2734 O O . MET A 1 342 ? 0.041 -10.087 -13.215 1.00 98.56 342 MET A O 1
ATOM 2738 N N . ASP A 1 343 ? -2.174 -10.457 -13.114 1.00 98.31 343 ASP A N 1
ATOM 2739 C CA . ASP A 1 343 ? -2.172 -11.824 -13.641 1.00 98.31 343 ASP A CA 1
ATOM 2740 C C . ASP A 1 343 ? -2.395 -11.771 -15.154 1.00 98.31 343 ASP A C 1
ATOM 2742 O O . ASP A 1 343 ? -3.477 -11.404 -15.624 1.00 98.31 343 ASP A O 1
ATOM 2746 N N . VAL A 1 344 ? -1.347 -12.103 -15.907 1.00 98.56 344 VAL A N 1
ATOM 2747 C CA . VAL A 1 344 ? -1.345 -12.066 -17.368 1.00 98.56 344 VAL A CA 1
ATOM 2748 C C . VAL A 1 344 ? -1.573 -13.471 -17.918 1.00 98.56 344 VAL A C 1
ATOM 2750 O O . VAL A 1 344 ? -0.850 -14.410 -17.568 1.00 98.56 344 VAL A O 1
ATOM 2753 N N . ASP A 1 345 ? -2.535 -13.604 -18.833 1.00 97.75 345 ASP A N 1
ATOM 2754 C CA . ASP A 1 345 ? -2.799 -14.817 -19.613 1.00 97.75 345 ASP A CA 1
ATOM 2755 C C . ASP A 1 345 ? -2.964 -14.467 -21.102 1.00 97.75 345 ASP A C 1
ATOM 2757 O O . ASP A 1 345 ? -4.054 -14.162 -21.600 1.00 97.75 345 ASP A O 1
ATOM 2761 N N . GLY A 1 346 ? -1.845 -14.455 -21.831 1.00 96.06 346 GLY A N 1
ATOM 2762 C CA . GLY A 1 346 ? -1.826 -13.993 -23.215 1.00 96.06 346 GLY A CA 1
ATOM 2763 C C . GLY A 1 346 ? -2.136 -12.504 -23.307 1.00 96.06 346 GLY A C 1
ATOM 2764 O O . GLY A 1 346 ? -1.297 -11.686 -22.950 1.00 96.06 346 GLY A O 1
ATOM 2765 N N . ASN A 1 347 ? -3.328 -12.175 -23.808 1.00 93.06 347 ASN A N 1
ATOM 2766 C CA . ASN A 1 347 ? -3.820 -10.795 -23.898 1.00 93.06 347 ASN A CA 1
ATOM 2767 C C . ASN A 1 347 ? -4.907 -10.500 -22.851 1.00 93.06 347 ASN A C 1
ATOM 2769 O O . ASN A 1 347 ? -5.451 -9.402 -22.833 1.00 93.06 347 ASN A O 1
ATOM 2773 N N . GLN A 1 348 ? -5.276 -11.486 -22.027 1.00 94.12 348 GLN A N 1
ATOM 2774 C CA . GLN A 1 348 ? -6.220 -11.296 -20.931 1.00 94.12 348 GLN A CA 1
ATOM 2775 C C . GLN A 1 348 ? -5.460 -10.900 -19.671 1.00 94.12 348 GLN A C 1
ATOM 2777 O O . GLN A 1 348 ? -4.356 -11.389 -19.419 1.00 94.12 348 GLN A O 1
ATOM 2782 N N . LEU A 1 349 ? -6.075 -10.023 -18.885 1.00 95.06 349 LEU A N 1
ATOM 2783 C CA . LEU A 1 349 ? -5.452 -9.417 -17.726 1.00 95.06 349 LEU A CA 1
ATOM 2784 C C . LEU A 1 349 ? -6.447 -9.333 -16.576 1.00 95.06 349 LEU A C 1
ATOM 2786 O O . LEU A 1 349 ? -7.572 -8.860 -16.754 1.00 95.06 349 LEU A O 1
ATOM 2790 N N . LYS A 1 350 ? -6.002 -9.752 -15.396 1.00 97.06 350 LYS A N 1
ATOM 2791 C CA . LYS A 1 350 ? -6.618 -9.383 -14.121 1.00 97.06 350 LYS A CA 1
ATOM 2792 C C . LYS A 1 350 ? -5.617 -8.607 -13.288 1.00 97.06 350 LYS A C 1
ATOM 2794 O O . LYS A 1 350 ? -4.417 -8.828 -13.428 1.00 97.06 350 LYS A O 1
ATOM 2799 N N . TRP A 1 351 ? -6.089 -7.735 -12.409 1.00 97.38 351 TRP A N 1
ATOM 2800 C CA . TRP A 1 351 ? -5.223 -7.070 -11.444 1.00 97.38 351 TRP A CA 1
ATOM 2801 C C . TRP A 1 351 ? -5.892 -6.894 -10.096 1.00 97.38 351 TRP A C 1
ATOM 2803 O O . TRP A 1 351 ? -7.115 -6.883 -9.985 1.00 97.38 351 TRP A O 1
ATOM 2813 N N . HIS A 1 352 ? -5.041 -6.741 -9.089 1.00 96.88 352 HIS A N 1
ATOM 2814 C CA . HIS A 1 352 ? -5.430 -6.554 -7.704 1.00 96.88 352 HIS A CA 1
ATOM 2815 C C . HIS A 1 352 ? -4.420 -5.647 -7.015 1.00 96.88 352 HIS A C 1
ATOM 2817 O O . HIS A 1 352 ? -3.206 -5.771 -7.222 1.00 96.88 352 HIS A O 1
ATOM 2823 N N . TYR A 1 353 ? -4.905 -4.770 -6.139 1.00 97.69 353 TYR A N 1
ATOM 2824 C CA . TYR A 1 353 ? -4.028 -4.004 -5.263 1.00 97.69 353 TYR A CA 1
ATOM 2825 C C . TYR A 1 353 ? -3.644 -4.846 -4.043 1.00 97.69 353 TYR A C 1
ATOM 2827 O O . TYR A 1 353 ? -4.494 -5.183 -3.218 1.00 97.69 353 TYR A O 1
ATOM 2835 N N . LYS A 1 354 ? -2.361 -5.187 -3.893 1.00 98.00 354 LYS A N 1
ATOM 2836 C CA . LYS A 1 354 ? -1.857 -5.936 -2.738 1.00 98.00 354 LYS A CA 1
ATOM 2837 C C . LYS A 1 354 ? -1.321 -4.969 -1.687 1.00 98.00 354 LYS A C 1
ATOM 2839 O O . LYS A 1 354 ? -0.206 -4.459 -1.785 1.00 98.00 354 LYS A O 1
ATOM 2844 N N . SER A 1 355 ? -2.119 -4.740 -0.647 1.00 98.00 355 SER A N 1
ATOM 2845 C CA . SER A 1 355 ? -1.706 -3.946 0.513 1.00 98.00 355 SER A CA 1
ATOM 2846 C C . SER A 1 355 ? -0.647 -4.673 1.349 1.00 98.00 355 SER A C 1
ATOM 2848 O O . SER A 1 355 ? -0.754 -5.874 1.625 1.00 98.00 355 SER A O 1
ATOM 2850 N N . THR A 1 356 ? 0.374 -3.932 1.774 1.00 97.12 356 THR A N 1
ATOM 2851 C CA . THR A 1 356 ? 1.475 -4.438 2.604 1.00 97.12 356 THR A CA 1
ATOM 2852 C C . THR A 1 356 ? 0.928 -4.917 3.947 1.00 97.12 356 THR A C 1
ATOM 2854 O O . THR A 1 356 ? 0.242 -4.168 4.635 1.00 97.12 356 THR A O 1
ATOM 2857 N N . GLY A 1 357 ? 1.216 -6.162 4.335 1.00 95.31 357 GLY A N 1
ATOM 2858 C CA . GLY A 1 357 ? 0.778 -6.718 5.620 1.00 95.31 357 GLY A CA 1
ATOM 2859 C C . GLY A 1 357 ? -0.674 -7.213 5.663 1.00 95.31 357 GLY A C 1
ATOM 2860 O O . GLY A 1 357 ? -1.104 -7.709 6.701 1.00 95.31 357 GLY A O 1
ATOM 2861 N N . HIS A 1 358 ? -1.416 -7.134 4.554 1.00 95.81 358 HIS A N 1
ATOM 2862 C CA . HIS A 1 358 ? -2.799 -7.613 4.447 1.00 95.81 358 HIS A CA 1
ATOM 2863 C C . HIS A 1 358 ? -2.941 -8.750 3.420 1.00 95.81 358 HIS A C 1
ATOM 2865 O O . HIS A 1 358 ? -2.076 -8.928 2.561 1.00 95.81 358 HIS A O 1
ATOM 2871 N N . SER A 1 359 ? -4.035 -9.521 3.494 1.00 95.12 359 SER A N 1
ATOM 2872 C CA . SER A 1 359 ? -4.403 -10.475 2.429 1.00 95.12 359 SER A CA 1
ATOM 2873 C C . SER A 1 359 ? -4.650 -9.741 1.107 1.00 95.12 359 SER A C 1
ATOM 2875 O O . SER A 1 359 ? -5.012 -8.565 1.112 1.00 95.12 359 SER A O 1
ATOM 2877 N N . ILE A 1 360 ? -4.523 -10.452 -0.019 1.00 94.38 360 ILE A N 1
ATOM 2878 C CA . ILE A 1 360 ? -4.971 -9.954 -1.327 1.00 94.38 360 ILE A CA 1
ATOM 2879 C C . ILE A 1 360 ? -6.481 -9.653 -1.340 1.00 94.38 360 ILE A C 1
ATOM 2881 O O . ILE A 1 360 ? -6.927 -8.832 -2.124 1.00 94.38 360 ILE A O 1
ATOM 2885 N N . ASP A 1 361 ? -7.263 -10.232 -0.425 1.00 95.25 361 ASP A N 1
ATOM 2886 C CA . ASP A 1 361 ? -8.708 -9.976 -0.323 1.00 95.25 361 ASP A CA 1
ATOM 2887 C C . ASP A 1 361 ? -9.049 -8.637 0.349 1.00 95.25 361 ASP A C 1
ATOM 2889 O O . ASP A 1 361 ? -10.203 -8.206 0.349 1.00 95.25 361 ASP A O 1
ATOM 2893 N N . TYR A 1 362 ? -8.060 -7.955 0.937 1.00 97.06 362 TYR A N 1
ATOM 2894 C CA . TYR A 1 362 ? -8.264 -6.628 1.505 1.00 97.06 362 TYR A CA 1
ATOM 2895 C C . TYR A 1 362 ? -8.299 -5.595 0.374 1.00 97.06 362 TYR A C 1
ATOM 2897 O O . TYR A 1 362 ? -7.261 -5.067 -0.014 1.00 97.06 362 TYR A O 1
ATOM 2905 N N . GLN A 1 363 ? -9.495 -5.353 -0.169 1.00 97.50 363 GLN A N 1
ATOM 2906 C CA . GLN A 1 363 ? -9.737 -4.451 -1.308 1.00 97.50 363 GLN A CA 1
ATOM 2907 C C . GLN A 1 363 ? -10.553 -3.197 -0.956 1.00 97.50 363 GLN A C 1
ATOM 2909 O O . GLN A 1 363 ? -10.714 -2.300 -1.783 1.00 97.50 363 GLN A O 1
ATOM 2914 N N . MET A 1 364 ? -11.077 -3.122 0.267 1.00 98.00 364 MET A N 1
ATOM 2915 C CA . MET A 1 364 ? -11.837 -1.972 0.743 1.00 98.00 364 MET A CA 1
ATOM 2916 C C . MET A 1 364 ? -11.719 -1.803 2.256 1.00 98.00 364 MET A C 1
ATOM 2918 O O . MET A 1 364 ? -11.312 -2.719 2.976 1.00 98.00 364 MET A O 1
ATOM 2922 N N . ARG A 1 365 ? -12.116 -0.629 2.748 1.00 97.88 365 ARG A N 1
ATOM 2923 C CA . ARG A 1 365 ? -12.276 -0.358 4.179 1.00 97.88 365 ARG A CA 1
ATOM 2924 C C . ARG A 1 365 ? -13.635 0.269 4.445 1.00 97.88 365 ARG A C 1
ATOM 2926 O O . ARG A 1 365 ? -13.914 1.357 3.949 1.00 97.88 365 ARG A O 1
ATOM 2933 N N . VAL A 1 366 ? -14.440 -0.388 5.276 1.00 97.69 366 VAL A N 1
ATOM 2934 C CA . VAL A 1 366 ? -15.733 0.131 5.742 1.00 97.69 366 VAL A CA 1
ATOM 2935 C C . VAL A 1 366 ? -15.586 0.851 7.086 1.00 97.69 366 VAL A C 1
ATOM 2937 O O . VAL A 1 366 ? -15.119 0.286 8.077 1.00 97.69 366 VAL A O 1
ATOM 2940 N N . TYR A 1 367 ? -16.037 2.099 7.121 1.00 93.75 367 TYR A N 1
ATOM 2941 C CA . TYR A 1 367 ? -16.232 2.938 8.293 1.00 93.75 367 TYR A CA 1
ATOM 2942 C C . TYR A 1 367 ? -17.688 2.829 8.758 1.00 93.75 367 TYR A C 1
ATOM 2944 O O . TYR A 1 367 ? -18.619 3.155 8.022 1.00 93.75 367 TYR A O 1
ATOM 2952 N N . GLY A 1 368 ? -17.888 2.374 9.996 1.00 89.31 368 GLY A N 1
ATOM 2953 C CA . GLY A 1 368 ? -19.209 2.359 10.624 1.00 89.31 368 GLY A CA 1
ATOM 2954 C C . GLY A 1 368 ? -19.781 3.765 10.827 1.00 89.31 368 GLY A C 1
ATOM 2955 O O . GLY A 1 368 ? -19.067 4.764 10.727 1.00 89.31 368 GLY A O 1
ATOM 2956 N N . LYS A 1 369 ? -21.074 3.836 11.154 1.00 84.50 369 LYS A N 1
ATOM 2957 C CA . LYS A 1 369 ? -21.753 5.103 11.448 1.00 84.50 369 LYS A CA 1
ATOM 2958 C C . LYS A 1 369 ? -21.018 5.876 12.548 1.00 84.50 369 LYS A C 1
ATOM 2960 O O . LYS A 1 369 ? -20.784 5.337 13.624 1.00 84.50 369 LYS A O 1
ATOM 2965 N N . GLY A 1 370 ? -20.671 7.132 12.269 1.00 78.88 370 GLY A N 1
ATOM 2966 C CA . GLY A 1 370 ? -19.926 8.005 13.184 1.00 78.88 370 GLY A CA 1
ATOM 2967 C C . GLY A 1 370 ? -18.402 7.843 13.147 1.00 78.88 370 GLY A C 1
ATOM 2968 O O . GLY A 1 370 ? -17.711 8.665 13.743 1.00 78.88 370 GLY A O 1
ATOM 2969 N N . ASN A 1 371 ? -17.867 6.843 12.435 1.00 84.31 371 ASN A N 1
ATOM 2970 C CA . ASN A 1 371 ? -16.419 6.627 12.363 1.00 84.31 371 ASN A CA 1
ATOM 2971 C C . ASN A 1 371 ? -15.721 7.566 11.375 1.00 84.31 371 ASN A C 1
ATOM 2973 O O . ASN A 1 371 ? -14.540 7.813 11.560 1.00 84.31 371 ASN A O 1
ATOM 2977 N N . MET A 1 372 ? -16.419 8.063 10.347 1.00 87.12 372 MET A N 1
ATOM 2978 C CA . MET A 1 372 ? -15.918 9.120 9.463 1.00 87.12 372 MET A CA 1
ATOM 2979 C C . MET A 1 372 ? -16.517 10.458 9.891 1.00 87.12 372 MET A C 1
ATOM 2981 O O . MET A 1 372 ? -17.732 10.655 9.794 1.00 87.12 372 MET A O 1
ATOM 2985 N N . LEU A 1 373 ? -15.676 11.374 10.375 1.00 83.44 373 LEU A N 1
ATOM 2986 C CA . LEU A 1 373 ? -16.134 12.585 11.066 1.00 83.44 373 LEU A CA 1
ATOM 2987 C C . LEU A 1 373 ? -16.881 13.556 10.146 1.00 83.44 373 LEU A C 1
ATOM 2989 O O . LEU A 1 373 ? -17.794 14.246 10.599 1.00 83.44 373 LEU A O 1
ATOM 2993 N N . SER A 1 374 ? -16.532 13.592 8.857 1.00 86.88 374 SER A N 1
ATOM 2994 C CA . SER A 1 374 ? -17.235 14.404 7.857 1.00 86.88 374 SER A CA 1
ATOM 2995 C C . SER A 1 374 ? -18.586 13.810 7.433 1.00 86.88 374 SER A C 1
ATOM 2997 O O . SER A 1 374 ? -19.427 14.526 6.892 1.00 86.88 374 SER A O 1
ATOM 2999 N N . GLN A 1 375 ? -18.834 12.524 7.716 1.00 91.38 375 GLN A N 1
ATOM 3000 C CA . GLN A 1 375 ? -20.039 11.786 7.318 1.00 91.38 375 GLN A CA 1
ATOM 3001 C C . GLN A 1 375 ? -20.686 11.043 8.510 1.00 91.38 375 GLN A C 1
ATOM 3003 O O . GLN A 1 375 ? -20.970 9.847 8.422 1.00 91.38 375 GLN A O 1
ATOM 3008 N N . PRO A 1 376 ? -20.991 11.715 9.637 1.00 83.06 376 PRO A N 1
ATOM 3009 C CA . PRO A 1 376 ? -21.304 11.047 10.906 1.00 83.06 376 PRO A CA 1
ATOM 3010 C C . PRO A 1 376 ? -22.608 10.231 10.893 1.00 83.06 376 PRO A C 1
ATOM 3012 O O . PRO A 1 376 ? -22.816 9.372 11.748 1.00 83.06 376 PRO A O 1
ATOM 3015 N N . GLN A 1 377 ? -23.507 10.495 9.942 1.00 87.19 377 GLN A N 1
ATOM 3016 C CA . GLN A 1 377 ? -24.775 9.773 9.802 1.00 87.19 377 GLN A CA 1
ATOM 3017 C C . GLN A 1 377 ? -24.664 8.507 8.944 1.00 87.19 377 GLN A C 1
ATOM 3019 O O . GLN A 1 377 ? -25.555 7.659 9.011 1.00 87.19 377 GLN A O 1
ATOM 3024 N N . TYR A 1 378 ? -23.594 8.375 8.162 1.00 95.19 378 TYR A N 1
ATOM 3025 C CA . TYR A 1 378 ? -23.463 7.362 7.124 1.00 95.19 378 TYR A CA 1
ATOM 3026 C C . TYR A 1 378 ? -22.538 6.224 7.549 1.00 95.19 378 TYR A C 1
ATOM 3028 O O . TYR A 1 378 ? -21.602 6.418 8.323 1.00 95.19 378 TYR A O 1
ATOM 3036 N N . VAL A 1 379 ? -22.770 5.045 6.975 1.00 96.75 379 VAL A N 1
ATOM 3037 C CA . VAL A 1 379 ? -21.695 4.072 6.761 1.00 96.75 379 VAL A CA 1
ATOM 3038 C C . VAL A 1 379 ? -20.973 4.477 5.491 1.00 96.75 379 VAL A C 1
ATOM 3040 O O . VAL A 1 379 ? -21.620 4.715 4.471 1.00 96.75 379 VAL A O 1
ATOM 3043 N N . VAL A 1 380 ? -19.649 4.545 5.556 1.00 98.44 380 VAL A N 1
ATOM 3044 C CA . VAL A 1 380 ? -18.806 4.911 4.418 1.00 98.44 380 VAL A CA 1
ATOM 3045 C C . VAL A 1 380 ? -17.881 3.754 4.087 1.00 98.44 380 VAL A C 1
ATOM 3047 O O . VAL A 1 380 ? -17.379 3.089 4.983 1.00 98.44 380 VAL A O 1
ATOM 3050 N N . VAL A 1 381 ? -17.618 3.518 2.810 1.00 98.75 381 VAL A N 1
ATOM 3051 C CA . VAL A 1 381 ? -16.579 2.599 2.354 1.00 98.75 381 VAL A CA 1
ATOM 3052 C C . VAL A 1 381 ? -15.607 3.328 1.439 1.00 98.75 381 VAL A C 1
ATOM 3054 O O . VAL A 1 381 ? -16.011 4.116 0.585 1.00 98.75 381 VAL A O 1
ATOM 3057 N N . ASN A 1 382 ? -14.322 3.047 1.623 1.00 98.62 382 ASN A N 1
ATOM 3058 C CA . ASN A 1 382 ? -13.270 3.388 0.679 1.00 98.62 382 ASN A CA 1
ATOM 3059 C C . ASN A 1 382 ? -12.920 2.139 -0.146 1.00 98.62 382 ASN A C 1
ATOM 3061 O O . ASN A 1 382 ? -12.487 1.140 0.432 1.00 98.62 382 ASN A O 1
ATOM 3065 N N . VAL A 1 383 ? -13.127 2.197 -1.466 1.00 98.19 383 VAL A N 1
ATOM 3066 C CA . VAL A 1 383 ? -12.877 1.103 -2.422 1.00 98.19 383 VAL A CA 1
ATOM 3067 C C . VAL A 1 383 ? -11.805 1.549 -3.407 1.00 98.19 383 VAL A C 1
ATOM 3069 O O . VAL A 1 383 ? -12.097 2.178 -4.415 1.00 98.19 383 VAL A O 1
ATOM 3072 N N . TRP A 1 384 ? -10.545 1.274 -3.113 1.00 94.75 384 TRP A N 1
ATOM 3073 C CA . TRP A 1 384 ? -9.443 1.955 -3.794 1.00 94.75 384 TRP A CA 1
ATOM 3074 C C . TRP A 1 384 ? -9.143 1.440 -5.210 1.00 94.75 384 TRP A C 1
ATOM 3076 O O . TRP A 1 384 ? -8.680 2.219 -6.032 1.00 94.75 384 TRP A O 1
ATOM 3086 N N . ASP A 1 385 ? -9.478 0.189 -5.545 1.00 93.50 385 ASP A N 1
ATOM 3087 C CA . ASP A 1 385 ? -9.368 -0.347 -6.920 1.00 93.50 385 ASP A CA 1
ATOM 3088 C C . ASP A 1 385 ? -10.588 0.008 -7.801 1.00 93.50 385 ASP A C 1
ATOM 3090 O O . ASP A 1 385 ? -10.911 -0.670 -8.775 1.00 93.50 385 ASP A O 1
ATOM 3094 N N . TRP A 1 386 ? -11.320 1.064 -7.431 1.00 95.94 386 TRP A N 1
ATOM 3095 C CA . TRP A 1 386 ? -12.527 1.511 -8.119 1.00 95.94 386 TRP A CA 1
ATOM 3096 C C . TRP A 1 386 ? -12.266 1.973 -9.559 1.00 95.94 386 TRP A C 1
ATOM 3098 O O . TRP A 1 386 ? -11.338 2.732 -9.835 1.00 95.94 386 TRP A O 1
ATOM 3108 N N . ASP A 1 387 ? -13.186 1.608 -10.452 1.00 94.81 387 ASP A N 1
ATOM 3109 C CA . ASP A 1 387 ? -13.361 2.180 -11.785 1.00 94.81 387 ASP A CA 1
ATOM 3110 C C . ASP A 1 387 ? -14.840 2.060 -12.221 1.00 94.81 387 ASP A C 1
ATOM 3112 O O . ASP A 1 387 ? -15.622 1.404 -11.530 1.00 94.81 387 ASP A O 1
ATOM 3116 N N . PRO A 1 388 ? -15.262 2.660 -13.351 1.00 95.00 388 PRO A N 1
ATOM 3117 C CA . PRO A 1 388 ? -16.669 2.663 -13.768 1.00 95.00 388 PRO A CA 1
ATOM 3118 C C . PRO A 1 388 ? -17.318 1.293 -14.041 1.00 95.00 388 PRO A C 1
ATOM 3120 O O . PRO A 1 388 ? -18.537 1.231 -14.168 1.00 95.00 388 PRO A O 1
ATOM 3123 N N . SER A 1 389 ? -16.543 0.212 -14.162 1.00 96.25 389 SER A N 1
ATOM 3124 C CA . SER A 1 389 ? -17.059 -1.153 -14.369 1.00 96.25 389 SER A CA 1
ATOM 3125 C C . SER A 1 389 ? -17.343 -1.890 -13.056 1.00 96.25 389 SER A C 1
ATOM 3127 O O . SER A 1 389 ? -17.913 -2.983 -13.071 1.00 96.25 389 SER A O 1
ATOM 3129 N N . CYS A 1 390 ? -16.927 -1.323 -11.926 1.00 97.81 390 CYS A N 1
ATOM 3130 C CA . CYS A 1 390 ? -17.131 -1.880 -10.597 1.00 97.81 390 CYS A CA 1
ATOM 3131 C C . CYS A 1 390 ? -18.546 -1.608 -10.060 1.00 97.81 390 CYS A C 1
ATOM 3133 O O . CYS A 1 390 ? -19.260 -0.725 -10.536 1.00 97.81 390 CYS A O 1
ATOM 3135 N N . LYS A 1 391 ? -18.933 -2.339 -9.008 1.00 98.19 391 LYS A N 1
ATOM 3136 C CA . LYS A 1 391 ? -20.176 -2.104 -8.254 1.00 98.19 391 LYS A CA 1
ATOM 3137 C C . LYS A 1 391 ? -19.919 -2.099 -6.757 1.00 98.19 391 LYS A C 1
ATOM 3139 O O . LYS A 1 391 ? -19.150 -2.919 -6.260 1.00 98.19 391 LYS A O 1
ATOM 3144 N N . VAL A 1 392 ? -20.591 -1.201 -6.043 1.00 98.75 392 VAL A N 1
ATOM 3145 C CA . VAL A 1 392 ? -20.541 -1.119 -4.579 1.00 98.75 392 VAL A CA 1
ATOM 3146 C C . VAL A 1 392 ? -21.966 -1.150 -4.056 1.00 98.75 392 VAL A C 1
ATOM 3148 O O . VAL A 1 392 ? -22.720 -0.191 -4.202 1.00 98.75 392 VAL A O 1
ATOM 3151 N N . GLU A 1 393 ? -22.337 -2.279 -3.474 1.00 98.69 393 GLU A N 1
ATOM 3152 C CA . GLU A 1 393 ? -23.677 -2.562 -2.972 1.00 98.69 393 GLU A CA 1
ATOM 3153 C C . GLU A 1 393 ? -23.649 -2.712 -1.452 1.00 98.69 393 GLU A C 1
ATOM 3155 O O . GLU A 1 393 ? -22.593 -2.910 -0.847 1.00 98.69 393 GLU A O 1
ATOM 3160 N N . TRP A 1 394 ? -24.813 -2.627 -0.813 1.00 98.56 394 TRP A N 1
ATOM 3161 C CA . TRP A 1 394 ? -24.916 -2.840 0.625 1.00 98.56 394 TRP A CA 1
ATOM 3162 C C . TRP A 1 394 ? -26.170 -3.615 1.021 1.00 98.56 394 TRP A C 1
ATOM 3164 O O . TRP A 1 394 ? -27.209 -3.589 0.355 1.00 98.56 394 TRP A O 1
ATOM 3174 N N . LEU A 1 395 ? -26.045 -4.327 2.135 1.00 98.50 395 LEU A N 1
ATOM 3175 C CA . LEU A 1 395 ? -27.117 -5.031 2.808 1.00 98.50 395 LEU A CA 1
ATOM 3176 C C . LEU A 1 395 ? -27.298 -4.438 4.200 1.00 98.50 395 LEU A C 1
ATOM 3178 O O . LEU A 1 395 ? -26.317 -4.211 4.910 1.00 98.50 395 LEU A O 1
ATOM 3182 N N . GLN A 1 396 ? -28.547 -4.263 4.611 1.00 97.00 396 GLN A N 1
ATOM 3183 C CA . GLN A 1 396 ? -28.918 -3.932 5.978 1.00 97.00 396 GLN A CA 1
ATOM 3184 C C . GLN A 1 396 ? -29.537 -5.166 6.624 1.00 97.00 396 GLN A C 1
ATOM 3186 O O . GLN A 1 396 ? -30.544 -5.675 6.143 1.00 97.00 396 GLN A O 1
ATOM 3191 N N . ASP A 1 397 ? -28.922 -5.672 7.693 1.00 94.62 397 ASP A N 1
ATOM 3192 C CA . ASP A 1 397 ? -29.410 -6.849 8.428 1.00 94.62 397 ASP A CA 1
ATOM 3193 C C . ASP A 1 397 ? -29.678 -8.072 7.526 1.00 94.62 397 ASP A C 1
ATOM 3195 O O . ASP A 1 397 ? -30.611 -8.846 7.734 1.00 94.62 397 ASP A O 1
ATOM 3199 N N . GLY A 1 398 ? -28.840 -8.235 6.495 1.00 94.75 398 GLY A N 1
ATOM 3200 C CA . GLY A 1 398 ? -28.947 -9.297 5.490 1.00 94.75 398 GLY A CA 1
ATOM 3201 C C . GLY A 1 398 ? -29.931 -9.016 4.347 1.00 94.75 398 GLY A C 1
ATOM 3202 O O . GLY A 1 398 ? -30.001 -9.809 3.411 1.00 94.75 398 GLY A O 1
ATOM 3203 N N . GLN A 1 399 ? -30.660 -7.898 4.370 1.00 97.38 399 GLN A N 1
ATOM 3204 C CA . GLN A 1 399 ? -31.538 -7.466 3.282 1.00 97.38 399 GLN A CA 1
ATOM 3205 C C . GLN A 1 399 ? -30.784 -6.566 2.297 1.00 97.38 399 GLN A C 1
ATOM 3207 O O . GLN A 1 399 ? -30.183 -5.577 2.701 1.00 97.38 399 GLN A O 1
ATOM 3212 N N . ALA A 1 400 ? -30.835 -6.881 1.000 1.00 97.88 400 ALA A N 1
ATOM 3213 C CA . ALA A 1 400 ? -30.216 -6.062 -0.042 1.00 97.88 400 ALA A CA 1
ATOM 3214 C C . ALA A 1 400 ? -30.886 -4.682 -0.159 1.00 97.88 400 ALA A C 1
ATOM 3216 O O . ALA A 1 400 ? -32.106 -4.596 -0.313 1.00 97.88 400 ALA A O 1
ATOM 3217 N N . MET A 1 401 ? -30.073 -3.623 -0.124 1.00 98.06 401 MET A N 1
ATOM 3218 C CA . MET A 1 401 ? -30.520 -2.224 -0.166 1.00 98.06 401 MET A CA 1
ATOM 3219 C C . MET A 1 401 ? -30.157 -1.508 -1.477 1.00 98.06 401 MET A C 1
ATOM 3221 O O . MET A 1 401 ? -30.567 -0.367 -1.682 1.00 98.06 401 MET A O 1
ATOM 3225 N N . GLY A 1 402 ? -29.428 -2.178 -2.375 1.00 97.81 402 GLY A N 1
ATOM 3226 C CA . GLY A 1 402 ? -28.987 -1.640 -3.664 1.00 97.81 402 GLY A CA 1
ATOM 3227 C C . GLY A 1 402 ? -27.574 -1.060 -3.619 1.00 97.81 402 GLY A C 1
ATOM 3228 O O . GLY A 1 402 ? -26.764 -1.435 -2.770 1.00 97.81 402 GLY A O 1
ATOM 3229 N N . GLU A 1 403 ? -27.275 -0.164 -4.558 1.00 98.25 403 GLU A N 1
ATOM 3230 C CA . GLU A 1 403 ? -25.966 0.485 -4.682 1.00 98.25 403 GLU A CA 1
ATOM 3231 C C . GLU A 1 403 ? -25.774 1.597 -3.637 1.00 98.25 403 GLU A C 1
ATOM 3233 O O . GLU A 1 403 ? -26.724 2.267 -3.222 1.00 98.25 403 GLU A O 1
ATOM 3238 N N . MET A 1 404 ? -24.530 1.786 -3.197 1.00 98.56 404 MET A N 1
ATOM 3239 C CA . MET A 1 404 ? -24.138 2.898 -2.330 1.00 98.56 404 MET A CA 1
ATOM 3240 C C . MET A 1 404 ? -23.932 4.184 -3.146 1.00 98.56 404 MET A C 1
ATOM 3242 O O . MET A 1 404 ? -23.511 4.152 -4.301 1.00 98.56 404 MET A O 1
ATOM 3246 N N . GLU A 1 405 ? -24.173 5.341 -2.531 1.00 98.38 405 GLU A N 1
ATOM 3247 C CA . GLU A 1 405 ? -23.975 6.645 -3.170 1.00 98.38 405 GLU A CA 1
ATOM 3248 C C . GLU A 1 405 ? -22.480 6.985 -3.240 1.00 98.38 405 GLU A C 1
ATOM 3250 O O . GLU A 1 405 ? -21.819 7.105 -2.208 1.00 98.38 405 GLU A O 1
ATOM 3255 N N . LYS A 1 406 ? -21.943 7.188 -4.446 1.00 98.00 406 LYS A N 1
ATOM 3256 C CA . LYS A 1 406 ? -20.562 7.645 -4.642 1.00 98.00 406 LYS A CA 1
ATOM 3257 C C . LYS A 1 406 ? -20.413 9.130 -4.291 1.00 98.00 406 LYS A C 1
ATOM 3259 O O . LYS A 1 406 ? -21.215 9.949 -4.733 1.00 98.00 406 LYS A O 1
ATOM 3264 N N . PHE A 1 407 ? -19.347 9.496 -3.583 1.00 97.50 407 PHE A N 1
ATOM 3265 C CA . PHE A 1 407 ? -19.017 10.893 -3.276 1.00 97.50 407 PHE A CA 1
ATOM 3266 C C . PHE A 1 407 ? -17.498 11.130 -3.233 1.00 97.50 407 PHE A C 1
ATOM 3268 O O . PHE A 1 407 ? -16.708 10.191 -3.332 1.00 97.50 407 PHE A O 1
ATOM 3275 N N . VAL A 1 408 ? -17.093 12.400 -3.137 1.00 96.19 408 VAL A N 1
ATOM 3276 C CA . VAL A 1 408 ? -15.689 12.832 -3.040 1.00 96.19 408 VAL A CA 1
ATOM 3277 C C . VAL A 1 408 ? -15.496 13.549 -1.709 1.00 96.19 408 VAL A C 1
ATOM 3279 O O . VAL A 1 408 ? -16.230 14.490 -1.413 1.00 96.19 408 VAL A O 1
ATOM 3282 N N . ASP A 1 409 ? -14.528 13.100 -0.913 1.00 96.62 409 ASP A N 1
ATOM 3283 C CA . ASP A 1 409 ? -14.184 13.667 0.400 1.00 96.62 409 ASP A CA 1
ATOM 3284 C C . ASP A 1 409 ? -12.791 13.174 0.833 1.00 96.62 409 ASP A C 1
ATOM 3286 O O . ASP A 1 409 ? -12.205 12.313 0.178 1.00 96.62 409 ASP A O 1
ATOM 3290 N N . VAL A 1 410 ? -12.234 13.696 1.923 1.00 96.75 410 VAL A N 1
ATOM 3291 C CA . VAL A 1 410 ? -10.967 13.211 2.490 1.00 96.75 410 VAL A CA 1
ATOM 3292 C C . VAL A 1 410 ? -11.204 11.887 3.216 1.00 96.75 410 VAL A C 1
ATOM 3294 O O . VAL A 1 410 ? -12.050 11.806 4.102 1.00 96.75 410 VAL A O 1
ATOM 3297 N N . ASP A 1 411 ? -10.433 10.850 2.881 1.00 97.75 411 ASP A N 1
ATOM 3298 C CA . ASP A 1 411 ? -10.500 9.574 3.599 1.00 97.75 411 ASP A CA 1
ATOM 3299 C C . ASP A 1 411 ? -10.159 9.747 5.087 1.00 97.75 411 ASP A C 1
ATOM 3301 O O . ASP A 1 411 ? -9.156 10.368 5.443 1.00 97.75 411 ASP A O 1
ATOM 3305 N N . GLU A 1 412 ? -10.956 9.134 5.961 1.00 95.00 412 GLU A N 1
ATOM 3306 C CA . GLU A 1 412 ? -10.823 9.277 7.411 1.00 95.00 412 GLU A CA 1
ATOM 3307 C C . GLU A 1 412 ? -9.481 8.752 7.947 1.00 95.00 412 GLU A C 1
ATOM 3309 O O . GLU A 1 412 ? -8.882 9.377 8.821 1.00 95.00 412 GLU A O 1
ATOM 3314 N N . ALA A 1 413 ? -8.952 7.637 7.422 1.00 94.38 413 ALA A N 1
ATOM 3315 C CA . ALA A 1 413 ? -7.665 7.121 7.901 1.00 94.38 413 ALA A CA 1
ATOM 3316 C C . ALA A 1 413 ? -6.513 8.039 7.471 1.00 94.38 413 ALA A C 1
ATOM 3318 O O . ALA A 1 413 ? -5.566 8.260 8.236 1.00 94.38 413 ALA A O 1
ATOM 3319 N N . TYR A 1 414 ? -6.603 8.616 6.269 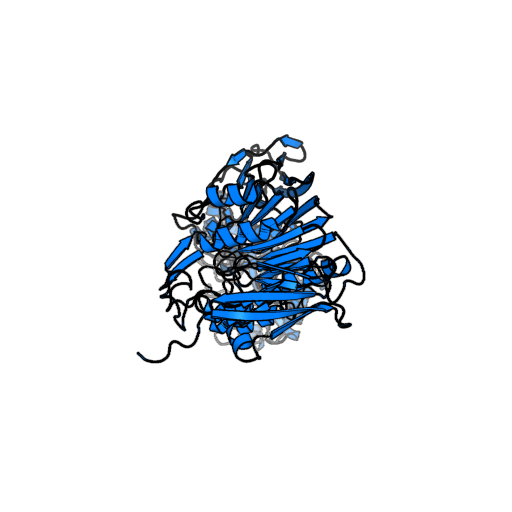1.00 95.69 414 TYR A N 1
ATOM 3320 C CA . TYR A 1 414 ? -5.654 9.632 5.835 1.00 95.69 414 TYR A CA 1
ATOM 3321 C C . TYR A 1 414 ? -5.771 10.905 6.687 1.00 95.69 414 TYR A C 1
ATOM 3323 O O . TYR A 1 414 ? -4.751 11.369 7.213 1.00 95.69 414 TYR A O 1
ATOM 3331 N N . ALA A 1 415 ? -6.987 11.411 6.909 1.00 93.25 415 ALA A N 1
ATOM 3332 C CA . ALA A 1 415 ? -7.256 12.577 7.748 1.00 93.25 415 ALA A CA 1
ATOM 3333 C C . ALA A 1 415 ? -6.701 12.404 9.168 1.00 93.25 415 ALA A C 1
ATOM 3335 O O . ALA A 1 415 ? -5.919 13.241 9.633 1.00 93.25 415 ALA A O 1
ATOM 3336 N N . ALA A 1 416 ? -7.003 11.276 9.813 1.00 88.88 416 ALA A N 1
ATOM 3337 C CA . ALA A 1 416 ? -6.507 10.938 11.143 1.00 88.88 416 ALA A CA 1
ATOM 3338 C C . ALA A 1 416 ? -4.972 10.879 11.184 1.00 88.88 416 ALA A C 1
ATOM 3340 O O . ALA A 1 416 ? -4.351 11.461 12.077 1.00 88.88 416 ALA A O 1
ATOM 3341 N N . SER A 1 417 ? -4.328 10.281 10.170 1.00 89.25 417 SER A N 1
ATOM 3342 C CA . SER A 1 417 ? -2.857 10.216 10.083 1.00 89.25 417 SER A CA 1
ATOM 3343 C C . SER A 1 417 ? -2.178 11.590 9.982 1.00 89.25 417 SER A C 1
ATOM 3345 O O . SER A 1 417 ? -0.986 11.731 10.265 1.00 89.25 417 SER A O 1
ATOM 3347 N N . LYS A 1 418 ? -2.929 12.621 9.576 1.00 88.88 418 LYS A N 1
ATOM 3348 C CA . LYS A 1 418 ? -2.464 14.011 9.489 1.00 88.88 418 LYS A CA 1
ATOM 3349 C C . LYS A 1 418 ? -2.988 14.890 10.624 1.00 88.88 418 LYS A C 1
ATOM 3351 O O . LYS A 1 418 ? -2.642 16.071 10.655 1.00 88.88 418 LYS A O 1
ATOM 3356 N N . GLY A 1 419 ? -3.755 14.327 11.559 1.00 85.94 419 GLY A N 1
ATOM 3357 C CA . GLY A 1 419 ? -4.378 15.055 12.663 1.00 85.94 419 GLY A CA 1
ATOM 3358 C C . GLY A 1 419 ? -5.490 16.000 12.207 1.00 85.94 419 GLY A C 1
ATOM 3359 O O . GLY A 1 419 ? -5.598 17.090 12.758 1.00 85.94 419 GLY A O 1
ATOM 3360 N N . HIS A 1 420 ? -6.256 15.615 11.179 1.00 88.50 420 HIS A N 1
ATOM 3361 C CA . HIS A 1 420 ? -7.397 16.367 10.632 1.00 88.50 420 HIS A CA 1
ATOM 3362 C C . HIS A 1 420 ? -7.072 17.819 10.255 1.00 88.50 420 HIS A C 1
ATOM 3364 O O . HIS A 1 420 ? -7.855 18.734 10.492 1.00 88.50 420 HIS A O 1
ATOM 3370 N N . LYS A 1 421 ? -5.889 18.042 9.678 1.00 89.81 421 LYS A N 1
ATOM 3371 C CA . LYS A 1 421 ? -5.518 19.354 9.134 1.00 89.81 421 LYS A CA 1
ATOM 3372 C C . LYS A 1 421 ? -6.407 19.723 7.947 1.00 89.81 421 LYS A C 1
ATOM 3374 O O . LYS A 1 421 ? -6.916 18.851 7.252 1.00 89.81 421 LYS A O 1
ATOM 3379 N N . GLU A 1 422 ? -6.546 21.018 7.695 1.00 89.50 422 GLU A N 1
ATOM 3380 C CA . GLU A 1 422 ? -7.212 21.531 6.496 1.00 89.50 422 GLU A CA 1
ATOM 3381 C C . GLU A 1 422 ? -6.350 21.324 5.237 1.00 89.50 422 GLU A C 1
ATOM 3383 O O . GLU A 1 422 ? -5.131 21.143 5.324 1.00 89.50 422 GLU A O 1
ATOM 3388 N N . GLY A 1 423 ? -6.985 21.359 4.059 1.00 89.00 423 GLY A N 1
ATOM 3389 C CA . GLY A 1 423 ? -6.299 21.263 2.762 1.00 89.00 423 GLY A CA 1
ATOM 3390 C C . GLY A 1 423 ? -5.767 19.868 2.421 1.00 89.00 423 GLY A C 1
ATOM 3391 O O . GLY A 1 423 ? -4.828 19.739 1.639 1.00 89.00 423 GLY A O 1
ATOM 3392 N N . LEU A 1 424 ? -6.321 18.818 3.032 1.00 93.06 424 LEU A N 1
ATOM 3393 C CA . LEU A 1 424 ? -5.981 17.440 2.689 1.00 93.06 424 LEU A CA 1
ATOM 3394 C C . LEU A 1 424 ? -6.641 17.019 1.374 1.00 93.06 424 LEU A C 1
ATOM 3396 O O . LEU A 1 424 ? -7.754 17.427 1.058 1.00 93.06 424 LEU A O 1
ATOM 3400 N N . THR A 1 425 ? -5.943 16.160 0.638 1.00 92.31 425 THR A N 1
ATOM 3401 C CA . THR A 1 425 ? -6.422 15.540 -0.599 1.00 92.31 425 THR A CA 1
ATOM 3402 C C . THR A 1 425 ? -7.708 14.758 -0.389 1.00 92.31 425 THR A C 1
ATOM 3404 O O . THR A 1 425 ? -7.771 13.879 0.473 1.00 92.31 425 THR A O 1
ATOM 3407 N N . ALA A 1 426 ? -8.702 15.043 -1.226 1.00 95.06 426 ALA A N 1
ATOM 3408 C CA . ALA A 1 426 ? -9.923 14.261 -1.315 1.00 95.06 426 ALA A CA 1
ATOM 3409 C C . ALA A 1 426 ? -9.722 13.020 -2.197 1.00 95.06 426 ALA A C 1
ATOM 3411 O O . ALA A 1 426 ? -8.941 13.030 -3.149 1.00 95.06 426 ALA A O 1
ATOM 3412 N N . THR A 1 427 ? -10.457 11.952 -1.905 1.00 95.69 427 THR A N 1
ATOM 3413 C CA . THR A 1 427 ? -10.528 10.755 -2.734 1.00 95.69 427 THR A CA 1
ATOM 3414 C C . THR A 1 427 ? -11.840 10.651 -3.509 1.00 95.69 427 THR A C 1
ATOM 3416 O O . THR A 1 427 ? -12.910 10.947 -2.983 1.00 95.69 427 THR A O 1
ATOM 3419 N N . GLY A 1 428 ? -11.749 10.217 -4.769 1.00 94.50 428 GLY A N 1
ATOM 3420 C CA . GLY A 1 428 ? -12.888 9.976 -5.652 1.00 94.50 428 GLY A CA 1
ATOM 3421 C C . GLY A 1 428 ? -13.447 8.555 -5.611 1.00 94.50 428 GLY A C 1
ATOM 3422 O O . GLY A 1 428 ? -14.246 8.217 -6.484 1.00 94.50 428 GLY A O 1
ATOM 3423 N N . HIS A 1 429 ? -13.031 7.722 -4.656 1.00 96.44 429 HIS A N 1
ATOM 3424 C CA . HIS A 1 429 ? -13.454 6.324 -4.538 1.00 96.44 429 HIS A CA 1
ATOM 3425 C C . HIS A 1 429 ? -14.053 6.000 -3.154 1.00 96.44 429 HIS A C 1
ATOM 3427 O O . HIS A 1 429 ? -13.810 4.942 -2.563 1.00 96.44 429 HIS A O 1
ATOM 3433 N N . LEU A 1 430 ? -14.859 6.943 -2.644 1.00 98.44 430 LEU A N 1
ATOM 3434 C CA . LEU A 1 430 ? -15.695 6.781 -1.457 1.00 98.44 430 LEU A CA 1
ATOM 3435 C C . LEU A 1 430 ? -17.160 6.562 -1.834 1.00 98.44 430 LEU A C 1
ATOM 3437 O O . LEU A 1 430 ? -17.689 7.183 -2.760 1.00 98.44 430 LEU A O 1
ATOM 3441 N N . PHE A 1 431 ? -17.824 5.713 -1.056 1.00 98.75 431 PHE A N 1
ATOM 3442 C CA . PHE A 1 431 ? -19.247 5.430 -1.188 1.00 98.75 431 PHE A CA 1
ATOM 3443 C C . PHE A 1 431 ? -19.910 5.463 0.178 1.00 98.75 431 PHE A C 1
ATOM 3445 O O . PHE A 1 431 ? -19.309 5.050 1.168 1.00 98.75 431 PHE A O 1
ATOM 3452 N N . ARG A 1 432 ? -21.150 5.940 0.247 1.00 98.50 432 ARG A N 1
ATOM 3453 C CA . ARG A 1 432 ? -21.899 6.047 1.496 1.00 98.50 432 ARG A CA 1
ATOM 3454 C C . ARG A 1 432 ? -23.289 5.443 1.393 1.00 98.50 432 ARG A C 1
ATOM 3456 O O . ARG A 1 432 ? -23.924 5.450 0.343 1.00 98.50 432 ARG A O 1
ATOM 3463 N N . ALA A 1 433 ? -23.759 4.940 2.521 1.00 97.88 433 ALA A N 1
ATOM 3464 C CA . ALA A 1 433 ? -25.122 4.484 2.715 1.00 97.88 433 ALA A CA 1
ATOM 3465 C C . ALA A 1 433 ? -25.658 5.073 4.012 1.00 97.88 433 ALA A C 1
ATOM 3467 O O . ALA A 1 433 ? -24.919 5.179 4.994 1.00 97.88 433 ALA A O 1
ATOM 3468 N N . LEU A 1 434 ? -26.929 5.474 4.010 1.00 96.62 434 LEU A N 1
ATOM 3469 C CA . LEU A 1 434 ? -27.626 5.966 5.194 1.00 96.62 434 LEU A CA 1
ATOM 3470 C C . LEU A 1 434 ? -28.438 4.813 5.802 1.00 96.62 434 LEU A C 1
ATOM 3472 O O . LEU A 1 434 ? -29.492 4.482 5.257 1.00 96.62 434 LEU A O 1
ATOM 3476 N N . PRO A 1 435 ? -27.985 4.192 6.905 1.00 93.00 435 PRO A N 1
ATOM 3477 C CA . PRO A 1 435 ? -28.736 3.125 7.559 1.00 93.00 435 PRO A CA 1
ATOM 3478 C C . PRO A 1 435 ? -30.034 3.661 8.162 1.00 93.00 435 PRO A C 1
ATOM 3480 O O . PRO A 1 435 ? -30.086 4.816 8.607 1.00 93.00 435 PRO A O 1
ATOM 3483 N N . SER A 1 436 ? -31.057 2.812 8.270 1.00 91.12 436 SER A N 1
ATOM 3484 C CA . SER A 1 436 ? -32.232 3.152 9.076 1.00 91.12 436 SER A CA 1
ATOM 3485 C C . SER A 1 436 ? -31.865 3.272 10.563 1.00 91.12 436 SER A C 1
ATOM 3487 O O . SER A 1 436 ? -30.828 2.793 11.028 1.00 91.12 436 SER A O 1
ATOM 3489 N N . SER A 1 437 ? -32.719 3.938 11.342 1.00 81.00 437 SER A N 1
ATOM 3490 C CA . SER A 1 437 ? -32.487 4.153 12.777 1.00 81.00 437 SER A CA 1
ATOM 3491 C C . SER A 1 437 ? -32.429 2.863 13.604 1.00 81.00 437 SER A C 1
ATOM 3493 O O . SER A 1 437 ? -31.859 2.869 14.690 1.00 81.00 437 SER A O 1
ATOM 3495 N N . ASP A 1 438 ? -33.042 1.789 13.112 1.00 81.12 438 ASP A N 1
ATOM 3496 C CA . ASP A 1 438 ? -33.131 0.466 13.735 1.00 81.12 438 ASP A CA 1
ATOM 3497 C C . ASP A 1 438 ? -32.139 -0.559 13.159 1.00 81.12 438 ASP A C 1
ATOM 3499 O O . ASP A 1 438 ? -32.119 -1.701 13.623 1.00 81.12 438 ASP A O 1
ATOM 3503 N N . ALA A 1 439 ? -31.302 -0.157 12.193 1.00 87.38 439 ALA A N 1
ATOM 3504 C CA . ALA A 1 439 ? -30.288 -1.018 11.595 1.00 87.38 439 ALA A CA 1
ATOM 3505 C C . ALA A 1 439 ? -29.338 -1.578 12.665 1.00 87.38 439 ALA A C 1
ATOM 3507 O O . ALA A 1 439 ? -28.817 -0.830 13.500 1.00 87.38 439 ALA A O 1
ATOM 3508 N N . LYS A 1 440 ? -29.068 -2.888 12.623 1.00 85.75 440 LYS A N 1
ATOM 3509 C CA . LYS A 1 440 ? -28.118 -3.535 13.551 1.00 85.75 440 LYS A CA 1
ATOM 3510 C C . LYS A 1 440 ? -26.759 -3.748 12.907 1.00 85.75 440 LYS A C 1
ATOM 3512 O O . LYS A 1 440 ? -25.731 -3.596 13.566 1.00 85.75 440 LYS A O 1
ATOM 3517 N N . SER A 1 441 ? -26.746 -4.064 11.620 1.00 91.06 441 SER A N 1
ATOM 3518 C CA . SER A 1 441 ? -25.560 -4.413 10.848 1.00 91.06 441 SER A CA 1
ATOM 3519 C C . SER A 1 441 ? -25.685 -3.949 9.403 1.00 91.06 441 SER A C 1
ATOM 3521 O O . SER A 1 441 ? -26.744 -4.084 8.792 1.00 91.06 441 SER A O 1
ATOM 3523 N N . ILE A 1 442 ? -24.587 -3.437 8.853 1.00 96.56 442 ILE A N 1
ATOM 3524 C CA . ILE A 1 442 ? -24.443 -3.116 7.435 1.00 96.56 442 ILE A CA 1
ATOM 3525 C C . ILE A 1 442 ? -23.324 -3.964 6.855 1.00 96.56 442 ILE A C 1
ATOM 3527 O O . ILE A 1 442 ? -22.209 -3.936 7.368 1.00 96.56 442 ILE A O 1
ATOM 3531 N N . THR A 1 443 ? -23.610 -4.688 5.779 1.00 98.25 443 THR A N 1
ATOM 3532 C CA . THR A 1 443 ? -22.596 -5.379 4.976 1.00 98.25 443 THR A CA 1
ATOM 3533 C C . THR A 1 443 ? -22.418 -4.630 3.675 1.00 98.25 443 THR A C 1
ATOM 3535 O O . THR A 1 443 ? -23.386 -4.433 2.953 1.00 98.25 443 THR A O 1
ATOM 3538 N N . VAL A 1 444 ? -21.195 -4.213 3.380 1.00 98.62 444 VAL A N 1
ATOM 3539 C CA . VAL A 1 444 ? -20.836 -3.655 2.076 1.00 98.62 444 VAL A CA 1
ATOM 3540 C C . VAL A 1 444 ? -20.288 -4.779 1.209 1.00 98.62 444 VAL A C 1
ATOM 3542 O O . VAL A 1 444 ? -19.504 -5.593 1.696 1.00 98.62 444 VAL A O 1
ATOM 3545 N N . VAL A 1 445 ? -20.695 -4.807 -0.058 1.00 98.62 445 VAL A N 1
ATOM 3546 C CA . VAL A 1 445 ? -20.250 -5.756 -1.080 1.00 98.62 445 VAL A CA 1
ATOM 3547 C C . VAL A 1 445 ? -19.632 -4.967 -2.227 1.00 98.62 445 VAL A C 1
ATOM 3549 O O . VAL A 1 445 ? -20.327 -4.279 -2.975 1.00 98.62 445 VAL A O 1
ATOM 3552 N N . PHE A 1 446 ? -18.319 -5.073 -2.380 1.00 98.69 446 PHE A N 1
ATOM 3553 C CA . PHE A 1 446 ? -17.600 -4.557 -3.536 1.00 98.69 446 PHE A CA 1
ATOM 3554 C C . PHE A 1 446 ? -17.452 -5.670 -4.574 1.00 98.69 446 PHE A C 1
ATOM 3556 O O . PHE A 1 446 ? -16.859 -6.707 -4.289 1.00 98.69 446 PHE A O 1
ATOM 3563 N N . THR A 1 447 ? -17.977 -5.448 -5.779 1.00 98.56 447 THR A N 1
ATOM 3564 C CA . THR A 1 447 ? -17.717 -6.295 -6.947 1.00 98.56 447 THR A CA 1
ATOM 3565 C C . THR A 1 447 ? -16.746 -5.571 -7.871 1.00 98.56 447 THR A C 1
ATOM 3567 O O . THR A 1 447 ? -17.084 -4.510 -8.407 1.00 98.56 447 THR A O 1
ATOM 3570 N N . ASN A 1 448 ? -15.550 -6.126 -8.060 1.00 97.62 448 ASN A N 1
ATOM 3571 C CA . ASN A 1 448 ? -14.568 -5.542 -8.972 1.00 97.62 448 ASN A CA 1
ATOM 3572 C C . ASN A 1 448 ? -14.968 -5.756 -10.443 1.00 97.62 448 ASN A C 1
ATOM 3574 O O . ASN A 1 448 ? -15.902 -6.500 -10.762 1.00 97.62 448 ASN A O 1
ATOM 3578 N N . ARG A 1 449 ? -14.221 -5.145 -11.366 1.00 96.12 449 ARG A N 1
ATOM 3579 C CA . ARG A 1 449 ? -14.467 -5.266 -12.813 1.00 96.12 449 ARG A CA 1
ATOM 3580 C C . ARG A 1 449 ? -14.403 -6.696 -13.367 1.00 96.12 449 ARG A C 1
ATOM 3582 O O . ARG A 1 449 ? -14.878 -6.942 -14.472 1.00 96.12 449 ARG A O 1
ATOM 3589 N N . PHE A 1 450 ? -13.815 -7.637 -12.629 1.00 97.12 450 PHE A N 1
ATOM 3590 C CA . PHE A 1 450 ? -13.710 -9.048 -13.014 1.00 97.12 450 PHE A CA 1
ATOM 3591 C C . PHE A 1 450 ? -14.854 -9.902 -12.451 1.00 97.12 450 PHE A C 1
ATOM 3593 O O . PHE A 1 450 ? -14.883 -11.111 -12.686 1.00 97.12 450 PHE A O 1
ATOM 3600 N N . GLY A 1 451 ? -15.796 -9.291 -11.722 1.00 97.62 451 GLY A N 1
ATOM 3601 C CA . GLY A 1 451 ? -16.923 -9.972 -11.087 1.00 97.62 451 GLY A CA 1
ATOM 3602 C C . GLY A 1 451 ? -16.585 -10.634 -9.748 1.00 97.62 451 GLY A C 1
ATOM 3603 O O . GLY A 1 451 ? -17.406 -11.386 -9.220 1.00 97.62 451 GLY A O 1
ATOM 3604 N N . GLU A 1 452 ? -15.398 -10.383 -9.195 1.00 97.88 452 GLU A N 1
ATOM 3605 C CA . GLU A 1 452 ? -14.976 -10.914 -7.896 1.00 97.88 452 GLU A CA 1
ATOM 3606 C C . GLU A 1 452 ? -15.563 -10.052 -6.777 1.00 97.88 452 GLU A C 1
ATOM 3608 O O . GLU A 1 452 ? -15.613 -8.826 -6.893 1.00 97.88 452 GLU A O 1
ATOM 3613 N N . LYS A 1 453 ? -16.032 -10.701 -5.706 1.00 97.94 453 LYS A N 1
ATOM 3614 C CA . LYS A 1 453 ? -16.763 -10.054 -4.614 1.00 97.94 453 LYS A CA 1
ATOM 3615 C C . LYS A 1 453 ? -15.943 -10.016 -3.335 1.00 97.94 453 LYS A C 1
ATOM 3617 O O . LYS A 1 453 ? -15.401 -11.036 -2.915 1.00 97.94 453 LYS A O 1
ATOM 3622 N N . TYR A 1 454 ? -15.946 -8.856 -2.692 1.00 98.12 454 TYR A N 1
ATOM 3623 C CA . TYR A 1 454 ? -15.327 -8.602 -1.400 1.00 98.12 454 TYR A CA 1
ATOM 3624 C C . TYR A 1 454 ? -16.388 -8.045 -0.461 1.00 98.12 454 TYR A C 1
ATOM 3626 O O . TYR A 1 454 ? -17.114 -7.121 -0.825 1.00 98.12 454 TYR A O 1
ATOM 3634 N N . GLU A 1 455 ? -16.478 -8.596 0.745 1.00 97.50 455 GLU A N 1
ATOM 3635 C CA . GLU A 1 455 ? -17.522 -8.243 1.705 1.00 97.50 455 GLU A CA 1
ATOM 3636 C C . GLU A 1 455 ? -16.913 -7.796 3.031 1.00 97.50 455 GLU A C 1
ATOM 3638 O O . GLU A 1 455 ? -15.942 -8.380 3.516 1.00 97.50 455 GLU A O 1
ATOM 3643 N N . GLN A 1 456 ? -17.490 -6.758 3.635 1.00 97.06 456 GLN A N 1
ATOM 3644 C CA . GLN A 1 456 ? -17.128 -6.327 4.981 1.00 97.06 456 GLN A CA 1
ATOM 3645 C C . GLN A 1 456 ? -18.373 -5.841 5.721 1.00 97.06 456 GLN A C 1
ATOM 3647 O O . GLN A 1 456 ? -19.100 -4.966 5.247 1.00 97.06 456 GLN A O 1
ATOM 3652 N N . THR A 1 457 ? -18.593 -6.393 6.912 1.00 94.31 457 THR A N 1
ATOM 3653 C CA . THR A 1 457 ? -19.725 -6.054 7.777 1.00 94.31 457 THR A CA 1
ATOM 3654 C C . THR A 1 457 ? -19.291 -5.138 8.916 1.00 94.31 457 THR A C 1
ATOM 3656 O O . THR A 1 457 ? -18.259 -5.356 9.552 1.00 94.31 457 THR A O 1
ATOM 3659 N N . VAL A 1 458 ? -20.104 -4.125 9.207 1.00 89.31 458 VAL A N 1
ATOM 3660 C CA . VAL A 1 458 ? -20.005 -3.273 10.395 1.00 89.31 458 VAL A CA 1
ATOM 3661 C C . VAL A 1 458 ? -21.303 -3.342 11.190 1.00 89.31 458 VAL A C 1
ATOM 3663 O O . VAL A 1 458 ? -22.394 -3.327 10.625 1.00 89.31 458 VAL A O 1
ATOM 3666 N N . LEU A 1 459 ? -21.199 -3.399 12.514 1.00 83.62 459 LEU A N 1
ATOM 3667 C CA . LEU A 1 459 ? -22.356 -3.289 13.399 1.00 83.62 459 LEU A CA 1
ATOM 3668 C C . LEU A 1 459 ? -22.697 -1.803 13.596 1.00 83.62 459 LEU A C 1
ATOM 3670 O O . LEU A 1 459 ? -21.820 -0.999 13.909 1.00 83.62 459 LEU A O 1
ATOM 3674 N N . ILE A 1 460 ? -23.961 -1.436 13.375 1.00 74.38 460 ILE A N 1
ATOM 3675 C CA . ILE A 1 460 ? -24.508 -0.085 13.600 1.00 74.38 460 ILE A CA 1
ATOM 3676 C C . ILE A 1 460 ? -24.915 0.081 15.058 1.00 74.38 460 ILE A C 1
ATOM 3678 O O . ILE A 1 460 ? -24.706 1.135 15.657 1.00 74.38 460 ILE A O 1
ATOM 3682 N N . SER A 1 461 ? -25.469 -0.980 15.641 1.00 58.38 461 SER A N 1
ATOM 3683 C CA . SER A 1 461 ? -25.766 -1.038 17.059 1.00 58.38 461 SER A CA 1
ATOM 3684 C C . SER A 1 461 ? -24.567 -1.634 17.791 1.00 58.38 461 SER A C 1
ATOM 3686 O O . SER A 1 461 ? -24.532 -2.839 18.035 1.00 58.38 461 SER A O 1
ATOM 3688 N N . ASN A 1 462 ? -23.617 -0.803 18.219 1.00 54.03 462 ASN A N 1
ATOM 3689 C CA . ASN A 1 462 ? -23.110 -1.069 19.560 1.00 54.03 462 ASN A CA 1
ATOM 3690 C C . ASN A 1 462 ? -24.264 -0.665 20.483 1.00 54.03 462 ASN A C 1
ATOM 3692 O O . ASN A 1 462 ? -24.635 0.514 20.472 1.00 54.03 462 ASN A O 1
ATOM 3696 N N . PRO A 1 463 ? -24.929 -1.595 21.198 1.00 50.50 463 PRO A N 1
ATOM 3697 C CA . PRO A 1 463 ? -25.875 -1.176 22.218 1.00 50.50 463 PRO A CA 1
ATOM 3698 C C . PRO A 1 463 ? -25.113 -0.210 23.118 1.00 50.50 463 PRO A C 1
ATOM 3700 O O . PRO A 1 463 ? -24.048 -0.579 23.608 1.00 50.50 463 PRO A O 1
ATOM 3703 N N . LYS A 1 464 ? -25.608 1.028 23.264 1.00 59.06 464 LYS A N 1
ATOM 3704 C CA . LYS A 1 464 ? -25.038 1.990 24.210 1.00 59.06 464 LYS A CA 1
ATOM 3705 C C . LYS A 1 464 ? -24.819 1.244 25.516 1.00 59.06 464 LYS A C 1
ATOM 3707 O O . LYS A 1 464 ? -25.783 0.815 26.158 1.00 59.06 464 LYS A O 1
ATOM 3712 N N . VAL A 1 465 ? -23.559 1.026 25.860 1.00 72.75 465 VAL A N 1
ATOM 3713 C CA . VAL A 1 465 ? -23.236 0.354 27.102 1.00 72.75 465 VAL A CA 1
ATOM 3714 C C . VAL A 1 465 ? -23.549 1.368 28.182 1.00 72.75 465 VAL A C 1
ATOM 3716 O O . VAL A 1 465 ? -23.022 2.478 28.175 1.00 72.75 465 VAL A O 1
ATOM 3719 N N . LYS A 1 466 ? -24.459 1.020 29.091 1.00 87.44 466 LYS A N 1
ATOM 3720 C CA . LYS A 1 466 ? -24.703 1.864 30.254 1.00 87.44 466 LYS A CA 1
ATOM 3721 C C . LYS A 1 466 ? -23.467 1.783 31.146 1.00 87.44 466 LYS A C 1
ATOM 3723 O O . LYS A 1 466 ? -23.337 0.826 31.909 1.00 87.44 466 LYS A O 1
ATOM 3728 N N . THR A 1 467 ? -22.580 2.766 31.021 1.00 94.50 467 THR A N 1
ATOM 3729 C CA . THR A 1 467 ? -21.367 2.859 31.830 1.00 94.50 467 THR A CA 1
ATOM 3730 C C . THR A 1 467 ? -21.728 2.902 33.310 1.00 94.50 467 THR A C 1
ATOM 3732 O O . THR A 1 467 ? -22.582 3.680 33.741 1.00 94.50 467 THR A O 1
ATOM 3735 N N . GLN A 1 468 ? -21.081 2.039 34.082 1.00 97.19 468 GLN A N 1
ATOM 3736 C CA . GLN A 1 468 ? -21.271 1.891 35.516 1.00 97.19 468 GLN A CA 1
ATOM 3737 C C . GLN A 1 468 ? -20.031 2.370 36.274 1.00 97.19 468 GLN A C 1
ATOM 3739 O O . GLN A 1 468 ? -18.910 2.283 35.781 1.00 97.19 468 GLN A O 1
ATOM 3744 N N . ILE A 1 469 ? -20.221 2.897 37.480 1.00 98.31 469 ILE A N 1
ATOM 3745 C CA . ILE A 1 469 ? -19.134 3.540 38.225 1.00 98.31 469 ILE A CA 1
ATOM 3746 C C . ILE A 1 469 ? -18.562 2.615 39.297 1.00 98.31 469 ILE A C 1
ATOM 3748 O O . ILE A 1 469 ? -19.306 1.958 40.029 1.00 98.31 469 ILE A O 1
ATOM 3752 N N . ILE A 1 470 ? -17.235 2.602 39.409 1.00 98.75 470 ILE A N 1
ATOM 3753 C CA . ILE A 1 470 ? -16.481 1.925 40.464 1.00 98.75 470 ILE A CA 1
ATOM 3754 C C . ILE A 1 470 ? -15.760 2.986 41.306 1.00 98.75 470 ILE A C 1
ATOM 3756 O O . ILE A 1 470 ? -15.024 3.828 40.786 1.00 98.75 470 ILE A O 1
ATOM 3760 N N . ALA A 1 471 ? -15.971 2.955 42.622 1.00 98.56 471 ALA A N 1
ATOM 3761 C CA . ALA A 1 471 ? -15.278 3.826 43.566 1.00 98.56 471 ALA A CA 1
ATOM 3762 C C . ALA A 1 471 ? -13.864 3.291 43.841 1.00 98.56 471 ALA A C 1
ATOM 3764 O O . ALA A 1 471 ? -13.712 2.267 44.506 1.00 98.56 471 ALA A O 1
ATOM 3765 N N . HIS A 1 472 ? -12.844 3.980 43.331 1.00 98.62 472 HIS A N 1
ATOM 3766 C CA . HIS A 1 472 ? -11.433 3.621 43.501 1.00 98.62 472 HIS A CA 1
ATOM 3767 C C . HIS A 1 472 ? -11.021 3.708 44.975 1.00 98.62 472 HIS A C 1
ATOM 3769 O O . HIS A 1 472 ? -11.069 4.796 45.549 1.00 98.62 472 HIS A O 1
ATOM 3775 N N . ARG A 1 473 ? -10.589 2.592 45.574 1.00 98.44 473 ARG A N 1
ATOM 3776 C CA . ARG A 1 473 ? -10.248 2.444 47.003 1.00 98.44 473 ARG A CA 1
ATOM 3777 C C . ARG A 1 473 ? -11.413 2.781 47.937 1.00 98.44 473 ARG A C 1
ATOM 3779 O O . ARG A 1 473 ? -11.201 3.343 49.017 1.00 98.44 473 ARG A O 1
ATOM 3786 N N . GLY A 1 474 ? -12.635 2.496 47.485 1.00 98.25 474 GLY A N 1
ATOM 3787 C CA . GLY A 1 474 ? -13.892 2.945 48.083 1.00 98.25 474 GLY A CA 1
ATOM 3788 C C . GLY A 1 474 ? -14.153 4.442 47.913 1.00 98.25 474 GLY A C 1
ATOM 3789 O O . GLY A 1 474 ? -13.368 5.181 47.324 1.00 98.25 474 GLY A O 1
ATOM 3790 N N . TYR A 1 475 ? -15.283 4.939 48.426 1.00 98.12 475 TYR A N 1
ATOM 3791 C CA . TYR A 1 475 ? -15.568 6.376 48.368 1.00 98.12 475 TYR A CA 1
ATOM 3792 C C . TYR A 1 475 ? -14.825 7.100 49.499 1.00 98.12 475 TYR A C 1
ATOM 3794 O O . TYR A 1 475 ? -15.361 7.368 50.582 1.00 98.12 475 TYR A O 1
ATOM 3802 N N . TRP A 1 476 ? -13.536 7.345 49.265 1.00 97.69 476 TRP A N 1
ATOM 3803 C CA . TRP A 1 476 ? -12.611 7.868 50.268 1.00 97.69 476 TRP A CA 1
ATOM 3804 C C . TRP A 1 476 ? -12.522 9.395 50.303 1.00 97.69 476 TRP A C 1
ATOM 3806 O O . TRP A 1 476 ? -12.272 9.954 51.370 1.00 97.69 476 TRP A O 1
ATOM 3816 N N . ASP A 1 477 ? -12.751 10.077 49.178 1.00 95.44 477 ASP A N 1
ATOM 3817 C CA . ASP A 1 477 ? -12.666 11.541 49.085 1.00 95.44 477 ASP A CA 1
ATOM 3818 C C . ASP A 1 477 ? -13.950 12.213 49.607 1.00 95.44 477 ASP A C 1
ATOM 3820 O O . ASP A 1 477 ? -14.722 12.849 48.892 1.00 95.44 477 ASP A O 1
ATOM 3824 N N . THR A 1 478 ? -14.258 11.961 50.882 1.00 95.38 478 THR A N 1
ATOM 3825 C CA . THR A 1 478 ? -15.453 12.469 51.565 1.00 95.38 478 THR A CA 1
ATOM 3826 C C . THR A 1 478 ? -15.299 12.388 53.084 1.00 95.38 478 THR A C 1
ATOM 3828 O O . THR A 1 478 ? -14.740 11.439 53.637 1.00 95.38 478 THR A O 1
ATOM 3831 N N . LYS A 1 479 ? -15.850 13.375 53.800 1.00 95.31 479 LYS A N 1
ATOM 3832 C CA . LYS A 1 479 ? -15.653 13.615 55.244 1.00 95.31 479 LYS A CA 1
ATOM 3833 C C . LYS A 1 479 ? -15.794 12.362 56.121 1.00 95.31 479 LYS A C 1
ATOM 3835 O O . LYS A 1 479 ? -16.885 11.809 56.215 1.00 95.31 479 LYS A O 1
ATOM 3840 N N . GLY A 1 480 ? -14.739 11.966 56.833 1.00 95.62 480 GLY A N 1
ATOM 3841 C CA . GLY A 1 480 ? -14.751 10.801 57.738 1.00 95.62 480 GLY A CA 1
ATOM 3842 C C . GLY A 1 480 ? -14.468 9.456 57.058 1.00 95.62 480 GLY A C 1
ATOM 3843 O O . GLY A 1 480 ? -14.702 8.409 57.650 1.00 95.62 480 GLY A O 1
ATOM 3844 N N . SER A 1 481 ? -13.987 9.477 55.816 1.00 97.88 481 SER A N 1
ATOM 3845 C CA . SER A 1 481 ? -13.541 8.300 55.066 1.00 97.88 481 SER A CA 1
ATOM 3846 C C . SER A 1 481 ? -12.020 8.309 54.883 1.00 97.88 481 SER A C 1
ATOM 3848 O O . SER A 1 481 ? -11.378 9.340 55.098 1.00 97.88 481 SER A O 1
ATOM 3850 N N . ALA A 1 482 ? -11.447 7.179 54.479 1.00 97.81 482 ALA A N 1
ATOM 3851 C CA . ALA A 1 482 ? -10.050 7.057 54.068 1.00 97.81 482 ALA A CA 1
ATOM 3852 C C . ALA A 1 482 ? -9.916 5.977 52.985 1.00 97.81 482 ALA A C 1
ATOM 3854 O O . ALA A 1 482 ? -10.768 5.103 52.881 1.00 97.81 482 ALA A O 1
ATOM 3855 N N . GLN A 1 483 ? -8.867 6.039 52.161 1.00 98.00 483 GLN A N 1
ATOM 3856 C CA . GLN A 1 483 ? -8.632 5.030 51.117 1.00 98.00 483 GLN A CA 1
ATOM 3857 C C . GLN A 1 483 ? -8.562 3.634 51.735 1.00 98.00 483 GLN A C 1
ATOM 3859 O O . GLN A 1 483 ? -7.903 3.470 52.762 1.00 98.00 483 GLN A O 1
ATOM 3864 N N . ASN A 1 484 ? -9.207 2.649 51.101 1.00 98.19 484 ASN A N 1
ATOM 3865 C CA . ASN A 1 484 ? -9.194 1.250 51.539 1.00 98.19 484 ASN A CA 1
ATOM 3866 C C . ASN A 1 484 ? -9.714 1.028 52.980 1.00 98.19 484 ASN A C 1
ATOM 3868 O O . ASN A 1 484 ? -9.399 0.022 53.611 1.00 98.19 484 ASN A O 1
ATOM 3872 N N . SER A 1 485 ? -10.539 1.941 53.510 1.00 98.31 485 SER A N 1
ATOM 3873 C CA . SER A 1 485 ? -11.142 1.818 54.847 1.00 98.31 485 SER A CA 1
ATOM 3874 C C . SER A 1 485 ? -12.540 1.188 54.807 1.00 98.31 485 SER A C 1
ATOM 3876 O O . SER A 1 485 ? -13.213 1.217 53.769 1.00 98.31 485 SER A O 1
ATOM 3878 N N . ILE A 1 486 ? -13.028 0.682 55.943 1.00 98.56 486 ILE A N 1
ATOM 3879 C CA . ILE A 1 486 ? -14.404 0.173 56.076 1.00 98.56 486 ILE A CA 1
ATOM 3880 C C . ILE A 1 486 ? -15.410 1.300 55.818 1.00 98.56 486 ILE A C 1
ATOM 3882 O O . ILE A 1 486 ? -16.423 1.091 55.145 1.00 98.56 486 ILE A O 1
ATOM 3886 N N . ALA A 1 487 ? -15.126 2.522 56.290 1.00 98.44 487 ALA A N 1
ATOM 3887 C CA . ALA A 1 487 ? -15.960 3.682 55.979 1.00 98.44 487 ALA A CA 1
ATOM 3888 C C . ALA A 1 487 ? -16.029 3.977 54.472 1.00 98.44 487 ALA A C 1
ATOM 3890 O O . ALA A 1 487 ? -17.101 4.336 53.986 1.00 98.44 487 ALA A O 1
ATOM 3891 N N . SER A 1 488 ? -14.939 3.802 53.717 1.00 98.56 488 SER A N 1
ATOM 3892 C CA . SER A 1 488 ? -14.957 4.032 52.264 1.00 98.56 488 SER A CA 1
ATOM 3893 C C . SER A 1 488 ? -15.823 3.026 51.507 1.00 98.56 488 SER A C 1
ATOM 3895 O O . SER A 1 488 ? -16.540 3.431 50.589 1.00 98.56 488 SER A O 1
ATOM 3897 N N . LEU A 1 489 ? -15.843 1.761 51.943 1.00 98.69 489 LEU A N 1
ATOM 3898 C CA . LEU A 1 489 ? -16.745 0.737 51.411 1.00 98.69 489 LEU A CA 1
ATOM 3899 C C . LEU A 1 489 ? -18.208 1.087 51.696 1.00 98.69 489 LEU A C 1
ATOM 3901 O O . LEU A 1 489 ? -19.025 1.115 50.776 1.00 98.69 489 LEU A O 1
ATOM 3905 N N . ARG A 1 490 ? -18.532 1.419 52.956 1.00 98.50 490 ARG A N 1
ATOM 3906 C CA . ARG A 1 490 ? -19.888 1.837 53.360 1.00 98.50 490 ARG A CA 1
ATOM 3907 C C . ARG A 1 490 ? -20.381 3.007 52.522 1.00 98.50 490 ARG A C 1
ATOM 3909 O O . ARG A 1 490 ? -21.478 2.975 51.981 1.00 98.50 490 ARG A O 1
ATOM 3916 N N . LYS A 1 491 ? -19.534 4.019 52.351 1.00 98.31 491 LYS A N 1
ATOM 3917 C CA . LYS A 1 491 ? -19.883 5.206 51.575 1.00 98.31 491 LYS A CA 1
ATOM 3918 C C . LYS A 1 491 ? -20.016 4.939 50.082 1.00 98.31 491 LYS A C 1
ATOM 3920 O O . LYS A 1 491 ? -20.838 5.587 49.439 1.00 98.31 491 LYS A O 1
ATOM 3925 N N . ALA A 1 492 ? -19.235 4.016 49.522 1.00 98.31 492 ALA A N 1
ATOM 3926 C CA . ALA A 1 492 ? -19.431 3.577 48.144 1.00 98.31 492 ALA A CA 1
ATOM 3927 C C . ALA A 1 492 ? -20.791 2.871 47.988 1.00 98.31 492 ALA A C 1
ATOM 3929 O O . ALA A 1 492 ? -21.525 3.162 47.043 1.00 98.31 492 ALA A O 1
ATOM 3930 N N . ALA A 1 493 ? -21.171 2.021 48.949 1.00 97.69 493 ALA A N 1
ATOM 3931 C CA . ALA A 1 493 ? -22.485 1.380 48.974 1.00 97.69 493 ALA A CA 1
ATOM 3932 C C . ALA A 1 493 ? -23.628 2.407 49.098 1.00 97.69 493 ALA A C 1
ATOM 3934 O O . ALA A 1 493 ? -24.586 2.359 48.323 1.00 97.69 493 ALA A O 1
ATOM 3935 N N . ASP A 1 494 ? -23.492 3.394 49.990 1.00 97.00 494 ASP A N 1
ATOM 3936 C CA . ASP A 1 494 ? -24.460 4.488 50.164 1.00 97.00 494 ASP A CA 1
ATOM 3937 C C . ASP A 1 494 ? -24.604 5.353 48.901 1.00 97.00 494 ASP A C 1
ATOM 3939 O O . ASP A 1 494 ? -25.697 5.837 48.591 1.00 97.00 494 ASP A O 1
ATOM 3943 N N . ALA A 1 495 ? -23.514 5.524 48.142 1.00 96.25 495 ALA A N 1
ATOM 3944 C CA . ALA A 1 495 ? -23.511 6.225 46.860 1.00 96.25 495 ALA A CA 1
ATOM 3945 C C . ALA A 1 495 ? -24.231 5.450 45.739 1.00 96.25 495 ALA A C 1
ATOM 3947 O O . ALA A 1 495 ? -24.517 6.035 44.693 1.00 96.25 495 ALA A O 1
ATOM 3948 N N . LYS A 1 496 ? -24.566 4.167 45.958 1.00 96.12 496 LYS A N 1
ATOM 3949 C CA . LYS A 1 496 ? -25.266 3.283 45.007 1.00 96.12 496 LYS A CA 1
ATOM 3950 C C . LYS A 1 496 ? -24.568 3.173 43.647 1.00 96.12 496 LYS A C 1
ATOM 3952 O O . LYS A 1 496 ? -25.237 3.064 42.618 1.00 96.12 496 LYS A O 1
ATOM 3957 N N . VAL A 1 497 ? -23.239 3.223 43.655 1.00 97.38 497 VAL A N 1
ATOM 3958 C CA . VAL A 1 497 ? -22.421 2.904 42.479 1.00 97.38 497 VAL A CA 1
ATOM 3959 C C . VAL A 1 497 ? -22.325 1.386 42.292 1.00 97.38 497 VAL A C 1
ATOM 3961 O O . VAL A 1 497 ? -22.718 0.623 43.174 1.00 97.38 497 VAL A O 1
ATOM 3964 N N . TYR A 1 498 ? -21.831 0.935 41.137 1.00 98.00 498 TYR A N 1
ATOM 3965 C CA . TYR A 1 498 ? -21.760 -0.494 40.815 1.00 98.00 498 TYR A CA 1
ATOM 3966 C C . TYR A 1 498 ? -20.807 -1.252 41.734 1.00 98.00 498 TYR A C 1
ATOM 3968 O O . TYR A 1 498 ? -21.152 -2.321 42.242 1.00 98.00 498 TYR A O 1
ATOM 3976 N N . GLY A 1 499 ? -19.616 -0.692 41.953 1.00 98.25 499 GLY A N 1
ATOM 3977 C CA . GLY A 1 499 ? -18.567 -1.365 42.704 1.00 98.25 499 GLY A CA 1
ATOM 3978 C C . GLY A 1 499 ? -17.743 -0.444 43.591 1.00 98.25 499 GLY A C 1
ATOM 3979 O O . GLY A 1 499 ? -17.653 0.762 43.367 1.00 98.25 499 GLY A O 1
ATOM 3980 N N . SER A 1 500 ? -17.114 -1.045 44.593 1.00 98.69 500 SER A N 1
ATOM 3981 C CA . SER A 1 500 ? -16.038 -0.456 45.384 1.00 98.69 500 SER A CA 1
ATOM 3982 C C . SER A 1 500 ? -14.772 -1.242 45.084 1.00 98.69 500 SER A C 1
ATOM 3984 O O . SER A 1 500 ? -14.771 -2.462 45.225 1.00 98.69 500 SER A O 1
ATOM 3986 N N . GLU A 1 501 ? -13.716 -0.568 44.656 1.00 98.75 501 GLU A N 1
ATOM 3987 C CA . GLU A 1 501 ? -12.409 -1.190 44.461 1.00 98.75 501 GLU A CA 1
ATOM 3988 C C . GLU A 1 501 ? -11.617 -1.186 45.774 1.00 98.75 501 GLU A C 1
ATOM 3990 O O . GLU A 1 501 ? -11.782 -0.273 46.591 1.00 98.75 501 GLU A O 1
ATOM 3995 N N . CYS A 1 502 ? -10.824 -2.234 46.007 1.00 98.50 502 CYS A N 1
ATOM 3996 C CA . CYS A 1 502 ? -9.867 -2.285 47.106 1.00 98.50 502 CYS A CA 1
ATOM 3997 C C . CYS A 1 502 ? -8.618 -3.106 46.769 1.00 98.50 502 CYS A C 1
ATOM 3999 O O . CYS A 1 502 ? -8.688 -4.109 46.059 1.00 98.50 502 CYS A O 1
ATOM 4001 N N . ASP A 1 503 ? -7.512 -2.772 47.424 1.00 98.75 503 ASP A N 1
ATOM 4002 C CA . ASP A 1 503 ? -6.206 -3.396 47.220 1.00 98.75 503 ASP A CA 1
ATOM 4003 C C . ASP A 1 503 ? -5.843 -4.367 48.351 1.00 98.75 503 ASP A C 1
ATOM 4005 O O . ASP A 1 503 ? -5.958 -4.003 49.523 1.00 98.75 503 ASP A O 1
ATOM 4009 N N . VAL A 1 504 ? -5.319 -5.560 48.042 1.00 98.75 504 VAL A N 1
ATOM 4010 C CA . VAL A 1 504 ? -4.856 -6.515 49.067 1.00 98.75 504 VAL A CA 1
ATOM 4011 C C . VAL A 1 504 ? -3.361 -6.829 49.001 1.00 98.75 504 VAL A C 1
ATOM 4013 O O . VAL A 1 504 ? -2.801 -7.069 47.931 1.00 98.75 504 VAL A O 1
ATOM 4016 N N . HIS A 1 505 ? -2.738 -6.917 50.179 1.00 98.62 505 HIS A N 1
ATOM 4017 C CA . HIS A 1 505 ? -1.366 -7.405 50.394 1.00 98.62 505 HIS A CA 1
ATOM 4018 C C . HIS A 1 505 ? -1.330 -8.482 51.474 1.00 98.62 505 HIS A C 1
ATOM 4020 O O . HIS A 1 505 ? -2.272 -8.623 52.256 1.00 98.62 505 HIS A O 1
ATOM 4026 N N . ILE A 1 506 ? -0.218 -9.217 51.553 1.00 98.19 506 ILE A N 1
ATOM 4027 C CA . ILE A 1 506 ? 0.025 -10.212 52.600 1.00 98.19 506 ILE A CA 1
ATOM 4028 C C . ILE A 1 506 ? 1.179 -9.783 53.512 1.00 98.19 506 ILE A C 1
ATOM 4030 O O . ILE A 1 506 ? 2.219 -9.332 53.043 1.00 98.19 506 ILE A O 1
ATOM 4034 N N . THR A 1 507 ? 0.988 -9.927 54.820 1.00 98.06 507 THR A N 1
ATOM 4035 C CA . THR A 1 507 ? 1.995 -9.623 55.846 1.00 98.06 507 THR A CA 1
ATOM 4036 C C . THR A 1 507 ? 3.000 -10.766 56.028 1.00 98.06 507 THR A C 1
ATOM 4038 O O . THR A 1 507 ? 2.766 -11.893 55.570 1.00 98.06 507 THR A O 1
ATOM 4041 N N . ALA A 1 508 ? 4.085 -10.518 56.773 1.00 96.00 508 ALA A N 1
ATOM 4042 C CA . ALA A 1 508 ? 5.099 -11.530 57.095 1.00 96.00 508 ALA A CA 1
ATOM 4043 C C . ALA A 1 508 ? 4.518 -12.743 57.853 1.00 96.00 508 ALA A C 1
ATOM 4045 O O . ALA A 1 508 ? 4.918 -13.887 57.637 1.00 96.00 508 ALA A O 1
ATOM 4046 N N . ASP A 1 509 ? 3.520 -12.514 58.713 1.00 96.88 509 ASP A N 1
ATOM 4047 C CA . ASP A 1 509 ? 2.758 -13.546 59.431 1.00 96.88 509 ASP A CA 1
ATOM 4048 C C . ASP A 1 509 ? 1.541 -14.072 58.643 1.00 96.88 509 ASP A C 1
ATOM 4050 O O . ASP A 1 509 ? 0.677 -14.764 59.183 1.00 96.88 509 ASP A O 1
ATOM 4054 N N . SER A 1 510 ? 1.510 -13.824 57.328 1.00 95.88 510 SER A N 1
ATOM 4055 C CA . SER A 1 510 ? 0.531 -14.353 56.372 1.00 95.88 510 SER A CA 1
ATOM 4056 C C . SER A 1 510 ? -0.927 -13.937 56.614 1.00 95.88 510 SER A C 1
ATOM 4058 O O . SER A 1 510 ? -1.843 -14.693 56.251 1.00 95.88 510 SER A O 1
ATOM 4060 N N . VAL A 1 511 ? -1.137 -12.753 57.193 1.00 98.25 511 VAL A N 1
ATOM 4061 C CA . VAL A 1 511 ? -2.436 -12.075 57.296 1.00 98.25 511 VAL A CA 1
ATOM 4062 C C . VAL A 1 511 ? -2.644 -11.238 56.034 1.00 98.25 511 VAL A C 1
ATOM 4064 O O . VAL A 1 511 ? -1.726 -10.567 55.575 1.00 98.25 511 VAL A O 1
ATOM 4067 N N . ILE A 1 512 ? -3.840 -11.288 55.445 1.00 98.69 512 ILE A N 1
ATOM 4068 C CA . ILE A 1 512 ? -4.177 -10.442 54.293 1.00 98.69 512 ILE A CA 1
ATOM 4069 C C . ILE A 1 512 ? -4.775 -9.140 54.813 1.00 98.69 512 ILE A C 1
ATOM 4071 O O . ILE A 1 512 ? -5.746 -9.177 55.575 1.00 98.69 512 ILE A O 1
ATOM 4075 N N . ILE A 1 513 ? -4.221 -8.011 54.383 1.00 98.50 513 ILE A N 1
ATOM 4076 C CA . ILE A 1 513 ? -4.689 -6.671 54.746 1.00 98.50 513 ILE A CA 1
ATOM 4077 C C . ILE A 1 513 ? -5.123 -5.884 53.515 1.00 98.50 513 ILE A C 1
ATOM 4079 O O . ILE A 1 513 ? -4.686 -6.189 52.404 1.00 98.50 513 ILE A O 1
ATOM 4083 N N . VAL A 1 514 ? -5.962 -4.871 53.732 1.00 98.50 514 VAL A N 1
ATOM 4084 C CA . VAL A 1 514 ? -6.457 -3.988 52.672 1.00 98.50 514 VAL A CA 1
ATOM 4085 C C . VAL A 1 514 ? -5.669 -2.676 52.686 1.00 98.50 514 VAL A C 1
ATOM 4087 O O . VAL A 1 514 ? -5.788 -1.893 53.627 1.00 98.50 514 VAL A O 1
ATOM 4090 N N . ASN A 1 515 ? -4.817 -2.456 51.681 1.00 97.75 515 ASN A N 1
ATOM 4091 C CA . ASN A 1 515 ? -3.994 -1.250 51.538 1.00 97.75 515 ASN A CA 1
ATOM 4092 C C . ASN A 1 515 ? -3.435 -1.133 50.113 1.00 97.75 515 ASN A C 1
ATOM 4094 O O . ASN A 1 515 ? -3.067 -2.136 49.516 1.00 97.75 515 ASN A O 1
ATOM 4098 N N . HIS A 1 516 ? -3.286 0.082 49.584 1.00 97.25 516 HIS A N 1
ATOM 4099 C CA . HIS A 1 516 ? -2.767 0.262 48.222 1.00 97.25 516 HIS A CA 1
ATOM 4100 C C . HIS A 1 516 ? -1.250 0.057 48.138 1.00 97.25 516 HIS A C 1
ATOM 4102 O O . HIS A 1 516 ? -0.750 -0.805 47.409 1.00 97.25 516 HIS A O 1
ATOM 4108 N N . ASP A 1 517 ? -0.501 0.876 48.876 1.00 96.75 517 ASP A N 1
ATOM 4109 C CA . ASP A 1 517 ? 0.956 0.905 48.800 1.00 96.75 517 ASP A CA 1
ATOM 4110 C C . ASP A 1 517 ? 1.563 -0.340 49.467 1.00 96.75 517 ASP A C 1
ATOM 4112 O O . ASP A 1 517 ? 0.996 -0.858 50.428 1.00 96.75 517 ASP A O 1
ATOM 4116 N N . PRO A 1 518 ? 2.746 -0.814 49.035 1.00 96.62 518 PRO A N 1
ATOM 4117 C CA . PRO A 1 518 ? 3.420 -1.959 49.663 1.00 96.62 518 PRO A CA 1
ATOM 4118 C C . PRO A 1 518 ? 3.992 -1.633 51.056 1.00 96.62 518 PRO A C 1
ATOM 4120 O O . PRO A 1 518 ? 4.648 -2.469 51.679 1.00 96.62 518 PRO A O 1
ATOM 4123 N N . LYS A 1 519 ? 3.782 -0.405 51.537 1.00 95.81 519 LYS A N 1
ATOM 4124 C CA . LYS A 1 519 ? 4.219 0.088 52.837 1.00 95.81 519 LYS A CA 1
ATOM 4125 C C . LYS A 1 519 ? 3.129 0.928 53.494 1.00 95.81 519 LYS A C 1
ATOM 4127 O O . LYS A 1 519 ? 2.349 1.581 52.802 1.00 95.81 519 LYS A O 1
ATOM 4132 N N . ILE A 1 520 ? 3.126 0.948 54.822 1.00 94.69 520 ILE A N 1
ATOM 4133 C CA . ILE A 1 520 ? 2.298 1.841 55.635 1.00 94.69 520 ILE A CA 1
ATOM 4134 C C . ILE A 1 520 ? 3.246 2.612 56.546 1.00 94.69 520 ILE A C 1
ATOM 4136 O O . ILE A 1 520 ? 3.953 2.016 57.357 1.00 94.69 520 ILE A O 1
ATOM 4140 N N . ASN A 1 521 ? 3.298 3.935 56.376 1.00 90.19 521 ASN A N 1
ATOM 4141 C CA . ASN A 1 521 ? 4.353 4.775 56.946 1.00 90.19 521 ASN A CA 1
ATOM 4142 C C . ASN A 1 521 ? 5.746 4.225 56.563 1.00 90.19 521 ASN A C 1
ATOM 4144 O O . ASN A 1 521 ? 6.044 4.099 55.370 1.00 90.19 521 ASN A O 1
ATOM 4148 N N . ASP A 1 522 ? 6.568 3.867 57.549 1.00 92.38 522 ASP A N 1
ATOM 4149 C CA . ASP A 1 522 ? 7.921 3.329 57.350 1.00 92.38 522 ASP A CA 1
ATOM 4150 C C . ASP A 1 522 ? 7.979 1.790 57.348 1.00 92.38 522 ASP A C 1
ATOM 4152 O O . ASP A 1 522 ? 9.049 1.209 57.173 1.00 92.38 522 ASP A O 1
ATOM 4156 N N . LEU A 1 523 ? 6.839 1.112 57.522 1.00 95.75 523 LEU A N 1
ATOM 4157 C CA . LEU A 1 523 ? 6.764 -0.346 57.588 1.00 95.75 523 LEU A CA 1
ATOM 4158 C C . LEU A 1 523 ? 6.445 -0.944 56.216 1.00 95.75 523 LEU A C 1
ATOM 4160 O O . LEU A 1 523 ? 5.398 -0.659 55.633 1.00 95.75 523 LEU A O 1
ATOM 4164 N N . ILE A 1 524 ? 7.326 -1.811 55.715 1.00 97.00 524 ILE A N 1
ATOM 4165 C CA . ILE A 1 524 ? 7.076 -2.624 54.517 1.00 97.00 524 ILE A CA 1
ATOM 4166 C C . ILE A 1 524 ? 6.121 -3.754 54.904 1.00 97.00 524 ILE A C 1
ATOM 4168 O O . ILE A 1 524 ? 6.408 -4.516 55.830 1.00 97.00 524 ILE A O 1
ATOM 4172 N N . ILE A 1 525 ? 4.989 -3.874 54.206 1.00 97.62 525 ILE A N 1
ATOM 4173 C CA . ILE A 1 525 ? 3.912 -4.807 54.576 1.00 97.62 525 ILE A CA 1
ATOM 4174 C C . ILE A 1 525 ? 4.414 -6.254 54.576 1.00 97.62 525 ILE A C 1
ATOM 4176 O O . ILE A 1 525 ? 4.182 -6.976 55.543 1.00 97.62 525 ILE A O 1
ATOM 4180 N N . ALA A 1 526 ? 5.144 -6.650 53.530 1.00 95.25 526 ALA A N 1
ATOM 4181 C CA . ALA A 1 526 ? 5.663 -8.009 53.373 1.00 95.25 526 ALA A CA 1
ATOM 4182 C C . ALA A 1 526 ? 6.655 -8.422 54.482 1.00 95.25 526 ALA A C 1
ATOM 4184 O O . ALA A 1 526 ? 6.771 -9.610 54.775 1.00 95.25 526 ALA A O 1
ATOM 4185 N N . ASP A 1 527 ? 7.309 -7.454 55.135 1.00 96.44 527 ASP A N 1
ATOM 4186 C CA . ASP A 1 527 ? 8.316 -7.686 56.182 1.00 96.44 527 ASP A CA 1
ATOM 4187 C C . ASP A 1 527 ? 7.762 -7.496 57.604 1.00 96.44 527 ASP A C 1
ATOM 4189 O O . ASP A 1 527 ? 8.424 -7.822 58.591 1.00 96.44 527 ASP A O 1
ATOM 4193 N N . SER A 1 528 ? 6.544 -6.966 57.729 1.00 97.56 528 SER A N 1
ATOM 4194 C CA . SER A 1 528 ? 5.946 -6.585 59.011 1.00 97.56 528 SER A CA 1
ATOM 4195 C C . SER A 1 528 ? 4.846 -7.560 59.421 1.00 97.56 528 SER A C 1
ATOM 4197 O O . SER A 1 528 ? 4.157 -8.135 58.576 1.00 97.56 528 SER A O 1
ATOM 4199 N N . LYS A 1 529 ? 4.649 -7.744 60.732 1.00 97.75 529 LYS A N 1
ATOM 4200 C CA . LYS A 1 529 ? 3.512 -8.512 61.260 1.00 97.75 529 LYS A CA 1
ATOM 4201 C C . LYS A 1 529 ? 2.259 -7.646 61.296 1.00 97.75 529 LYS A C 1
ATOM 4203 O O . LYS A 1 529 ? 2.342 -6.429 61.466 1.00 97.75 529 LYS A O 1
ATOM 4208 N N . TYR A 1 530 ? 1.084 -8.269 61.214 1.00 97.69 530 TYR A N 1
ATOM 4209 C CA . TYR A 1 530 ? -0.176 -7.521 61.247 1.00 97.69 530 TYR A CA 1
ATOM 4210 C C . TYR A 1 530 ? -0.339 -6.671 62.516 1.00 97.69 530 TYR A C 1
ATOM 4212 O O . TYR A 1 530 ? -0.828 -5.551 62.429 1.00 97.69 530 TYR A O 1
ATOM 4220 N N . ALA A 1 531 ? 0.108 -7.158 63.678 1.00 97.19 531 ALA A N 1
ATOM 4221 C CA . ALA A 1 531 ? -0.002 -6.420 64.939 1.00 97.19 531 ALA A CA 1
ATOM 4222 C C . ALA A 1 531 ? 0.668 -5.030 64.893 1.00 97.19 531 ALA A C 1
ATOM 4224 O O . ALA A 1 531 ? 0.131 -4.082 65.464 1.00 97.19 531 ALA A O 1
ATOM 4225 N N . ASP A 1 532 ? 1.783 -4.900 64.166 1.00 96.50 532 ASP A N 1
ATOM 4226 C CA . ASP A 1 532 ? 2.537 -3.647 64.031 1.00 96.50 532 ASP A CA 1
ATOM 4227 C C . ASP A 1 532 ? 1.919 -2.713 62.978 1.00 96.50 532 ASP A C 1
ATOM 4229 O O . ASP A 1 532 ? 1.953 -1.488 63.116 1.00 96.50 532 ASP A O 1
ATOM 4233 N N . LEU A 1 533 ? 1.323 -3.295 61.931 1.00 96.56 533 LEU A N 1
ATOM 4234 C CA . LEU A 1 533 ? 0.644 -2.568 60.855 1.00 96.56 533 LEU A CA 1
ATOM 4235 C C . LEU A 1 533 ? -0.731 -2.051 61.290 1.00 96.56 533 LEU A C 1
ATOM 4237 O O . LEU A 1 533 ? -1.116 -0.943 60.936 1.00 96.56 533 LEU A O 1
ATOM 4241 N N . LYS A 1 534 ? -1.463 -2.832 62.089 1.00 95.00 534 LYS A N 1
ATOM 4242 C CA . LYS A 1 534 ? -2.825 -2.532 62.545 1.00 95.00 534 LYS A CA 1
ATOM 4243 C C . LYS A 1 534 ? -2.925 -1.176 63.253 1.00 95.00 534 LYS A C 1
ATOM 4245 O O . LYS A 1 534 ? -3.900 -0.453 63.060 1.00 95.00 534 LYS A O 1
ATOM 4250 N N . ILE A 1 535 ? -1.906 -0.835 64.042 1.00 94.12 535 ILE A N 1
ATOM 4251 C CA . ILE A 1 535 ? -1.836 0.409 64.822 1.00 94.12 535 ILE A CA 1
ATOM 4252 C C . ILE A 1 535 ? -1.383 1.625 63.998 1.00 94.12 535 ILE A C 1
ATOM 4254 O O . ILE A 1 535 ? -1.413 2.747 64.502 1.00 94.12 535 ILE A O 1
ATOM 4258 N N . GLN A 1 536 ? -0.983 1.431 62.734 1.00 92.81 536 GLN A N 1
ATOM 4259 C CA . GLN A 1 536 ? -0.688 2.514 61.793 1.00 92.81 536 GLN A CA 1
ATOM 4260 C C . GLN A 1 536 ? -2.006 3.071 61.238 1.00 92.81 536 GLN A C 1
ATOM 4262 O O . GLN A 1 536 ? -2.383 2.791 60.102 1.00 92.81 536 GLN A O 1
ATOM 4267 N N . LEU A 1 537 ? -2.742 3.798 62.083 1.00 92.69 537 LEU A N 1
ATOM 4268 C CA . LEU A 1 537 ? -4.093 4.280 61.790 1.00 92.69 537 LEU A CA 1
ATOM 4269 C C . LEU A 1 537 ? -4.192 4.953 60.410 1.00 92.69 537 LEU A C 1
ATOM 4271 O O . LEU A 1 537 ? -3.335 5.748 60.014 1.00 92.69 537 LEU A O 1
ATOM 4275 N N . LEU A 1 538 ? -5.285 4.672 59.703 1.00 94.25 538 LEU A N 1
ATOM 4276 C CA . LEU A 1 538 ? -5.657 5.342 58.464 1.00 94.25 538 LEU A CA 1
ATOM 4277 C C . LEU A 1 538 ? -5.968 6.823 58.729 1.00 94.25 538 LEU A C 1
ATOM 4279 O O . LEU A 1 538 ? -6.194 7.253 59.861 1.00 94.25 538 LEU A O 1
ATOM 4283 N N . LYS A 1 539 ? -6.057 7.628 57.664 1.00 93.38 539 LYS A N 1
ATOM 4284 C CA . LYS A 1 539 ? -6.295 9.083 57.771 1.00 93.38 539 LYS A CA 1
ATOM 4285 C C . LYS A 1 539 ? -7.563 9.467 58.543 1.00 93.38 539 LYS A C 1
ATOM 4287 O O . LYS A 1 539 ? -7.638 10.579 59.057 1.00 93.38 539 LYS A O 1
ATOM 4292 N N . ASN A 1 540 ? -8.560 8.586 58.606 1.00 95.19 540 ASN A N 1
ATOM 4293 C CA . ASN A 1 540 ? -9.800 8.805 59.351 1.00 95.19 540 ASN A CA 1
ATOM 4294 C C . ASN A 1 540 ? -9.788 8.205 60.770 1.00 95.19 540 ASN A C 1
ATOM 4296 O O . ASN A 1 540 ? -10.814 8.255 61.445 1.00 95.19 540 ASN A O 1
ATOM 4300 N N . GLY A 1 541 ? -8.656 7.658 61.219 1.00 95.62 541 GLY A N 1
ATOM 4301 C CA . GLY A 1 541 ? -8.484 7.049 62.536 1.00 95.62 541 GLY A CA 1
ATOM 4302 C C . GLY A 1 541 ? -8.859 5.567 62.619 1.00 95.62 541 GLY A C 1
ATOM 4303 O O . GLY A 1 541 ? -8.729 4.991 63.695 1.00 95.62 541 GLY A O 1
ATOM 4304 N N . GLU A 1 542 ? -9.315 4.939 61.529 1.00 96.62 542 GLU A N 1
ATOM 4305 C CA . GLU A 1 542 ? -9.529 3.487 61.495 1.00 96.62 542 GLU A CA 1
ATOM 4306 C C . GLU A 1 542 ? -8.199 2.725 61.590 1.00 96.62 542 GLU A C 1
ATOM 4308 O O . GLU A 1 542 ? -7.181 3.153 61.052 1.00 96.62 542 GLU A O 1
ATOM 4313 N N . GLU A 1 543 ? -8.217 1.563 62.236 1.00 97.06 543 GLU A N 1
ATOM 4314 C CA . GLU A 1 543 ? -7.121 0.597 62.148 1.00 97.06 543 GLU A CA 1
ATOM 4315 C C . GLU A 1 543 ? -7.046 0.002 60.732 1.00 97.06 543 GLU A C 1
ATOM 4317 O O . GLU A 1 543 ? -8.054 -0.100 60.024 1.00 97.06 543 GLU A O 1
ATOM 4322 N N . VAL A 1 544 ? -5.858 -0.452 60.324 1.00 96.81 544 VAL A N 1
ATOM 4323 C CA . VAL A 1 544 ? -5.700 -1.172 59.052 1.00 96.81 544 VAL A CA 1
ATOM 4324 C C . VAL A 1 544 ? -6.515 -2.466 59.103 1.00 96.81 544 VAL A C 1
ATOM 4326 O O . VAL A 1 544 ? -6.299 -3.334 59.959 1.00 96.81 544 VAL A O 1
ATOM 4329 N N . SER A 1 545 ? -7.463 -2.593 58.178 1.00 97.56 545 SER A N 1
ATOM 4330 C CA . SER A 1 545 ? -8.386 -3.724 58.138 1.00 97.56 545 SER A CA 1
ATOM 4331 C C . SER A 1 545 ? -7.731 -4.959 57.528 1.00 97.56 545 SER A C 1
ATOM 4333 O O . SER A 1 545 ? -7.023 -4.880 56.520 1.00 97.56 545 SER A O 1
ATOM 4335 N N . THR A 1 546 ? -8.012 -6.127 58.101 1.00 98.62 546 THR A N 1
ATOM 4336 C CA . THR A 1 546 ? -7.792 -7.393 57.399 1.00 98.62 546 THR A CA 1
ATOM 4337 C C . THR A 1 546 ? -8.810 -7.546 56.271 1.00 98.62 546 THR A C 1
ATOM 4339 O O . THR A 1 546 ? -9.912 -6.989 56.329 1.00 98.62 546 THR A O 1
ATOM 4342 N N . LEU A 1 547 ? -8.489 -8.360 55.265 1.00 98.69 547 LEU A N 1
ATOM 4343 C CA . LEU A 1 547 ? -9.460 -8.706 54.225 1.00 98.69 547 LEU A CA 1
ATOM 4344 C C . LEU A 1 547 ? -10.719 -9.352 54.827 1.00 98.69 547 LEU A C 1
ATOM 4346 O O . LEU A 1 547 ? -11.823 -9.066 54.384 1.00 98.69 547 LEU A O 1
ATOM 4350 N N . GLU A 1 548 ? -10.587 -10.170 55.873 1.00 98.56 548 GLU A N 1
ATOM 4351 C CA . GLU A 1 548 ? -11.740 -10.801 56.527 1.00 98.56 548 GLU A CA 1
ATOM 4352 C C . GLU A 1 548 ? -12.679 -9.771 57.173 1.00 98.56 548 GLU A C 1
ATOM 4354 O O . GLU A 1 548 ? -13.898 -9.891 57.056 1.00 98.56 548 GLU A O 1
ATOM 4359 N N . GLN A 1 549 ? -12.136 -8.729 57.813 1.00 98.56 549 GLN A N 1
ATOM 4360 C CA . GLN A 1 549 ? -12.936 -7.618 58.340 1.00 98.56 549 GLN A CA 1
ATOM 4361 C C . GLN A 1 549 ? -13.646 -6.864 57.208 1.00 98.56 549 GLN A C 1
ATOM 4363 O O . GLN A 1 549 ? -14.842 -6.591 57.311 1.00 98.56 549 GLN A O 1
ATOM 4368 N N . TYR A 1 550 ? -12.937 -6.602 56.109 1.00 98.69 550 TYR A N 1
ATOM 4369 C CA . TYR A 1 550 ? -13.479 -5.906 54.941 1.00 98.69 550 TYR A CA 1
ATOM 4370 C C . TYR A 1 550 ? -14.599 -6.698 54.249 1.00 98.69 550 TYR A C 1
ATOM 4372 O O . TYR A 1 550 ? -15.663 -6.158 53.951 1.00 98.69 550 TYR A O 1
ATOM 4380 N N . LEU A 1 551 ? -14.414 -8.008 54.069 1.00 98.69 551 LEU A N 1
ATOM 4381 C CA . LEU A 1 551 ? -15.421 -8.908 53.503 1.00 98.69 551 LEU A CA 1
ATOM 4382 C C . LEU A 1 551 ? -16.619 -9.118 54.440 1.00 98.69 551 LEU A C 1
ATOM 4384 O O . LEU A 1 551 ? -17.740 -9.312 53.969 1.00 98.69 551 LEU A O 1
ATOM 4388 N N . ASN A 1 552 ? -16.419 -9.078 55.760 1.00 98.50 552 ASN A N 1
ATOM 4389 C CA . ASN A 1 552 ? -17.534 -9.098 56.709 1.00 98.50 552 ASN A CA 1
ATOM 4390 C C . ASN A 1 552 ? -18.370 -7.820 56.627 1.00 98.50 552 ASN A C 1
ATOM 4392 O O . ASN A 1 552 ? -19.592 -7.909 56.712 1.00 98.50 552 ASN A O 1
ATOM 4396 N N . GLU A 1 553 ? -17.747 -6.660 56.406 1.00 98.50 553 GLU A N 1
ATOM 4397 C CA . GLU A 1 553 ? -18.505 -5.447 56.104 1.00 98.50 553 GLU A CA 1
ATOM 4398 C C . GLU A 1 553 ? -19.256 -5.577 54.773 1.00 98.50 553 GLU A C 1
ATOM 4400 O O . GLU A 1 553 ? -20.442 -5.264 54.720 1.00 98.50 553 GLU A O 1
ATOM 4405 N N . LEU A 1 554 ? -18.608 -6.084 53.715 1.00 98.56 554 LEU A N 1
ATOM 4406 C CA . LEU A 1 554 ? -19.215 -6.241 52.386 1.00 98.56 554 LEU A CA 1
ATOM 4407 C C . LEU A 1 554 ? -20.535 -7.031 52.415 1.00 98.56 554 LEU A C 1
ATOM 4409 O O . LEU A 1 554 ? -21.471 -6.684 51.694 1.00 98.56 554 LEU A O 1
ATOM 4413 N N . LYS A 1 555 ? -20.643 -8.050 53.281 1.00 97.62 555 LYS A N 1
ATOM 4414 C CA . LYS A 1 555 ? -21.873 -8.848 53.464 1.00 97.62 555 LYS A CA 1
ATOM 4415 C C . LYS A 1 555 ? -23.095 -8.008 53.838 1.00 97.62 555 LYS A C 1
ATOM 4417 O O . LYS A 1 555 ? -24.215 -8.405 53.525 1.00 97.62 555 LYS A O 1
ATOM 4422 N N . ASN A 1 556 ? -22.890 -6.860 54.482 1.00 97.75 556 ASN A N 1
ATOM 4423 C CA . ASN A 1 556 ? -23.971 -5.950 54.856 1.00 97.75 556 ASN A CA 1
ATOM 4424 C C . ASN A 1 556 ? -24.488 -5.127 53.660 1.00 97.75 556 ASN A C 1
ATOM 4426 O O . ASN A 1 556 ? -25.530 -4.484 53.772 1.00 97.75 556 ASN A O 1
ATOM 4430 N N . HIS A 1 557 ? -23.804 -5.176 52.510 1.00 97.69 557 HIS A N 1
ATOM 4431 C CA . HIS A 1 557 ? -24.068 -4.348 51.329 1.00 97.69 557 HIS A CA 1
ATOM 4432 C C . HIS A 1 557 ? -24.272 -5.196 50.061 1.00 97.69 557 HIS A C 1
ATOM 4434 O O . HIS A 1 557 ? -23.523 -5.043 49.102 1.00 97.69 557 HIS A O 1
ATOM 4440 N N . PRO A 1 558 ? -25.282 -6.083 49.980 1.00 96.00 558 PRO A N 1
ATOM 4441 C CA . PRO A 1 558 ? -25.414 -7.063 48.887 1.00 96.00 558 PRO A CA 1
ATOM 4442 C C . PRO A 1 558 ? -25.587 -6.458 47.481 1.00 96.00 558 PRO A C 1
ATOM 4444 O O . PRO A 1 558 ? -25.477 -7.174 46.488 1.00 96.00 558 PRO A O 1
ATOM 4447 N N . ALA A 1 559 ? -25.890 -5.159 47.384 1.00 96.12 559 ALA A N 1
ATOM 4448 C CA . ALA A 1 559 ? -26.089 -4.457 46.119 1.00 96.12 559 ALA A CA 1
ATOM 4449 C C . ALA A 1 559 ? -24.783 -3.992 45.451 1.00 96.12 559 ALA A C 1
ATOM 4451 O O . ALA A 1 559 ? -24.787 -3.790 44.239 1.00 96.12 559 ALA A O 1
ATOM 4452 N N . ILE A 1 560 ? -23.694 -3.810 46.210 1.00 98.00 560 ILE A N 1
ATOM 4453 C CA . ILE A 1 560 ? -22.413 -3.343 45.663 1.00 98.00 560 ILE A CA 1
ATOM 4454 C C . ILE A 1 560 ? -21.493 -4.525 45.349 1.00 98.00 560 ILE A C 1
ATOM 4456 O O . ILE A 1 560 ? -21.426 -5.492 46.114 1.00 98.00 560 ILE A O 1
ATOM 4460 N N . LYS A 1 561 ? -20.767 -4.441 44.233 1.00 98.62 561 LYS A N 1
ATOM 4461 C CA . LYS A 1 561 ? -19.665 -5.352 43.905 1.00 98.62 561 LYS A CA 1
ATOM 4462 C C . LYS A 1 561 ? -18.378 -4.928 44.605 1.00 98.62 561 LYS A C 1
ATOM 4464 O O . LYS A 1 561 ? -18.111 -3.737 44.746 1.00 98.62 561 LYS A O 1
ATOM 4469 N N . LEU A 1 562 ? -17.551 -5.889 44.994 1.00 98.75 562 LEU A N 1
ATOM 4470 C CA . LEU A 1 562 ? -16.179 -5.614 45.404 1.00 98.75 562 LEU A CA 1
ATOM 4471 C C . LEU A 1 562 ? -15.241 -5.922 44.240 1.00 98.75 562 LEU A C 1
ATOM 4473 O O . LEU A 1 562 ? -15.189 -7.061 43.783 1.00 98.75 562 LEU A O 1
ATOM 4477 N N . ILE A 1 563 ? -14.504 -4.915 43.784 1.00 98.81 563 ILE A N 1
ATOM 4478 C CA . ILE A 1 563 ? -13.464 -5.064 42.767 1.00 98.81 563 ILE A CA 1
ATOM 4479 C C . ILE A 1 563 ? -12.138 -5.220 43.514 1.00 98.81 563 ILE A C 1
ATOM 4481 O O . ILE A 1 563 ? -11.592 -4.256 44.037 1.00 98.81 563 ILE A O 1
ATOM 4485 N N . LEU A 1 564 ? -11.674 -6.455 43.674 1.00 98.88 564 LEU A N 1
ATOM 4486 C CA . LEU A 1 564 ? -10.574 -6.795 44.572 1.00 98.88 564 LEU A CA 1
ATOM 4487 C C . LEU A 1 564 ? -9.263 -6.900 43.781 1.00 98.88 564 LEU A C 1
ATOM 4489 O O . LEU A 1 564 ? -9.054 -7.865 43.038 1.00 98.88 564 LEU A O 1
ATOM 4493 N N . GLU A 1 565 ? -8.370 -5.921 43.956 1.00 98.81 565 GLU A N 1
ATOM 4494 C CA . GLU A 1 565 ? -7.034 -5.918 43.361 1.00 98.81 565 GLU A CA 1
ATOM 4495 C C . GLU A 1 565 ? -6.050 -6.755 44.183 1.00 98.81 565 GLU A C 1
ATOM 4497 O O . GLU A 1 565 ? -5.677 -6.399 45.302 1.00 98.81 565 GLU A O 1
ATOM 4502 N N . ILE A 1 566 ? -5.550 -7.846 43.598 1.00 98.81 566 ILE A N 1
ATOM 4503 C CA . ILE A 1 566 ? -4.429 -8.604 44.166 1.00 98.81 566 ILE A CA 1
ATOM 4504 C C . ILE A 1 566 ? -3.118 -7.931 43.752 1.00 98.81 566 ILE A C 1
ATOM 4506 O O . ILE A 1 566 ? -2.727 -7.974 42.576 1.00 98.81 566 ILE A O 1
ATOM 4510 N N . LYS A 1 567 ? -2.422 -7.327 44.723 1.00 98.38 567 LYS A N 1
ATOM 4511 C CA . LYS A 1 567 ? -1.176 -6.589 44.485 1.00 98.38 567 LYS A CA 1
ATOM 4512 C C . LYS A 1 567 ? 0.014 -7.521 44.317 1.00 98.38 567 LYS A C 1
ATOM 4514 O O . LYS A 1 567 ? 0.137 -8.538 45.004 1.00 98.38 567 LYS A O 1
ATOM 4519 N N . ARG A 1 568 ? 0.940 -7.115 43.443 1.00 97.25 568 ARG A N 1
ATOM 4520 C CA . ARG A 1 568 ? 2.227 -7.799 43.280 1.00 97.25 568 ARG A CA 1
ATOM 4521 C C . ARG A 1 568 ? 3.005 -7.809 44.586 1.00 97.25 568 ARG A C 1
ATOM 4523 O O . ARG A 1 568 ? 3.049 -6.797 45.283 1.00 97.25 568 ARG A O 1
ATOM 4530 N N . GLN A 1 569 ? 3.653 -8.932 44.864 1.00 96.19 569 GLN A N 1
ATOM 4531 C CA . GLN A 1 569 ? 4.519 -9.099 46.030 1.00 96.19 569 GLN A CA 1
ATOM 4532 C C . GLN A 1 569 ? 5.996 -9.138 45.606 1.00 96.19 569 GLN A C 1
ATOM 4534 O O . GLN A 1 569 ? 6.287 -9.449 44.448 1.00 96.19 569 GLN A O 1
ATOM 4539 N N . PRO A 1 570 ? 6.947 -8.840 46.514 1.00 91.62 570 PRO A N 1
ATOM 4540 C CA . PRO A 1 570 ? 8.377 -8.924 46.206 1.00 91.62 570 PRO A CA 1
ATOM 4541 C C . PRO A 1 570 ? 8.822 -10.315 45.732 1.00 91.62 570 PRO A C 1
ATOM 4543 O O . PRO A 1 570 ? 9.704 -10.425 44.881 1.00 91.62 570 PRO A O 1
ATOM 4546 N N . LEU A 1 571 ? 8.201 -11.373 46.264 1.00 92.31 571 LEU A N 1
ATOM 4547 C CA . LEU A 1 571 ? 8.464 -12.763 45.903 1.00 92.31 571 LEU A CA 1
ATOM 4548 C C . LEU A 1 571 ? 7.224 -13.403 45.272 1.00 92.31 571 LEU A C 1
ATOM 4550 O O . LEU A 1 571 ? 6.113 -13.269 45.786 1.00 92.31 571 LEU A O 1
ATOM 4554 N N . GLN A 1 572 ? 7.420 -14.184 44.204 1.00 94.94 572 GLN A N 1
ATOM 4555 C CA . GLN A 1 572 ? 6.319 -14.886 43.528 1.00 94.94 572 GLN A CA 1
ATOM 4556 C C . GLN A 1 572 ? 5.588 -15.859 44.465 1.00 94.94 572 GLN A C 1
ATOM 4558 O O . GLN A 1 572 ? 4.372 -15.985 44.393 1.00 94.94 572 GLN A O 1
ATOM 4563 N N . CYS A 1 573 ? 6.300 -16.527 45.379 1.00 93.94 573 CYS A N 1
ATOM 4564 C CA . CYS A 1 573 ? 5.670 -17.438 46.337 1.00 93.94 573 CYS A CA 1
ATOM 4565 C C . CYS A 1 573 ? 4.704 -16.720 47.296 1.00 93.94 573 CYS A C 1
ATOM 4567 O O . CYS A 1 573 ? 3.695 -17.307 47.690 1.00 93.94 573 CYS A O 1
ATOM 4569 N N . ASP A 1 574 ? 4.973 -15.458 47.636 1.00 95.44 574 ASP A N 1
ATOM 4570 C CA . ASP A 1 574 ? 4.085 -14.646 48.466 1.00 95.44 574 ASP A CA 1
ATOM 4571 C C . ASP A 1 574 ? 2.885 -14.130 47.665 1.00 95.44 574 ASP A C 1
ATOM 4573 O O . ASP A 1 574 ? 1.775 -14.125 48.193 1.00 95.44 574 ASP A O 1
ATOM 4577 N N . GLU A 1 575 ? 3.067 -13.777 46.387 1.00 98.19 575 GLU A N 1
ATOM 4578 C CA . GLU A 1 575 ? 1.963 -13.431 45.475 1.00 98.19 575 GLU A CA 1
ATOM 4579 C C . GLU A 1 575 ? 1.013 -14.623 45.274 1.00 98.19 575 GLU A C 1
ATOM 4581 O O . GLU A 1 575 ? -0.208 -14.491 45.397 1.00 98.19 575 GLU A O 1
ATOM 4586 N N . ASP A 1 576 ? 1.569 -15.813 45.054 1.00 98.00 576 ASP A N 1
ATOM 4587 C CA . ASP A 1 576 ? 0.820 -17.063 44.950 1.00 98.00 576 ASP A CA 1
ATOM 4588 C C . ASP A 1 576 ? 0.064 -17.385 46.248 1.00 98.00 576 ASP A C 1
ATOM 4590 O O . ASP A 1 576 ? -1.082 -17.847 46.216 1.00 98.00 576 ASP A O 1
ATOM 4594 N N . ARG A 1 577 ? 0.701 -17.150 47.406 1.00 98.00 577 ARG A N 1
ATOM 4595 C CA . ARG A 1 577 ? 0.098 -17.356 48.731 1.00 98.00 577 ARG A CA 1
ATOM 4596 C C . ARG A 1 577 ? -1.023 -16.355 48.998 1.00 98.00 577 ARG A C 1
ATOM 4598 O O . ARG A 1 577 ? -2.083 -16.765 49.470 1.00 98.00 577 ARG A O 1
ATOM 4605 N N . LEU A 1 578 ? -0.807 -15.075 48.689 1.00 98.69 578 LEU A N 1
ATOM 4606 C CA . LEU A 1 578 ? -1.815 -14.017 48.765 1.00 98.69 578 LEU A CA 1
ATOM 4607 C C . LEU A 1 578 ? -3.023 -14.370 47.896 1.00 98.69 578 LEU A C 1
ATOM 4609 O O . LEU A 1 578 ? -4.151 -14.355 48.388 1.00 98.69 578 LEU A O 1
ATOM 4613 N N . THR A 1 579 ? -2.784 -14.754 46.641 1.00 98.81 579 THR A N 1
ATOM 4614 C CA . THR A 1 579 ? -3.836 -15.116 45.683 1.00 98.81 579 THR A CA 1
ATOM 4615 C C . THR A 1 579 ? -4.662 -16.300 46.185 1.00 98.81 579 THR A C 1
ATOM 4617 O O . THR A 1 579 ? -5.884 -16.189 46.285 1.00 98.81 579 THR A O 1
ATOM 4620 N N . ARG A 1 580 ? -4.008 -17.406 46.585 1.00 98.69 580 ARG A N 1
ATOM 4621 C CA . ARG A 1 580 ? -4.687 -18.593 47.139 1.00 98.69 580 ARG A CA 1
ATOM 4622 C C . ARG A 1 580 ? -5.560 -18.250 48.334 1.00 98.69 580 ARG A C 1
ATOM 4624 O O . ARG A 1 580 ? -6.763 -18.495 48.302 1.00 98.69 580 ARG A O 1
ATOM 4631 N N . LYS A 1 581 ? -4.971 -17.620 49.351 1.00 98.62 581 LYS A N 1
ATOM 4632 C CA . LYS A 1 581 ? -5.689 -17.277 50.581 1.00 98.62 581 LYS A CA 1
ATOM 4633 C C . LYS A 1 581 ? -6.838 -16.294 50.336 1.00 98.62 581 LYS A C 1
ATOM 4635 O O . LYS A 1 581 ? -7.866 -16.402 50.997 1.00 98.62 581 LYS A O 1
ATOM 4640 N N . THR A 1 582 ? -6.684 -15.361 49.395 1.00 98.81 582 THR A N 1
ATOM 4641 C CA . THR A 1 582 ? -7.738 -14.404 49.021 1.00 98.81 582 THR A CA 1
ATOM 4642 C C . THR A 1 582 ? -8.933 -15.128 48.403 1.00 98.81 582 THR A C 1
ATOM 4644 O O . THR A 1 582 ? -10.057 -14.964 48.876 1.00 98.81 582 THR A O 1
ATOM 4647 N N . VAL A 1 583 ? -8.705 -15.971 47.389 1.00 98.69 583 VAL A N 1
ATOM 4648 C CA . VAL A 1 583 ? -9.780 -16.722 46.715 1.00 98.69 583 VAL A CA 1
ATOM 4649 C C . VAL A 1 583 ? -10.446 -17.714 47.673 1.00 98.69 583 VAL A C 1
ATOM 4651 O O . VAL A 1 583 ? -11.671 -17.762 47.761 1.00 98.69 583 VAL A O 1
ATOM 4654 N N . GLU A 1 584 ? -9.662 -18.445 48.469 1.00 98.38 584 GLU A N 1
ATOM 4655 C CA . GLU A 1 584 ? -10.179 -19.356 49.499 1.00 98.38 584 GLU A CA 1
ATOM 4656 C C . GLU A 1 584 ? -11.055 -18.630 50.528 1.00 98.38 584 GLU A C 1
ATOM 4658 O O . GLU A 1 584 ? -12.100 -19.149 50.922 1.00 98.38 584 GLU A O 1
ATOM 4663 N N . MET A 1 585 ? -10.663 -17.422 50.949 1.00 98.56 585 MET A N 1
ATOM 4664 C CA . MET A 1 585 ? -11.437 -16.620 51.896 1.00 98.56 585 MET A CA 1
ATOM 4665 C C . MET A 1 585 ? -12.761 -16.146 51.289 1.00 98.56 585 MET A C 1
ATOM 4667 O O . MET A 1 585 ? -13.803 -16.304 51.926 1.00 98.56 585 MET A O 1
ATOM 4671 N N . VAL A 1 586 ? -12.750 -15.641 50.052 1.00 98.69 586 VAL A N 1
ATOM 4672 C CA . VAL A 1 586 ? -13.973 -15.246 49.328 1.00 98.69 586 VAL A CA 1
ATOM 4673 C C . VAL A 1 586 ? -14.921 -16.438 49.156 1.00 98.69 586 VAL A C 1
ATOM 4675 O O . VAL A 1 586 ? -16.115 -16.318 49.454 1.00 98.69 586 VAL A O 1
ATOM 4678 N N . ASN A 1 587 ? -14.389 -17.602 48.769 1.00 97.69 587 ASN A N 1
ATOM 4679 C CA . ASN A 1 587 ? -15.143 -18.851 48.639 1.00 97.69 587 ASN A CA 1
ATOM 4680 C C . ASN A 1 587 ? -15.762 -19.278 49.975 1.00 97.69 587 ASN A C 1
ATOM 4682 O O . ASN A 1 587 ? -16.973 -19.484 50.066 1.00 97.69 587 ASN A O 1
ATOM 4686 N N . ARG A 1 588 ? -14.948 -19.347 51.037 1.00 98.00 588 ARG A N 1
ATOM 4687 C CA . ARG A 1 588 ? -15.381 -19.721 52.394 1.00 98.00 588 ARG A CA 1
ATOM 4688 C C . ARG A 1 588 ? -16.469 -18.793 52.929 1.00 98.00 588 ARG A C 1
ATOM 4690 O O . ARG A 1 588 ? -17.347 -19.235 53.664 1.00 98.00 588 ARG A O 1
ATOM 4697 N N . MET A 1 589 ? -16.405 -17.509 52.587 1.00 98.19 589 MET A N 1
ATOM 4698 C CA . MET A 1 589 ? -17.362 -16.502 53.045 1.00 98.19 589 MET A CA 1
ATOM 4699 C C . MET A 1 589 ? -18.625 -16.408 52.178 1.00 98.19 589 MET A C 1
ATOM 4701 O O . MET A 1 589 ? -19.520 -15.646 52.543 1.00 98.19 589 MET A O 1
ATOM 4705 N N . GLY A 1 590 ? -18.720 -17.177 51.084 1.00 97.31 590 GLY A N 1
ATOM 4706 C CA . GLY A 1 590 ? -19.887 -17.208 50.197 1.00 97.31 590 GLY A CA 1
ATOM 4707 C C . GLY A 1 590 ? -20.039 -15.963 49.317 1.00 97.31 590 GLY A C 1
ATOM 4708 O O . GLY A 1 590 ? -21.154 -15.631 48.922 1.00 97.31 590 GLY A O 1
ATOM 4709 N N . LEU A 1 591 ? -18.939 -15.260 49.028 1.00 98.12 591 LEU A N 1
ATOM 4710 C CA . LEU A 1 591 ? -18.942 -13.946 48.368 1.00 98.12 591 LEU A CA 1
ATOM 4711 C C . LEU A 1 591 ? -18.572 -13.996 46.875 1.00 98.12 591 LEU A C 1
ATOM 4713 O O . LEU A 1 591 ? -18.414 -12.955 46.245 1.00 98.12 591 LEU A O 1
ATOM 4717 N N . THR A 1 592 ? -18.485 -15.187 46.278 1.00 96.88 592 THR A N 1
ATOM 4718 C CA . THR A 1 592 ? -18.032 -15.397 44.885 1.00 96.88 592 THR A CA 1
ATOM 4719 C C . THR A 1 592 ? -18.848 -14.652 43.833 1.00 96.88 592 THR A C 1
ATOM 4721 O O . THR A 1 592 ? -18.325 -14.271 42.795 1.00 96.88 592 THR A O 1
ATOM 4724 N N . LYS A 1 593 ? -20.135 -14.393 44.092 1.00 96.44 593 LYS A N 1
ATOM 4725 C CA . LYS A 1 593 ? -20.995 -13.608 43.188 1.00 96.44 593 LYS A CA 1
ATOM 4726 C C . LYS A 1 593 ? -20.844 -12.095 43.359 1.00 96.44 593 LYS A C 1
ATOM 4728 O O . LYS A 1 593 ? -21.318 -11.341 42.506 1.00 96.44 593 LYS A O 1
ATOM 4733 N N . GLN A 1 594 ? -20.256 -11.652 44.466 1.00 97.94 594 GLN A N 1
ATOM 4734 C CA . GLN A 1 594 ? -20.127 -10.242 44.828 1.00 97.94 594 GLN A CA 1
ATOM 4735 C C . GLN A 1 594 ? -18.715 -9.701 44.573 1.00 97.94 594 GLN A C 1
ATOM 4737 O O . GLN A 1 594 ? -18.566 -8.495 44.399 1.00 97.94 594 GLN A O 1
ATOM 4742 N N . VAL A 1 595 ? -17.705 -10.574 44.522 1.00 98.69 595 VAL A N 1
ATOM 4743 C CA . VAL A 1 595 ? -16.302 -10.213 44.287 1.00 98.69 595 VAL A CA 1
ATOM 4744 C C . VAL A 1 595 ? -15.916 -10.452 42.828 1.00 98.69 595 VAL A C 1
ATOM 4746 O O . VAL A 1 595 ? -16.180 -11.517 42.274 1.00 98.69 595 VAL A O 1
ATOM 4749 N N . GLU A 1 596 ? -15.258 -9.466 42.230 1.00 98.69 596 GLU A N 1
ATOM 4750 C CA . GLU A 1 596 ? -14.622 -9.533 40.911 1.00 98.69 596 GLU A CA 1
ATOM 4751 C C . GLU A 1 596 ? -13.137 -9.194 41.099 1.00 98.69 596 GLU A C 1
ATOM 4753 O O . GLU A 1 596 ? -12.797 -8.336 41.913 1.00 98.69 596 GLU A O 1
ATOM 4758 N N . TYR A 1 597 ? -12.241 -9.894 40.406 1.00 98.88 597 TYR A N 1
ATOM 4759 C CA . TYR A 1 597 ? -10.801 -9.816 40.660 1.00 98.88 597 TYR A CA 1
ATOM 4760 C C . TYR A 1 597 ? -10.082 -9.000 39.596 1.00 98.88 597 TYR A C 1
ATOM 4762 O O . TYR A 1 597 ? -10.317 -9.180 38.398 1.00 98.88 597 TYR A O 1
ATOM 4770 N N . ILE A 1 598 ? -9.128 -8.180 40.033 1.00 98.81 598 ILE A N 1
ATOM 4771 C CA . ILE A 1 598 ? -8.217 -7.459 39.143 1.00 98.81 598 ILE A CA 1
ATOM 4772 C C . ILE A 1 598 ? -6.761 -7.636 39.594 1.00 98.81 598 ILE A C 1
ATOM 4774 O O . ILE A 1 598 ? -6.479 -7.879 40.767 1.00 98.81 598 ILE A O 1
ATOM 4778 N N . SER A 1 599 ? -5.808 -7.586 38.660 1.00 98.50 599 SER A N 1
ATOM 4779 C CA . SER A 1 599 ? -4.376 -7.558 38.990 1.00 98.50 599 SER A CA 1
ATOM 4780 C C . SER A 1 599 ? -3.514 -7.088 37.815 1.00 98.50 599 SER A C 1
ATOM 4782 O O . SER A 1 599 ? -3.812 -7.338 36.642 1.00 98.50 599 SER A O 1
ATOM 4784 N N . PHE A 1 600 ? -2.373 -6.471 38.134 1.00 97.88 600 PHE A N 1
ATOM 4785 C CA . PHE A 1 600 ? -1.275 -6.247 37.187 1.00 97.88 600 PHE A CA 1
ATOM 4786 C C . PHE A 1 600 ? -0.463 -7.523 36.902 1.00 97.88 600 PHE A C 1
ATOM 4788 O O . PHE A 1 600 ? 0.335 -7.554 35.958 1.00 97.88 600 PHE A O 1
ATOM 4795 N N . SER A 1 601 ? -0.588 -8.569 37.726 1.00 97.56 601 SER A N 1
ATOM 4796 C CA . SER A 1 601 ? 0.108 -9.845 37.534 1.00 97.56 601 SER A CA 1
ATOM 4797 C C . SER A 1 601 ? -0.742 -10.816 36.720 1.00 97.56 601 SER A C 1
ATOM 4799 O O . SER A 1 601 ? -1.796 -11.267 37.163 1.00 97.56 601 SER A O 1
ATOM 4801 N N . SER A 1 602 ? -0.252 -11.199 35.536 1.00 95.31 602 SER A N 1
ATOM 4802 C CA . SER A 1 602 ? -0.907 -12.255 34.756 1.00 95.31 602 SER A CA 1
ATOM 4803 C C . SER A 1 602 ? -0.818 -13.618 35.454 1.00 95.31 602 SER A C 1
ATOM 4805 O O . SER A 1 602 ? -1.665 -14.470 35.197 1.00 95.31 602 SER A O 1
ATOM 4807 N N . ALA A 1 603 ? 0.180 -13.836 36.320 1.00 96.94 603 ALA A N 1
ATOM 4808 C CA . ALA A 1 603 ? 0.302 -15.067 37.097 1.00 96.94 603 ALA A CA 1
ATOM 4809 C C . ALA A 1 603 ? -0.792 -15.142 38.173 1.00 96.94 603 ALA A C 1
ATOM 4811 O O . ALA A 1 603 ? -1.473 -16.162 38.272 1.00 96.94 603 ALA A O 1
ATOM 4812 N N . ALA A 1 604 ? -1.042 -14.037 38.888 1.00 98.31 604 ALA A N 1
ATOM 4813 C CA . ALA A 1 604 ? -2.145 -13.948 39.841 1.00 98.31 604 ALA A CA 1
ATOM 4814 C C . ALA A 1 604 ? -3.506 -14.159 39.153 1.00 98.31 604 ALA A C 1
ATOM 4816 O O . ALA A 1 604 ? -4.290 -14.986 39.611 1.00 98.31 604 ALA A O 1
ATOM 4817 N N . CYS A 1 605 ? -3.768 -13.504 38.012 1.00 98.44 605 CYS A N 1
ATOM 4818 C CA . CYS A 1 605 ? -5.005 -13.715 37.243 1.00 98.44 605 CYS A CA 1
ATOM 4819 C C . CYS A 1 605 ? -5.194 -15.186 36.824 1.00 98.44 605 CYS A C 1
ATOM 4821 O O . CYS A 1 605 ? -6.278 -15.747 36.991 1.00 98.44 605 CYS A O 1
ATOM 4823 N N . ALA A 1 606 ? -4.142 -15.835 36.317 1.00 98.00 606 ALA A N 1
ATOM 4824 C CA . ALA A 1 606 ? -4.198 -17.248 35.946 1.00 98.00 606 ALA A CA 1
ATOM 4825 C C . ALA A 1 606 ? -4.470 -18.154 37.160 1.00 98.00 606 ALA A C 1
ATOM 4827 O O . ALA A 1 606 ? -5.261 -19.094 37.063 1.00 98.00 606 ALA A O 1
ATOM 4828 N N . LEU A 1 607 ? -3.863 -17.851 38.312 1.00 98.56 607 LEU A N 1
ATOM 4829 C CA . LEU A 1 607 ? -4.063 -18.610 39.542 1.00 98.56 607 LEU A CA 1
ATOM 4830 C C . LEU A 1 607 ? -5.471 -18.413 40.128 1.00 98.56 607 LEU A C 1
ATOM 4832 O O . LEU A 1 607 ? -6.072 -19.394 40.558 1.00 98.56 607 LEU A O 1
ATOM 4836 N N . VAL A 1 608 ? -6.043 -17.203 40.084 1.00 98.69 608 VAL A N 1
ATOM 4837 C CA . VAL A 1 608 ? -7.456 -16.976 40.452 1.00 98.69 608 VAL A CA 1
ATOM 4838 C C . VAL A 1 608 ? -8.365 -17.885 39.627 1.00 98.69 608 VAL A C 1
ATOM 4840 O O . VAL A 1 608 ? -9.152 -18.636 40.196 1.00 98.69 608 VAL A O 1
ATOM 4843 N N . ARG A 1 609 ? -8.193 -17.897 38.298 1.00 97.69 609 ARG A N 1
ATOM 4844 C CA . ARG A 1 609 ? -8.973 -18.750 37.385 1.00 97.69 609 ARG A CA 1
ATOM 4845 C C . ARG A 1 609 ? -8.805 -20.245 37.676 1.00 97.69 609 ARG A C 1
ATOM 4847 O O . ARG A 1 609 ? -9.743 -21.015 37.492 1.00 97.69 609 ARG A O 1
ATOM 4854 N N . GLN A 1 610 ? -7.611 -20.670 38.090 1.00 97.88 610 GLN A N 1
ATOM 4855 C CA . GLN A 1 610 ? -7.350 -22.061 38.462 1.00 97.88 610 GLN A CA 1
ATOM 4856 C C . GLN A 1 610 ? -8.092 -22.462 39.747 1.00 97.88 610 GLN A C 1
ATOM 4858 O O . GLN A 1 610 ? -8.528 -23.606 39.865 1.00 97.88 610 GLN A O 1
ATOM 4863 N N . LEU A 1 611 ? -8.205 -21.544 40.709 1.00 97.88 611 LEU A N 1
ATOM 4864 C CA . LEU A 1 611 ? -8.828 -21.787 42.014 1.00 97.88 611 LEU A CA 1
ATOM 4865 C C . LEU A 1 611 ? -10.353 -21.632 41.984 1.00 97.88 611 LEU A C 1
ATOM 4867 O O . LEU A 1 611 ? -11.049 -22.330 42.718 1.00 97.88 611 LEU A O 1
ATOM 4871 N N . ASP A 1 612 ? -10.863 -20.739 41.138 1.00 96.88 612 ASP A N 1
ATOM 4872 C CA . ASP A 1 612 ? -12.284 -20.567 40.857 1.00 96.88 612 ASP A CA 1
ATOM 4873 C C . ASP A 1 612 ? -12.491 -20.316 39.357 1.00 96.88 612 ASP A C 1
ATOM 4875 O O . ASP A 1 612 ? -12.266 -19.223 38.835 1.00 96.88 612 ASP A O 1
ATOM 4879 N N . SER A 1 613 ? -12.962 -21.345 38.650 1.00 93.56 613 SER A N 1
ATOM 4880 C CA . SER A 1 613 ? -13.222 -21.276 37.209 1.00 93.56 613 SER A CA 1
ATOM 4881 C C . SER A 1 613 ? -14.369 -20.335 36.830 1.00 93.56 613 SER A C 1
ATOM 4883 O O . SER A 1 613 ? -14.509 -20.014 35.649 1.00 93.56 613 SER A O 1
ATOM 4885 N N . ASN A 1 614 ? -15.205 -19.934 37.796 1.00 94.38 614 ASN A N 1
ATOM 4886 C CA . ASN A 1 614 ? -16.320 -19.008 37.597 1.00 94.38 614 ASN A CA 1
ATOM 4887 C C . ASN A 1 614 ? -15.978 -17.568 38.005 1.00 94.38 614 ASN A C 1
ATOM 4889 O O . ASN A 1 614 ? -16.830 -16.689 37.857 1.00 94.38 614 ASN A O 1
ATOM 4893 N N . ALA A 1 615 ? -14.765 -17.320 38.509 1.00 96.88 615 ALA A N 1
ATOM 4894 C CA . ALA A 1 615 ? -14.328 -15.987 38.888 1.00 96.88 615 ALA A CA 1
ATOM 4895 C C . ALA A 1 615 ? -14.389 -15.026 37.692 1.00 96.88 615 ALA A C 1
ATOM 4897 O O . ALA A 1 615 ? -13.994 -15.366 36.574 1.00 96.88 615 ALA A O 1
ATOM 4898 N N . VAL A 1 616 ? -14.857 -13.804 37.946 1.00 98.25 616 VAL A N 1
ATOM 4899 C CA . VAL A 1 616 ? -14.804 -12.702 36.982 1.00 98.25 616 VAL A CA 1
ATOM 4900 C C . VAL A 1 616 ? -13.468 -11.995 37.151 1.00 98.25 616 VAL A C 1
ATOM 4902 O O . VAL A 1 616 ? -13.163 -11.516 38.243 1.00 98.25 616 VAL A O 1
ATOM 4905 N N . ILE A 1 617 ? -12.669 -11.957 36.085 1.00 98.69 617 ILE A N 1
ATOM 4906 C CA . ILE A 1 617 ? -11.300 -11.435 36.115 1.00 98.69 617 ILE A CA 1
ATOM 4907 C C . ILE A 1 617 ? -11.130 -10.350 35.052 1.00 98.69 617 ILE A C 1
ATOM 4909 O O . ILE A 1 617 ? -11.377 -10.608 33.867 1.00 98.69 617 ILE A O 1
ATOM 4913 N N . TYR A 1 618 ? -10.634 -9.178 35.461 1.00 98.50 618 TYR A N 1
ATOM 4914 C CA . TYR A 1 618 ? -10.184 -8.125 34.548 1.00 98.50 618 TYR A CA 1
ATOM 4915 C C . TYR A 1 618 ? -8.677 -7.891 34.683 1.00 98.50 618 TYR A C 1
ATOM 4917 O O . TYR A 1 618 ? -8.145 -7.729 35.782 1.00 98.50 618 TYR A O 1
ATOM 4925 N N . TYR A 1 619 ? -7.959 -7.904 33.559 1.00 98.50 619 TYR A N 1
ATOM 4926 C CA . TYR A 1 619 ? -6.507 -7.708 33.562 1.00 98.50 619 TYR A CA 1
ATOM 4927 C C . TYR A 1 619 ? -6.150 -6.219 33.519 1.00 98.50 619 TYR A C 1
ATOM 4929 O O . TYR A 1 619 ? -6.736 -5.493 32.719 1.00 98.50 619 TYR A O 1
ATOM 4937 N N . VAL A 1 620 ? -5.176 -5.773 34.328 1.00 97.62 620 VAL A N 1
ATOM 4938 C CA . VAL A 1 620 ? -4.962 -4.328 34.577 1.00 97.62 620 VAL A CA 1
ATOM 4939 C C . VAL A 1 620 ? -3.793 -3.707 33.800 1.00 97.62 620 VAL A C 1
ATOM 4941 O O . VAL A 1 620 ? -3.784 -2.523 33.470 1.00 97.62 620 VAL A O 1
ATOM 4944 N N . ASN A 1 621 ? -2.778 -4.509 33.478 1.00 95.62 621 ASN A N 1
ATOM 4945 C CA . ASN A 1 621 ? -1.449 -4.008 33.101 1.00 95.62 621 ASN A CA 1
ATOM 4946 C C . ASN A 1 621 ? -1.381 -3.269 31.746 1.00 95.62 621 ASN A C 1
ATOM 4948 O O . ASN A 1 621 ? -0.438 -2.523 31.498 1.00 95.62 621 ASN A O 1
ATOM 4952 N N . GLY A 1 622 ? -2.359 -3.459 30.856 1.00 93.31 622 GLY A N 1
ATOM 4953 C CA . GLY A 1 622 ? -2.427 -2.717 29.592 1.00 93.31 622 GLY A CA 1
ATOM 4954 C C . GLY A 1 622 ? -1.500 -3.203 28.477 1.00 93.31 622 GLY A C 1
ATOM 4955 O O . GLY A 1 622 ? -1.385 -2.533 27.456 1.00 93.31 622 GLY A O 1
ATOM 4956 N N . ASN A 1 623 ? -0.812 -4.332 28.666 1.00 95.56 623 ASN A N 1
ATOM 4957 C CA . ASN A 1 623 ? 0.172 -4.868 27.718 1.00 95.56 623 ASN A CA 1
ATOM 4958 C C . ASN A 1 623 ? -0.350 -6.027 26.852 1.00 95.56 623 ASN A C 1
ATOM 4960 O O . ASN A 1 623 ? 0.439 -6.595 26.101 1.00 95.56 623 ASN A O 1
ATOM 4964 N N . TYR A 1 624 ? -1.628 -6.390 26.975 1.00 95.94 624 TYR A N 1
ATOM 4965 C CA . TYR A 1 624 ? -2.283 -7.377 26.121 1.00 95.94 624 TYR A CA 1
ATOM 4966 C C . TYR A 1 624 ? -3.433 -6.732 25.353 1.00 95.94 624 TYR A C 1
ATOM 4968 O O . TYR A 1 624 ? -4.125 -5.852 25.857 1.00 95.94 624 TYR A O 1
ATOM 4976 N N . THR A 1 625 ? -3.642 -7.195 24.130 1.00 97.06 625 THR A N 1
ATOM 4977 C CA . THR A 1 625 ? -4.834 -6.884 23.336 1.00 97.06 625 THR A CA 1
ATOM 4978 C C . THR A 1 625 ? -6.072 -7.592 23.908 1.00 97.06 625 THR A C 1
ATOM 4980 O O . THR A 1 625 ? -5.943 -8.618 24.592 1.00 97.06 625 THR A O 1
ATOM 4983 N N . PRO A 1 626 ? -7.293 -7.113 23.610 1.00 97.38 626 PRO A N 1
ATOM 4984 C CA . PRO A 1 626 ? -8.529 -7.825 23.937 1.00 97.38 626 PRO A CA 1
ATOM 4985 C C . PRO A 1 626 ? -8.551 -9.286 23.456 1.00 97.38 626 PRO A C 1
ATOM 4987 O O . PRO A 1 626 ? -8.940 -10.170 24.223 1.00 97.38 626 PRO A O 1
ATOM 4990 N N . ALA A 1 627 ? -8.074 -9.582 22.240 1.00 94.12 627 ALA A N 1
ATOM 4991 C CA . ALA A 1 627 ? -7.959 -10.958 21.748 1.00 94.12 627 ALA A CA 1
ATOM 4992 C C . ALA A 1 627 ? -7.040 -11.843 22.611 1.00 94.12 627 ALA A C 1
ATOM 4994 O O . ALA A 1 627 ? -7.380 -12.993 22.913 1.00 94.12 627 ALA A O 1
ATOM 4995 N N . GLU A 1 628 ? -5.892 -11.324 23.050 1.00 97.50 628 GLU A N 1
ATOM 4996 C CA . GLU A 1 628 ? -4.982 -12.050 23.944 1.00 97.50 628 GLU A CA 1
ATOM 4997 C C . GLU A 1 628 ? -5.622 -12.300 25.315 1.00 97.50 628 GLU A C 1
ATOM 4999 O O . GLU A 1 628 ? -5.574 -13.420 25.826 1.00 97.50 628 GLU A O 1
ATOM 5004 N N . VAL A 1 629 ? -6.301 -11.295 25.874 1.00 98.00 629 VAL A N 1
ATOM 5005 C CA . VAL A 1 629 ? -7.048 -11.406 27.139 1.00 98.00 629 VAL A CA 1
ATOM 5006 C C . VAL A 1 629 ? -8.165 -12.448 27.038 1.00 98.00 629 VAL A C 1
ATOM 5008 O O . VAL A 1 629 ? -8.313 -13.283 27.937 1.00 98.00 629 VAL A O 1
ATOM 5011 N N . LYS A 1 630 ? -8.897 -12.484 25.916 1.00 96.75 630 LYS A N 1
ATOM 5012 C CA . LYS A 1 630 ? -9.908 -13.518 25.649 1.00 96.75 630 LYS A CA 1
ATOM 5013 C C . LYS A 1 630 ? -9.291 -14.914 25.629 1.00 96.75 630 LYS A C 1
ATOM 5015 O O . LYS A 1 630 ? -9.846 -15.838 26.225 1.00 96.75 630 LYS A O 1
ATOM 5020 N N . LYS A 1 631 ? -8.139 -15.071 24.971 1.00 96.38 631 LYS A N 1
ATOM 5021 C CA . LYS A 1 631 ? -7.419 -16.349 24.867 1.00 96.38 631 LYS A CA 1
ATOM 5022 C C . LYS A 1 631 ? -6.931 -16.860 26.226 1.00 96.38 631 LYS A C 1
ATOM 5024 O O . LYS A 1 631 ? -6.909 -18.070 26.440 1.00 96.38 631 LYS A O 1
ATOM 5029 N N . LEU A 1 632 ? -6.585 -15.957 27.143 1.00 95.94 632 LEU A N 1
ATOM 5030 C CA . LEU A 1 632 ? -6.230 -16.289 28.529 1.00 95.94 632 LEU A CA 1
ATOM 5031 C C . LEU A 1 632 ? -7.449 -16.692 29.385 1.00 95.94 632 LEU A C 1
ATOM 5033 O O . LEU A 1 632 ? -7.287 -17.230 30.480 1.00 95.94 632 LEU A O 1
ATOM 5037 N N . GLY A 1 633 ? -8.671 -16.497 28.877 1.00 96.19 633 GLY A N 1
ATOM 5038 C CA . GLY A 1 633 ? -9.911 -16.895 29.543 1.00 96.19 633 GLY A CA 1
ATOM 5039 C C . GLY A 1 633 ? -10.401 -15.903 30.598 1.00 96.19 633 GLY A C 1
ATOM 5040 O O . GLY A 1 633 ? -11.120 -16.309 31.514 1.00 96.19 633 GLY A O 1
ATOM 5041 N N . TYR A 1 634 ? -10.003 -14.635 30.493 1.00 97.81 634 TYR A N 1
ATOM 5042 C CA . TYR A 1 634 ? -10.474 -13.556 31.363 1.00 97.81 634 TYR A CA 1
ATOM 5043 C C . TYR A 1 634 ? -11.772 -12.933 30.823 1.00 97.81 634 TYR A C 1
ATOM 5045 O O . TYR A 1 634 ? -12.156 -13.161 29.672 1.00 97.81 634 TYR A O 1
ATOM 5053 N N . GLN A 1 635 ? -12.463 -12.158 31.660 1.00 97.88 635 GLN A N 1
ATOM 5054 C CA . GLN A 1 635 ? -13.772 -11.565 31.355 1.00 97.88 635 GLN A CA 1
ATOM 5055 C C . GLN A 1 635 ? -13.656 -10.131 30.829 1.00 97.88 635 GLN A C 1
ATOM 5057 O O . GLN A 1 635 ? -14.621 -9.607 30.271 1.00 97.88 635 GLN A O 1
ATOM 5062 N N . GLY A 1 636 ? -12.479 -9.510 30.932 1.00 97.94 636 GLY A N 1
ATOM 5063 C CA . GLY A 1 636 ? -12.225 -8.240 30.268 1.00 97.94 636 GLY A CA 1
ATOM 5064 C C . GLY A 1 636 ? -10.912 -7.559 30.622 1.00 97.94 636 GLY A C 1
ATOM 5065 O O . GLY A 1 636 ? -10.001 -8.164 31.194 1.00 97.94 636 GLY A O 1
ATOM 5066 N N . ILE A 1 637 ? -10.837 -6.285 30.247 1.00 98.50 637 ILE A N 1
ATOM 5067 C CA . ILE A 1 637 ? -9.687 -5.407 30.471 1.00 98.50 637 ILE A CA 1
ATOM 5068 C C . ILE A 1 637 ? -10.063 -4.278 31.423 1.00 98.50 637 ILE A C 1
ATOM 5070 O O . ILE A 1 637 ? -11.143 -3.703 31.319 1.00 98.50 637 ILE A O 1
ATOM 5074 N N . ASP A 1 638 ? -9.152 -3.950 32.330 1.00 98.50 638 ASP A N 1
ATOM 5075 C CA . ASP A 1 638 ? -9.265 -2.813 33.236 1.00 98.50 638 ASP A CA 1
ATOM 5076 C C . ASP A 1 638 ? -8.045 -1.918 33.045 1.00 98.50 638 ASP A C 1
ATOM 5078 O O . ASP A 1 638 ? -7.039 -2.064 33.727 1.00 98.50 638 ASP A O 1
ATOM 5082 N N . TYR A 1 639 ? -8.057 -1.065 32.022 1.00 98.38 639 TYR A N 1
ATOM 5083 C CA . TYR A 1 639 ? -6.852 -0.375 31.549 1.00 98.38 639 TYR A CA 1
ATOM 5084 C C . TYR A 1 639 ? -6.877 1.118 31.837 1.00 98.38 639 TYR A C 1
ATOM 5086 O O . TYR A 1 639 ? -7.926 1.753 31.946 1.00 98.38 639 TYR A O 1
ATOM 5094 N N . SER A 1 640 ? -5.679 1.707 31.907 1.00 97.62 640 SER A N 1
ATOM 5095 C CA . SER A 1 640 ? -5.573 3.150 32.065 1.00 97.62 640 SER A CA 1
ATOM 5096 C C . SER A 1 640 ? -6.285 3.861 30.910 1.00 97.62 640 SER A C 1
ATOM 5098 O O . SER A 1 640 ? -6.056 3.519 29.747 1.00 97.62 640 SER A O 1
ATOM 5100 N N . TYR A 1 641 ? -7.060 4.913 31.191 1.00 94.19 641 TYR A N 1
ATOM 5101 C CA . TYR A 1 641 ? -7.727 5.712 30.150 1.00 94.19 641 TYR A CA 1
ATOM 5102 C C . TYR A 1 641 ? -6.744 6.225 29.082 1.00 94.19 641 TYR A C 1
ATOM 5104 O O . TYR A 1 641 ? -7.105 6.400 27.923 1.00 94.19 641 TYR A O 1
ATOM 5112 N N . LYS A 1 642 ? -5.468 6.426 29.446 1.00 92.88 642 LYS A N 1
ATOM 5113 C CA . LYS A 1 642 ? -4.404 6.821 28.510 1.00 92.88 642 LYS A CA 1
ATOM 5114 C C . LYS A 1 642 ? -4.097 5.736 27.481 1.00 92.88 642 LYS A C 1
ATOM 5116 O O . LYS A 1 642 ? -3.748 6.067 26.354 1.00 92.88 642 LYS A O 1
ATOM 5121 N N . ILE A 1 643 ? -4.187 4.466 27.872 1.00 92.69 643 ILE A N 1
ATOM 5122 C CA . ILE A 1 643 ? -4.015 3.320 26.974 1.00 92.69 643 ILE A CA 1
ATOM 5123 C C . ILE A 1 643 ? -5.247 3.206 26.081 1.00 92.69 643 ILE A C 1
ATOM 5125 O O . ILE A 1 643 ? -5.097 3.176 24.866 1.00 92.69 643 ILE A O 1
ATOM 5129 N N . LEU A 1 644 ? -6.450 3.281 26.657 1.00 90.50 644 LEU A N 1
ATOM 5130 C CA . LEU A 1 644 ? -7.702 3.241 25.891 1.00 90.50 644 LEU A CA 1
ATOM 5131 C C . LEU A 1 644 ? -7.818 4.393 24.878 1.00 90.50 644 LEU A C 1
ATOM 5133 O O . LEU A 1 644 ? -8.350 4.210 23.793 1.00 90.50 644 LEU A O 1
ATOM 5137 N N . PHE A 1 645 ? -7.283 5.579 25.179 1.00 87.88 645 PHE A N 1
ATOM 5138 C CA . PHE A 1 645 ? -7.259 6.697 24.225 1.00 87.88 645 PHE A CA 1
ATOM 5139 C C . PHE A 1 645 ? -6.217 6.538 23.119 1.00 87.88 645 PHE A C 1
ATOM 5141 O O . PHE A 1 645 ? -6.384 7.129 22.054 1.00 87.88 645 PHE A O 1
ATOM 5148 N N . LYS A 1 646 ? -5.139 5.787 23.368 1.00 83.81 646 LYS A N 1
ATOM 5149 C CA . LYS A 1 646 ? -4.162 5.420 22.333 1.00 83.81 646 LYS A CA 1
ATOM 5150 C C . LYS A 1 646 ? -4.666 4.279 21.453 1.00 83.81 646 LYS A C 1
ATOM 5152 O O . LYS A 1 646 ? -4.275 4.225 20.295 1.00 83.81 646 LYS A O 1
ATOM 5157 N N . HIS A 1 647 ? -5.517 3.426 22.018 1.00 85.12 647 HIS A N 1
ATOM 5158 C CA . HIS A 1 647 ? -6.085 2.242 21.386 1.00 85.12 647 HIS A CA 1
ATOM 5159 C C . HIS A 1 647 ? -7.620 2.236 21.478 1.00 85.12 647 HIS A C 1
ATOM 5161 O O . HIS A 1 647 ? -8.194 1.354 22.125 1.00 85.12 647 HIS A O 1
ATOM 5167 N N . PRO A 1 648 ? -8.321 3.228 20.893 1.00 82.00 648 PRO A N 1
ATOM 5168 C CA . PRO A 1 648 ? -9.784 3.269 20.937 1.00 82.00 648 PRO A CA 1
ATOM 5169 C C . PRO A 1 648 ? -10.426 2.038 20.273 1.00 82.00 648 PRO A C 1
ATOM 5171 O O . PRO A 1 648 ? -11.533 1.647 20.645 1.00 82.00 648 PRO A O 1
ATOM 5174 N N . GLU A 1 649 ? -9.723 1.391 19.339 1.00 87.44 649 GLU A N 1
ATOM 5175 C CA . GLU A 1 649 ? -10.134 0.145 18.694 1.00 87.44 649 GLU A CA 1
ATOM 5176 C C . GLU A 1 649 ? -10.303 -1.021 19.678 1.00 87.44 649 GLU A C 1
ATOM 5178 O O . GLU A 1 649 ? -11.164 -1.873 19.457 1.00 87.44 649 GLU A O 1
ATOM 5183 N N . TRP A 1 650 ? -9.561 -1.036 20.793 1.00 93.25 650 TRP A N 1
ATOM 5184 C CA . TRP A 1 650 ? -9.632 -2.122 21.777 1.00 93.25 650 TRP A CA 1
ATOM 5185 C C . TRP A 1 650 ? -10.973 -2.192 22.499 1.00 93.25 650 TRP A C 1
ATOM 5187 O O . TRP A 1 650 ? -11.363 -3.266 22.949 1.00 93.25 650 TRP A O 1
ATOM 5197 N N . ILE A 1 651 ? -11.701 -1.077 22.610 1.00 91.75 651 ILE A N 1
ATOM 5198 C CA . ILE A 1 651 ? -13.017 -1.088 23.258 1.00 91.75 651 ILE A CA 1
ATOM 5199 C C . ILE A 1 651 ? -14.009 -1.863 22.396 1.00 91.75 651 ILE A C 1
ATOM 5201 O O . ILE A 1 651 ? -14.692 -2.765 22.878 1.00 91.75 651 ILE A O 1
ATOM 5205 N N . LYS A 1 652 ? -14.022 -1.557 21.096 1.00 83.44 652 LYS A N 1
ATOM 5206 C CA . LYS A 1 652 ? -14.854 -2.256 20.121 1.00 83.44 652 LYS A CA 1
ATOM 5207 C C . LYS A 1 652 ? -14.471 -3.735 20.028 1.00 83.44 652 LYS A C 1
ATOM 5209 O O . LYS A 1 652 ? -15.348 -4.587 20.128 1.00 83.44 652 LYS A O 1
ATOM 5214 N N . GLU A 1 653 ? -13.178 -4.034 19.897 1.00 86.75 653 GLU A N 1
ATOM 5215 C CA . GLU A 1 653 ? -12.677 -5.414 19.832 1.00 86.75 653 GLU A CA 1
ATOM 5216 C C . GLU A 1 653 ? -13.067 -6.215 21.087 1.00 86.75 653 GLU A C 1
ATOM 5218 O O . GLU A 1 653 ? -13.524 -7.354 20.987 1.00 86.75 653 GLU A O 1
ATOM 5223 N N . ALA A 1 654 ? -12.953 -5.617 22.279 1.00 92.75 654 ALA A N 1
ATOM 5224 C CA . ALA A 1 654 ? -13.372 -6.257 23.522 1.00 92.75 654 ALA A CA 1
ATOM 5225 C C . ALA A 1 654 ? -14.862 -6.628 23.496 1.00 92.75 654 ALA A C 1
ATOM 5227 O O . ALA A 1 654 ? -15.206 -7.776 23.787 1.00 92.75 654 ALA A O 1
ATOM 5228 N N . HIS A 1 655 ? -15.744 -5.708 23.095 1.00 90.25 655 HIS A N 1
ATOM 5229 C CA . HIS A 1 655 ? -17.181 -5.990 23.011 1.00 90.25 655 HIS A CA 1
ATOM 5230 C C . HIS A 1 655 ? -17.518 -7.061 21.974 1.00 90.25 655 HIS A C 1
ATOM 5232 O O . HIS A 1 655 ? -18.324 -7.945 22.267 1.00 90.25 655 HIS A O 1
ATOM 5238 N N . GLU A 1 656 ? -16.867 -7.045 20.809 1.00 82.88 656 GLU A N 1
ATOM 5239 C CA . GLU A 1 656 ? -17.024 -8.079 19.773 1.00 82.88 656 GLU A CA 1
ATOM 5240 C C . GLU A 1 656 ? -16.608 -9.472 20.280 1.00 82.88 656 GLU A C 1
ATOM 5242 O O . GLU A 1 656 ? -17.221 -10.482 19.930 1.00 82.88 656 GLU A O 1
ATOM 5247 N N . LEU A 1 657 ? -15.619 -9.535 21.176 1.00 87.12 657 LEU A N 1
ATOM 5248 C CA . LEU A 1 657 ? -15.169 -10.766 21.834 1.00 87.12 657 LEU A CA 1
ATOM 5249 C C . LEU A 1 657 ? -16.005 -11.152 23.070 1.00 87.12 657 LEU A C 1
ATOM 5251 O O . LEU A 1 657 ? -15.709 -12.158 23.736 1.00 87.12 657 LEU A O 1
ATOM 5255 N N . GLY A 1 658 ? -17.043 -10.380 23.402 1.00 90.88 658 GLY A N 1
ATOM 5256 C CA . GLY A 1 658 ? -17.872 -10.573 24.592 1.00 90.88 658 GLY A CA 1
ATOM 5257 C C . GLY A 1 658 ? -17.134 -10.297 25.906 1.00 90.88 658 GLY A C 1
ATOM 5258 O O . GLY A 1 658 ? -17.442 -10.924 26.920 1.00 90.88 658 GLY A O 1
ATOM 5259 N N . LEU A 1 659 ? -16.124 -9.427 25.875 1.00 96.19 659 LEU A N 1
ATOM 5260 C CA . LEU A 1 659 ? -15.386 -8.932 27.034 1.00 96.19 659 LEU A CA 1
ATOM 5261 C C . LEU A 1 659 ? -15.964 -7.598 27.525 1.00 96.19 659 LEU A C 1
ATOM 5263 O O . LEU A 1 659 ? -16.615 -6.874 26.772 1.00 96.19 659 LEU A O 1
ATOM 5267 N N . LYS A 1 660 ? -15.694 -7.266 28.790 1.00 97.12 660 LYS A N 1
ATOM 5268 C CA . LYS A 1 660 ? -15.993 -5.955 29.384 1.00 97.12 660 LYS A CA 1
ATOM 5269 C C . LYS A 1 660 ? -14.761 -5.052 29.415 1.00 97.12 660 LYS A C 1
ATOM 5271 O O . LYS A 1 660 ? -13.629 -5.540 29.447 1.00 97.12 660 LYS A O 1
ATOM 5276 N N . VAL A 1 661 ? -14.989 -3.742 29.442 1.00 97.88 661 VAL A N 1
ATOM 5277 C CA . VAL A 1 661 ? -13.931 -2.726 29.487 1.00 97.88 661 VAL A CA 1
ATOM 5278 C C . VAL A 1 661 ? -14.133 -1.781 30.666 1.00 97.88 661 VAL A C 1
ATOM 5280 O O . VAL A 1 661 ? -15.172 -1.132 30.769 1.00 97.88 661 VAL A O 1
ATOM 5283 N N . ASN A 1 662 ? -13.115 -1.660 31.515 1.00 98.38 662 ASN A N 1
ATOM 5284 C CA . ASN A 1 662 ? -13.014 -0.632 32.546 1.00 98.38 662 ASN A CA 1
ATOM 5285 C C . ASN A 1 662 ? -11.889 0.365 32.215 1.00 98.38 662 ASN A C 1
ATOM 5287 O O . ASN A 1 662 ? -10.836 -0.020 31.696 1.00 98.38 662 ASN A O 1
ATOM 5291 N N . GLY A 1 663 ? -12.133 1.649 32.489 1.00 97.62 663 GLY A N 1
ATOM 5292 C CA . GLY A 1 663 ? -11.168 2.735 32.333 1.00 97.62 663 GLY A CA 1
ATOM 5293 C C . GLY A 1 663 ? -10.795 3.366 33.675 1.00 97.62 663 GLY A C 1
ATOM 5294 O O . GLY A 1 663 ? -11.642 3.991 34.315 1.00 97.62 663 GLY A O 1
ATOM 5295 N N . TRP A 1 664 ? -9.521 3.279 34.068 1.00 95.94 664 TRP A N 1
ATOM 5296 C CA . TRP A 1 664 ? -9.015 3.835 35.334 1.00 95.94 664 TRP A CA 1
ATOM 5297 C C . TRP A 1 664 ? -7.832 4.805 35.150 1.00 95.94 664 TRP A C 1
ATOM 5299 O O . TRP A 1 664 ? -7.234 4.921 34.081 1.00 95.94 664 TRP A O 1
ATOM 5309 N N . THR A 1 665 ? -7.426 5.576 36.152 1.00 89.75 665 THR A N 1
ATOM 5310 C CA . THR A 1 665 ? -8.319 6.255 37.096 1.00 89.75 665 THR A CA 1
ATOM 5311 C C . THR A 1 665 ? -8.462 7.681 36.588 1.00 89.75 665 THR A C 1
ATOM 5313 O O . THR A 1 665 ? -7.451 8.303 36.246 1.00 89.75 665 THR A O 1
ATOM 5316 N N . SER A 1 666 ? -9.683 8.208 36.509 1.00 86.06 666 SER A N 1
ATOM 5317 C CA . SER A 1 666 ? -9.888 9.612 36.144 1.00 86.06 666 SER A CA 1
ATOM 5318 C C . SER A 1 666 ? -10.934 10.292 37.015 1.00 86.06 666 SER A C 1
ATOM 5320 O O . SER A 1 666 ? -11.983 9.718 37.293 1.00 86.06 666 SER A O 1
ATOM 5322 N N . ASP A 1 667 ? -10.637 11.531 37.404 1.00 92.75 667 ASP A N 1
ATOM 5323 C CA . ASP A 1 667 ? -11.503 12.411 38.204 1.00 92.75 667 ASP A CA 1
ATOM 5324 C C . ASP A 1 667 ? -11.934 13.662 37.418 1.00 92.75 667 ASP A C 1
ATOM 5326 O O . ASP A 1 667 ? -12.496 14.601 37.991 1.00 92.75 667 ASP A O 1
ATOM 5330 N N . ASP A 1 668 ? -11.592 13.704 36.126 1.00 91.69 668 ASP A N 1
ATOM 5331 C CA . ASP A 1 668 ? -11.857 14.812 35.214 1.00 91.69 668 ASP A CA 1
ATOM 5332 C C . ASP A 1 668 ? -13.114 14.511 34.389 1.00 91.69 668 ASP A C 1
ATOM 5334 O O . ASP A 1 668 ? -13.157 13.532 33.637 1.00 91.69 668 ASP A O 1
ATOM 5338 N N . ASP A 1 669 ? -14.126 15.371 34.505 1.00 90.56 669 ASP A N 1
ATOM 5339 C CA . ASP A 1 669 ? -15.412 15.227 33.818 1.00 90.56 669 ASP A CA 1
ATOM 5340 C C . ASP A 1 669 ? -15.272 15.111 32.291 1.00 90.56 669 ASP A C 1
ATOM 5342 O O . ASP A 1 669 ? -16.059 14.405 31.657 1.00 90.56 669 ASP A O 1
ATOM 5346 N N . VAL A 1 670 ? -14.273 15.761 31.679 1.00 87.00 670 VAL A N 1
ATOM 5347 C CA . VAL A 1 670 ? -14.018 15.683 30.231 1.00 87.00 670 VAL A CA 1
ATOM 5348 C C . VAL A 1 670 ? -13.531 14.287 29.856 1.00 87.00 670 VAL A C 1
ATOM 5350 O O . VAL A 1 670 ? -13.984 13.716 28.862 1.00 87.00 670 VAL A O 1
ATOM 5353 N N . ILE A 1 671 ? -12.634 13.714 30.659 1.00 90.06 671 ILE A N 1
ATOM 5354 C CA . ILE A 1 671 ? -12.114 12.361 30.431 1.00 90.06 671 ILE A CA 1
ATOM 5355 C C . ILE A 1 671 ? -13.213 11.325 30.679 1.00 90.06 671 ILE A C 1
ATOM 5357 O O . ILE A 1 671 ? -13.389 10.432 29.852 1.00 90.06 671 ILE A O 1
ATOM 5361 N N . ILE A 1 672 ? -13.975 11.463 31.769 1.00 92.69 672 ILE A N 1
ATOM 5362 C CA . ILE A 1 672 ? -15.093 10.566 32.098 1.00 92.69 672 ILE A CA 1
ATOM 5363 C C . ILE A 1 672 ? -16.145 10.605 30.986 1.00 92.69 672 ILE A C 1
ATOM 5365 O O . ILE A 1 672 ? -16.547 9.553 30.493 1.00 92.69 672 ILE A O 1
ATOM 5369 N N . LYS A 1 673 ? -16.540 11.799 30.525 1.00 88.44 673 LYS A N 1
ATOM 5370 C CA . LYS A 1 673 ? -17.476 11.953 29.403 1.00 88.44 673 LYS A CA 1
ATOM 5371 C C . LYS A 1 673 ? -16.963 11.260 28.143 1.00 88.44 673 LYS A C 1
ATOM 5373 O O . LYS A 1 673 ? -17.710 10.517 27.515 1.00 88.44 673 LYS A O 1
ATOM 5378 N N . LYS A 1 674 ? -15.687 11.452 27.806 1.00 87.44 674 LYS A N 1
ATOM 5379 C CA . LYS A 1 674 ? -15.084 10.800 26.642 1.00 87.44 674 LYS A CA 1
ATOM 5380 C C . LYS A 1 674 ? -15.091 9.274 26.773 1.00 87.44 674 LYS A C 1
ATOM 5382 O O . LYS A 1 674 ? -15.391 8.592 25.802 1.00 87.44 674 LYS A O 1
ATOM 5387 N N . LEU A 1 675 ? -14.801 8.727 27.954 1.00 91.25 675 LEU A N 1
ATOM 5388 C CA . LEU A 1 675 ? -14.878 7.282 28.199 1.00 91.25 675 LEU A CA 1
ATOM 5389 C C . LEU A 1 675 ? -16.311 6.745 28.032 1.00 91.25 675 LEU A C 1
ATOM 5391 O O . LEU A 1 675 ? -16.490 5.702 27.405 1.00 91.25 675 LEU A O 1
ATOM 5395 N N . ILE A 1 676 ? -17.321 7.476 28.519 1.00 90.94 676 ILE A N 1
ATOM 5396 C CA . ILE A 1 676 ? -18.743 7.141 28.319 1.00 90.94 676 ILE A CA 1
ATOM 5397 C C . ILE A 1 676 ? -19.099 7.146 26.825 1.00 90.94 676 ILE A C 1
ATOM 5399 O O . ILE A 1 676 ? -19.705 6.202 26.327 1.00 90.94 676 ILE A O 1
ATOM 5403 N N . GLU A 1 677 ? -18.686 8.177 26.082 1.00 86.12 677 GLU A N 1
ATOM 5404 C CA . GLU A 1 677 ? -18.907 8.276 24.630 1.00 86.12 677 GLU A CA 1
ATOM 5405 C C . GLU A 1 677 ? -18.191 7.159 23.853 1.00 86.12 677 GLU A C 1
ATOM 5407 O O . GLU A 1 677 ? -18.687 6.694 22.827 1.00 86.12 677 GLU A O 1
ATOM 5412 N N . MET A 1 678 ? -17.062 6.677 24.376 1.00 86.06 678 MET A N 1
ATOM 5413 C CA . MET A 1 678 ? -16.340 5.511 23.867 1.00 86.06 678 MET A CA 1
ATOM 5414 C C . MET A 1 678 ? -16.984 4.168 24.269 1.00 86.06 678 MET A C 1
ATOM 5416 O O . MET A 1 678 ? -16.476 3.128 23.866 1.00 86.06 678 MET A O 1
ATOM 5420 N N . ASN A 1 679 ? -18.113 4.170 24.991 1.00 90.75 679 ASN A N 1
ATOM 5421 C CA . ASN A 1 679 ? -18.887 3.000 25.434 1.00 90.75 679 ASN A CA 1
ATOM 5422 C C . ASN A 1 679 ? -18.165 2.049 26.406 1.00 90.75 679 ASN A C 1
ATOM 5424 O O . ASN A 1 679 ? -18.442 0.852 26.397 1.00 90.75 679 ASN A O 1
ATOM 5428 N N . VAL A 1 680 ? -17.270 2.525 27.276 1.00 94.44 680 VAL A N 1
ATOM 5429 C CA . VAL A 1 680 ? -16.709 1.632 28.314 1.00 94.44 680 VAL A CA 1
ATOM 5430 C C . VAL A 1 680 ? -17.807 1.109 29.255 1.00 94.44 680 VAL A C 1
ATOM 5432 O O . VAL A 1 680 ? -18.754 1.827 29.590 1.00 94.44 680 VAL A O 1
ATOM 5435 N N . ASP A 1 681 ? -17.681 -0.141 29.706 1.00 96.81 681 ASP A N 1
ATOM 5436 C CA . ASP A 1 681 ? -18.630 -0.751 30.644 1.00 96.81 681 ASP A CA 1
ATOM 5437 C C . ASP A 1 681 ? -18.509 -0.160 32.042 1.00 96.81 681 ASP A C 1
ATOM 5439 O O . ASP A 1 681 ? -19.523 0.044 32.717 1.00 96.81 681 ASP A O 1
ATOM 5443 N N . PHE A 1 682 ? -17.278 0.140 32.455 1.00 98.12 682 PHE A N 1
ATOM 5444 C CA . PHE A 1 682 ? -16.978 0.648 33.782 1.00 98.12 682 PHE A CA 1
ATOM 5445 C C . PHE A 1 682 ? -16.007 1.833 33.749 1.00 98.12 682 PHE A C 1
ATOM 5447 O O . PHE A 1 682 ? -15.172 1.953 32.849 1.00 98.12 682 PHE A O 1
ATOM 5454 N N . ILE A 1 683 ? -16.118 2.709 34.749 1.00 98.38 683 ILE A N 1
ATOM 5455 C CA . ILE A 1 683 ? -15.125 3.750 35.038 1.00 98.38 683 ILE A CA 1
ATOM 5456 C C . ILE A 1 683 ? -14.753 3.678 36.517 1.00 98.38 683 ILE A C 1
ATOM 5458 O O . ILE A 1 683 ? -15.614 3.844 37.386 1.00 98.38 683 ILE A O 1
ATOM 5462 N N . THR A 1 684 ? -13.461 3.505 36.793 1.00 98.56 684 THR A N 1
ATOM 5463 C CA . THR A 1 684 ? -12.886 3.602 38.140 1.00 98.56 684 THR A CA 1
ATOM 5464 C C . THR A 1 684 ? -12.420 5.037 38.407 1.00 98.56 684 THR A C 1
ATOM 5466 O O . THR A 1 684 ? -11.606 5.594 37.665 1.00 98.56 684 THR A O 1
ATOM 5469 N N . THR A 1 685 ? -12.929 5.658 39.475 1.00 98.25 685 THR A N 1
ATOM 5470 C CA . THR A 1 685 ? -12.704 7.083 39.795 1.00 98.25 685 THR A CA 1
ATOM 5471 C C . THR A 1 685 ? -12.624 7.333 41.304 1.00 98.25 685 THR A C 1
ATOM 5473 O O . THR A 1 685 ? -13.216 6.591 42.090 1.00 98.25 685 THR A O 1
ATOM 5476 N N . ASN A 1 686 ? -11.935 8.402 41.723 1.00 98.00 686 ASN A N 1
ATOM 5477 C CA . ASN A 1 686 ? -11.965 8.882 43.109 1.00 98.00 686 ASN A CA 1
ATOM 5478 C C . ASN A 1 686 ? -13.211 9.735 43.413 1.00 98.00 686 ASN A C 1
ATOM 5480 O O . ASN A 1 686 ? -13.498 9.984 44.584 1.00 98.00 686 ASN A O 1
ATOM 5484 N N . LYS A 1 687 ? -13.966 10.160 42.387 1.00 97.19 687 LYS A N 1
ATOM 5485 C CA . LYS A 1 687 ? -15.192 10.973 42.508 1.00 97.19 687 LYS A CA 1
ATOM 5486 C C . LYS A 1 687 ? -16.445 10.205 42.054 1.00 97.19 687 LYS A C 1
ATOM 5488 O O . LYS A 1 687 ? -17.093 10.580 41.072 1.00 97.19 687 LYS A O 1
ATOM 5493 N N . PRO A 1 688 ? -16.803 9.097 42.731 1.00 97.38 688 PRO A N 1
ATOM 5494 C CA . PRO A 1 688 ? -17.844 8.186 42.259 1.00 97.38 688 PRO A CA 1
ATOM 5495 C C . PRO A 1 688 ? -19.235 8.830 42.173 1.00 97.38 688 PRO A C 1
ATOM 5497 O O . PRO A 1 688 ? -20.002 8.502 41.273 1.00 97.38 688 PRO A O 1
ATOM 5500 N N . VAL A 1 689 ? -19.572 9.771 43.061 1.00 96.81 689 VAL A N 1
ATOM 5501 C CA . VAL A 1 689 ? -20.893 10.428 43.067 1.00 96.81 689 VAL A CA 1
ATOM 5502 C C . VAL A 1 689 ? -21.053 11.378 41.879 1.00 96.81 689 VAL A C 1
ATOM 5504 O O . VAL A 1 689 ? -22.112 11.423 41.249 1.00 96.81 689 VAL A O 1
ATOM 5507 N N . GLU A 1 690 ? -20.019 12.154 41.572 1.00 95.19 690 GLU A N 1
ATOM 5508 C CA . GLU A 1 690 ? -19.973 13.067 40.433 1.00 95.19 690 GLU A CA 1
ATOM 5509 C C . GLU A 1 690 ? -20.001 12.286 39.118 1.00 95.19 690 GLU A C 1
ATOM 5511 O O . GLU A 1 690 ? -20.819 12.585 38.244 1.00 95.19 690 GLU A O 1
ATOM 5516 N N . ALA A 1 691 ? -19.187 11.232 39.018 1.00 95.56 691 ALA A N 1
ATOM 5517 C CA . ALA A 1 691 ? -19.147 10.366 37.848 1.00 95.56 691 ALA A CA 1
ATOM 5518 C C . ALA A 1 691 ? -20.485 9.648 37.608 1.00 95.56 691 ALA A C 1
ATOM 5520 O O . ALA A 1 691 ? -20.947 9.597 36.473 1.00 95.56 691 ALA A O 1
ATOM 5521 N N . GLU A 1 692 ? -21.163 9.170 38.658 1.00 95.25 692 GLU A N 1
ATOM 5522 C CA . GLU A 1 692 ? -22.480 8.520 38.545 1.00 95.25 692 GLU A CA 1
ATOM 5523 C C . GLU A 1 692 ? -23.551 9.511 38.065 1.00 95.25 692 GLU A C 1
ATOM 5525 O O . GLU A 1 692 ? -24.380 9.191 37.208 1.00 95.25 692 GLU A O 1
ATOM 5530 N N . LYS A 1 693 ? -23.518 10.756 38.561 1.00 93.94 693 LYS A N 1
ATOM 5531 C CA . LYS A 1 693 ? -24.392 11.830 38.058 1.00 93.94 693 LYS A CA 1
ATOM 5532 C C . LYS A 1 693 ? -24.116 12.150 36.594 1.00 93.94 693 LYS A C 1
ATOM 5534 O O . LYS A 1 693 ? -25.054 12.499 35.879 1.00 93.94 693 LYS A O 1
ATOM 5539 N N . LEU A 1 694 ? -22.856 12.086 36.165 1.00 91.00 694 LEU A N 1
ATOM 5540 C CA . LEU A 1 694 ? -22.473 12.326 34.780 1.00 91.00 694 LEU A CA 1
ATOM 5541 C C . LEU A 1 694 ? -22.920 11.167 33.881 1.00 91.00 694 LEU A C 1
ATOM 5543 O O . LEU A 1 694 ? -23.602 11.420 32.893 1.00 91.00 694 LEU A O 1
ATOM 5547 N N . ALA A 1 695 ? -22.639 9.919 34.264 1.00 89.56 695 ALA A N 1
ATOM 5548 C CA . ALA A 1 695 ? -23.026 8.713 33.532 1.00 89.56 695 ALA A CA 1
ATOM 5549 C C . ALA A 1 695 ? -24.542 8.615 33.311 1.00 89.56 695 ALA A C 1
ATOM 5551 O O . ALA A 1 695 ? -24.984 8.252 32.230 1.00 89.56 695 ALA A O 1
ATOM 5552 N N . ARG A 1 696 ? -25.362 9.032 34.287 1.00 87.88 696 ARG A N 1
ATOM 5553 C CA . ARG A 1 696 ? -26.832 9.062 34.153 1.00 87.88 696 ARG A CA 1
ATOM 5554 C C . ARG A 1 696 ? -27.373 10.043 33.108 1.00 87.88 696 ARG A C 1
ATOM 5556 O O . ARG A 1 696 ? -28.563 9.980 32.809 1.00 87.88 696 ARG A O 1
ATOM 5563 N N . LYS A 1 697 ? -26.556 10.976 32.609 1.00 82.38 697 LYS A N 1
ATOM 5564 C CA . LYS A 1 697 ? -26.968 11.962 31.595 1.00 82.38 697 LYS A CA 1
ATOM 5565 C C . LYS A 1 697 ? -26.802 11.465 30.152 1.00 82.38 697 LYS A C 1
ATOM 5567 O O . LYS A 1 697 ? -27.283 12.154 29.255 1.00 82.38 697 LYS A O 1
ATOM 5572 N N . PHE A 1 698 ? -26.124 10.337 29.929 1.00 68.69 698 PHE A N 1
ATOM 5573 C CA . PHE A 1 698 ? -25.798 9.778 28.606 1.00 68.69 698 PHE A CA 1
ATOM 5574 C C . PHE A 1 698 ? -26.492 8.436 28.369 1.00 68.69 698 PHE A C 1
ATOM 5576 O O . PHE A 1 698 ? -26.724 8.115 27.168 1.00 68.69 698 PHE A O 1
#

pLDDT: mean 95.2, std 6.99, range [35.38, 98.94]

InterPro domains:
  IPR017946 PLC-like phosphodiesterase, TIM beta/alpha-barrel domain superfamily [G3DSA:3.20.20.190] (464-697)
  IPR017946 PLC-like phosphodiesterase, TIM beta/alpha-barrel domain superfamily [SSF51695] (467-691)
  IPR029052 Metallo-dependent phosphatase-like [G3DSA:3.60.21.10] (83-343)
  IPR029052 Metallo-dependent phosphatase-like [SSF56300] (102-362)
  IPR030395 Glycerophosphodiester phosphodiesterase domain [PF03009] (472-688)
  IPR030395 Glycerophosphodiester phosphodiesterase domain [PS51704] (467-695)
  IPR032285 Calcineurin-like phosphoesterase, N-terminal [PF16371] (12-95)
  IPR032288 Calcineurin-like phosphoesterase, C-terminal [PF16370] (315-454)

Secondary structure (DSSP, 8-state):
-------EEEEEEEEEETTS-B-TT-EEE-SS-EEE--TT-EEEEEEETTT--EEEE-B-TTBPPPEETTEE-SSEEEHHHHHHTTTB--EEEPBPSS--SEEEEEEE----B-SHHHHHHIIIIIHHHHHHHHHHHTTTSEEEEEEES--BSS-GGGHHHHHHTTTT-SSEEEEE--TTSS-TTS--TTTSPTT-S--GGGTHHHHH--SSEEEEETTEEEEE---EEEEETTEEEE---HHHHHHHHHHHTTSPTT-EEEEE-SSBSS-SSSGGGB-TTHHHHHHHHTTSEEEEEE-SSS--EEEE-SSSEEEEEPPPTTTTTTS-SB-TTSPBSEEEEEEEETTEEEEEEEETTS-TT--EEEEPTTTSTT-TTSEEEEETT--TT-EEEEEETTEEEEEPEEEEE--HHHHHHTTS-SSPPPEEEEEEE---TT--EEEEEEE-TTS-EEEEEEES-------EEEETTSS-SSTT--TT-HHHHHHHHHTT-SEEEEEEEE-TTS-EEE-SSSEETTEEGGGS-HHHHHTS--TTSPPPPBHHHHHHHHTT-TTSEEEEEE---SSHHHHHHHHHHHHHHHHHTT-TTTEEEEES-HHHHHHHHHH-TT--EEE-SS-S-HHHHHHTT-SEEEEEHHHHHH-THHHHHHHHTT-EEEEE----HHHHHHHHHTT-SEEEES-HHHHHHHHTT-

Sequence (698 aa):
MAAQQASSFVFSGKVKDIKGKGIAGVVVNNGRSFVQTNSLGEWTLPTDTNVCKFVSISTPSSYVLPCQKSLAKGFYVRVDELVKDHSRHDFILEKRKKLSDKFYYIAISDPQVKNEHDMKRWKQESIRDLKGYVDTLSREREVVANTLGDLVFDSMNLYGEYAASFDGIKMTTFQCIGNHDFDKRYQDLHNMTLGTPVYGEQYYHRFFGPVNYSYNIGKVHVVTLKNINYVGHKKYIEAITDADLDWLKHDLSFVPKGSLVFLNMHAAVWNSTEGEGNVRNAEELADALKDYQVHVLTGHTHYFQNNVMDAQLLEHNIGAACGAWWKSQVNRCGAPNGYLVMDVDGNQLKWHYKSTGHSIDYQMRVYGKGNMLSQPQYVVVNVWDWDPSCKVEWLQDGQAMGEMEKFVDVDEAYAASKGHKEGLTATGHLFRALPSSDAKSITVVFTNRFGEKYEQTVLISNPKVKTQIIAHRGYWDTKGSAQNSIASLRKAADAKVYGSECDVHITADSVIIVNHDPKINDLIIADSKYADLKIQLLKNGEEVSTLEQYLNELKNHPAIKLILEIKRQPLQCDEDRLTRKTVEMVNRMGLTKQVEYISFSSAACALVRQLDSNAVIYYVNGNYTPAEVKKLGYQGIDYSYKILFKHPEWIKEAHELGLKVNGWTSDDDVIIKKLIEMNVDFITT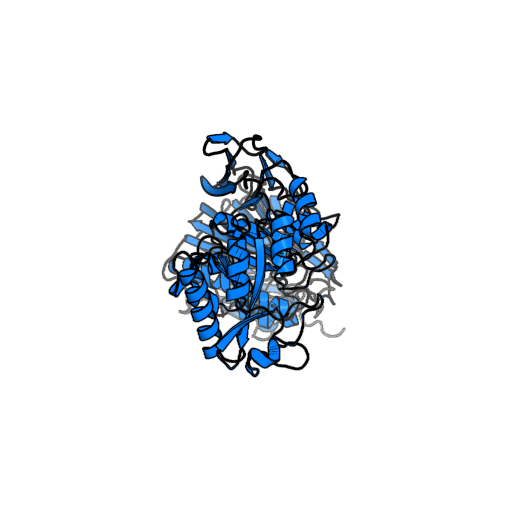NKPVEAEKLARKF

Organism: NCBI:txid165179

Radius of gyration: 34.43 Å; chains: 1; bounding box: 76×49×104 Å

Foldseek 3Di:
DPDDPDQKDKAKEFAAEPVQQGDWQKWKDQLFDIDTAHNRRIDIDIDRNLQGFKIFIAAAQQWDQCADQLERDQRMDTPVVCVVVVRYDYRYTHGDPDAALWEKEWEAEALAAADPVSLCCCLPWALVQQLVVLVVRLVPHAYEYEYQANQYQLRLVCLVVSSNSSGPRRHYYAYAHDLSQFNQAAFASVPDDGNDPDHGCVSVCVRHNDNWDWYDHNQEIEIGFEQWRGPHNSDTARGGDPSRLVSLLVVCVSPDFATEYEYRHEFAADDPQQCVRHYPPSVSVCVSPVRYQYEYEYEHQLAFDWDDPDPRDIYTHHHHLCAPNVLAQHGLARHGRFIKMWTGHNNDIDIFTDHTPDDSLCQKDWDAQCRQVVRNQKTKMAGRLDDPLKFKWKDFVNHTPGGFAFDKAGDRRSCVSVVNDPPGRIHRRMTIDRDDPPTQKMKMWIQDNVRDIHIDMDGNDPPLQLAFEEAQQALAPDPLHFRVDLVRPVVNLVLLTAAYEWEWAAACVGFIWTDDDCAQPPGRRPDHDLVVQQCSATPNRHGTDTVLRSVVSVVVRQRYAYEYEQEDDPDPVRSLSRLLVNLVSCVVSVNQVRYAYEYCDPVSQLSSCVSPVSHAYAYENLPDALVVCVVSVHQYHAYELVSCVVCLVRCVVNVVSNHAYEYDDDPDLVSLLVVSVSSHNYYHYNCRSVSVVSSVVD